Protein AF-A0A7S4T4A0-F1 (afdb_monomer_lite)

pLDDT: mean 82.5, std 14.99, range [37.06, 98.25]

Sequence (535 aa):
AISAQACRGPHRRPTHCGEGSRLRVGMNEPLLCWICVVAIAVWRVVMLNKRFRERVERLMHLGGDAFLLEWYFLAMTVLSLWLARAMYDVVLYDYIVDRAFFIEPAVLQEKVPRELVSGDLAFPVPLRRLAALAPLVGFASFLWNSYHIYTFVQRQKNAALDEVKCKREGDCPLELGCMVVDVSGRVGKVGTICDDPNDAFPVKVHYEDGGSDWVARDGLSMYVEESNPWHLDPSADMTLLVIMMPAVFVVMAMRSEIRVLQIFLGSSFKEGEIWGEYALWRKCTYTMDLECAAAFQYLTVVAFALLCAQFFGVEDLTESVERREKHLIIQSNKLRHRLHQEGEPVDSSLSKDLEAANAEHQFSLTWAGLQGLWSYVIVGVFRCMFSITMAGLVELHSDYQDLLVNLLDKYQPVFVFAAMLCIYNWTIIQRLQDIKRKEALGPNATLKFIAVRGLLLVGDGQKLALHGSLGKQWLHLSDPQADLVHSILLLFECLLVVAWNVQMWSGRVMGRKELRRGDRTGVLARSVGEPLLSA

Foldseek 3Di:
DDDDDDDPDDPDDPPPPDPPVVPPPPPVPLVVVVVLVVVLVVLVVQCVPPVSVVVVCVVVVDDLNSLCSHSVNSVLVVLVVLLVVLVVLLCCVCPPQPVPLVDDPVVLCVPDPVVCCPDQLPQDNVLSVLLNCLSVLLVVLLVLLVVLLVVLLVVQLVVLVVVVVCQQVVVDDQDQQFWKAFLVRFIFGFHDWDDPPVDLTFTWTQTPVRDIDGGRPVRIRGPPPPPSSSDGDLLSVLLSLLSCLLSLLSSLLSVLLSLLVCLSRVSVPDPPDDSVLSNVLSNLSSVLSLLSSLLSLLVNLVSVLVLLLVLVPDPVVVVVVVVVVVVVVVVVVVVCVVVVVVPDDDPPPPVVVSVVVSVVVSCCCSCVLQVLSVLLSVVSVVVSVLSVVVSVVCSVPVVCVVVSVVVCVVCVVVNVVSLVSNVVSVVVSCVDVSCCPLLRLHVCNVLLCVLSNVLSCLSSVQLCCCVDCNVCPPVVRRNSSSSNVSSSVSSVSSSVSSVSNCVSVVDDNDHNVVVVVVVVVVVVCVVPDDDPPDD

Secondary structure (DSSP, 8-state):
------------------------TTTHHHHHHHHHHHHHHHHHHHHTSHHHHHHHHHHH--SGGGGGGSHHHHHHHHHHHHHHHHHHHHHIIIIII--TTTS-HHHHHHHS-HHHHTTTT---HHHHHHHHHHHHHHHHHHHHHHHHHHHHHHHHHHHHHHHHHHHHTT-S---TT-EEEETTS-EEEEEEE---TTS--EEEEEETTS-EEEEEGGGEEE------TT---HHHHHHHHHHHHHHHHHHHHHHHHHHHHHHHH-TTPPTT--HHHHHHHHHHHHHHHHHHHHHHHHHHHHHHHHHHHHHSSSHHHHHHHHHHHHHHHHHHHHHHHHHHHHT---TTHHHHHHHHHHHHHHHIIIIITTHHHHHHHHHHHHHHHHHHHHHHHHHH-GGGHHHHHHHHHHHHHHHHHHHHHHHHHHHHHTTSHHHHSTTTT-TTHHHHHHHHHHHHHHHHHHHHHHHSHIIIIIS---HHHHHHHHHHHHHHHHHHHHHHHHHHTSS----HHHHHHHHHHHHHHHHHS------

Radius of gyration: 31.69 Å; chains: 1; bounding box: 89×62×125 Å

Structure (mmCIF, N/CA/C/O backbone):
data_AF-A0A7S4T4A0-F1
#
_entry.id   AF-A0A7S4T4A0-F1
#
loop_
_atom_site.group_PDB
_atom_site.id
_atom_site.type_symbol
_atom_site.label_atom_id
_atom_site.label_alt_id
_atom_site.label_comp_id
_atom_site.label_asym_id
_atom_site.label_entity_id
_atom_site.label_seq_id
_atom_site.pdbx_PDB_ins_code
_atom_site.Cartn_x
_atom_site.Cartn_y
_atom_site.Cartn_z
_atom_site.occupancy
_atom_site.B_iso_or_equiv
_atom_site.auth_seq_id
_atom_site.auth_comp_id
_atom_site.auth_asym_id
_atom_site.auth_atom_id
_atom_site.pdbx_PDB_model_num
ATOM 1 N N . ALA A 1 1 ? 30.099 -4.676 -71.208 1.00 49.00 1 ALA A N 1
ATOM 2 C CA . ALA A 1 1 ? 29.627 -6.071 -71.109 1.00 49.00 1 ALA A CA 1
ATOM 3 C C . ALA A 1 1 ? 30.817 -6.947 -70.739 1.00 49.00 1 ALA A C 1
ATOM 5 O O . ALA A 1 1 ? 31.868 -6.752 -71.329 1.00 49.00 1 ALA A O 1
ATOM 6 N N . ILE A 1 2 ? 30.625 -7.868 -69.786 1.00 39.94 2 ILE A N 1
ATOM 7 C CA . ILE A 1 2 ? 31.606 -8.814 -69.209 1.00 39.94 2 ILE A CA 1
ATOM 8 C C . ILE A 1 2 ? 32.529 -8.220 -68.124 1.00 39.94 2 ILE A C 1
ATOM 10 O O . ILE A 1 2 ? 33.616 -7.738 -68.407 1.00 39.94 2 ILE A O 1
ATOM 14 N N . SER A 1 3 ? 32.072 -8.295 -66.867 1.00 37.06 3 SER A N 1
ATOM 15 C CA . SER A 1 3 ? 32.877 -8.639 -65.675 1.00 37.06 3 SER A CA 1
ATOM 16 C C . SE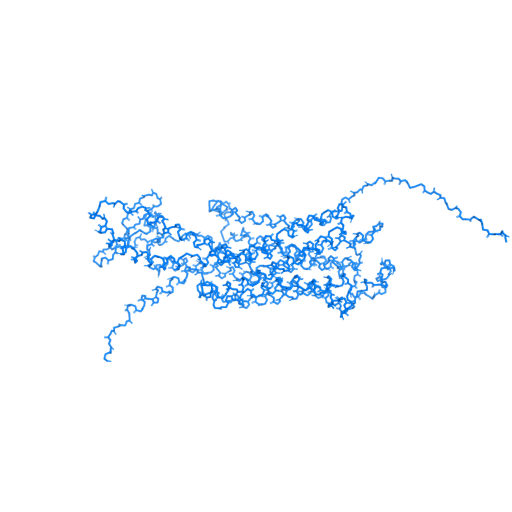R A 1 3 ? 31.976 -8.618 -64.431 1.00 37.06 3 SER A C 1
ATOM 18 O O . SER A 1 3 ? 31.979 -7.664 -63.656 1.00 37.06 3 SER A O 1
ATOM 20 N N . ALA A 1 4 ? 31.158 -9.656 -64.258 1.00 44.22 4 ALA A N 1
ATOM 21 C CA . ALA A 1 4 ? 30.432 -9.906 -63.013 1.00 44.22 4 ALA A CA 1
ATOM 22 C C . ALA A 1 4 ? 30.195 -11.413 -62.874 1.00 44.22 4 ALA A C 1
ATOM 24 O O . ALA A 1 4 ? 29.159 -11.938 -63.279 1.00 44.22 4 ALA A O 1
ATOM 25 N N . GLN A 1 5 ? 31.188 -12.130 -62.350 1.00 43.94 5 GLN A N 1
ATOM 26 C CA . GLN A 1 5 ? 31.025 -13.527 -61.967 1.00 43.94 5 GLN A CA 1
ATOM 27 C C . GLN A 1 5 ? 32.028 -13.889 -60.868 1.00 43.94 5 GLN A C 1
ATOM 29 O O . GLN A 1 5 ? 33.198 -13.542 -60.967 1.00 43.94 5 GLN A O 1
ATOM 34 N N . ALA A 1 6 ? 31.531 -14.634 -59.875 1.00 40.19 6 ALA A N 1
ATOM 35 C CA . ALA A 1 6 ? 32.256 -15.346 -58.816 1.00 40.19 6 ALA A CA 1
ATOM 36 C C . ALA A 1 6 ? 32.471 -14.630 -57.466 1.00 40.19 6 ALA A C 1
ATOM 38 O O . ALA A 1 6 ? 33.590 -14.358 -57.064 1.00 40.19 6 ALA A O 1
ATOM 39 N N . CYS A 1 7 ? 31.383 -14.514 -56.694 1.00 38.25 7 CYS A N 1
ATOM 40 C CA . CYS A 1 7 ? 31.399 -14.759 -55.243 1.00 38.25 7 CYS A CA 1
ATOM 41 C C . CYS A 1 7 ? 30.149 -15.577 -54.862 1.00 38.25 7 CYS A C 1
ATOM 43 O O . CYS A 1 7 ? 29.210 -15.075 -54.251 1.00 38.25 7 CYS A O 1
ATOM 45 N N . ARG A 1 8 ? 30.099 -16.852 -55.279 1.00 40.94 8 ARG A N 1
ATOM 46 C CA . ARG A 1 8 ? 29.165 -17.840 -54.712 1.00 40.94 8 ARG A CA 1
ATOM 47 C C . ARG A 1 8 ? 29.810 -18.413 -53.451 1.00 40.94 8 ARG A C 1
ATOM 49 O O . ARG A 1 8 ? 30.625 -19.326 -53.538 1.00 40.94 8 ARG A O 1
ATOM 56 N N . GLY A 1 9 ? 29.469 -17.843 -52.298 1.00 42.81 9 GLY A N 1
ATOM 57 C CA . GLY A 1 9 ? 29.745 -18.454 -50.999 1.00 42.81 9 GLY A CA 1
ATOM 58 C C . GLY A 1 9 ? 28.916 -19.735 -50.816 1.00 42.81 9 GLY A C 1
ATOM 59 O O . GLY A 1 9 ? 27.833 -19.851 -51.397 1.00 42.81 9 GLY A O 1
ATOM 60 N N . PRO A 1 10 ? 29.409 -20.724 -50.055 1.00 52.16 10 PRO A N 1
ATOM 61 C CA . PRO A 1 10 ? 28.755 -22.017 -49.927 1.00 52.16 10 PRO A CA 1
ATOM 62 C C . PRO A 1 10 ? 27.430 -21.876 -49.170 1.00 52.16 10 PRO A C 1
ATOM 64 O O . PRO A 1 10 ? 27.395 -21.374 -48.047 1.00 52.16 10 PRO A O 1
ATOM 67 N N . HIS A 1 11 ? 26.348 -22.372 -49.777 1.00 47.03 11 HIS A N 1
ATOM 68 C CA . HIS A 1 11 ? 25.069 -22.627 -49.116 1.00 47.03 11 HIS A CA 1
ATOM 69 C C . HIS A 1 11 ? 25.286 -23.571 -47.922 1.00 47.03 11 HIS A C 1
ATOM 71 O O . HIS A 1 11 ? 25.260 -24.796 -48.060 1.00 47.03 11 HIS A O 1
ATOM 77 N N . ARG A 1 12 ? 25.489 -23.004 -46.729 1.00 46.50 12 ARG A N 1
ATOM 78 C CA . ARG A 1 12 ? 25.287 -23.723 -45.472 1.00 46.50 12 ARG A CA 1
ATOM 79 C C . ARG A 1 12 ? 23.785 -23.921 -45.304 1.00 46.50 12 ARG A C 1
ATOM 81 O O . ARG A 1 12 ? 23.043 -22.962 -45.122 1.00 46.50 12 ARG A O 1
ATOM 88 N N . ARG A 1 13 ? 23.345 -25.176 -45.414 1.00 44.06 13 ARG A N 1
ATOM 89 C CA . ARG A 1 13 ? 22.006 -25.598 -44.994 1.00 44.06 13 ARG A CA 1
ATOM 90 C C . ARG A 1 13 ? 21.831 -25.211 -43.517 1.00 44.06 13 ARG A C 1
ATOM 92 O O . ARG A 1 13 ? 22.739 -25.524 -42.744 1.00 44.06 13 ARG A O 1
ATOM 99 N N . PRO A 1 14 ? 20.722 -24.569 -43.112 1.00 48.59 14 PRO A N 1
ATOM 100 C CA . PRO A 1 14 ? 20.415 -24.393 -41.703 1.00 48.59 14 PRO A CA 1
ATOM 101 C C . PRO A 1 14 ? 20.128 -25.781 -41.132 1.00 48.59 14 PRO A C 1
ATOM 103 O O . PRO A 1 14 ? 19.073 -26.371 -41.347 1.00 48.59 14 PRO A O 1
ATOM 106 N N . THR A 1 15 ? 21.122 -26.366 -40.475 1.00 46.47 15 THR A N 1
ATOM 107 C CA . THR A 1 15 ? 20.893 -27.505 -39.600 1.00 46.47 15 THR A CA 1
ATOM 108 C C . THR A 1 15 ? 19.992 -27.012 -38.477 1.00 46.47 15 THR A C 1
ATOM 110 O O . THR A 1 15 ? 20.420 -26.174 -37.685 1.00 46.47 15 THR A O 1
ATOM 113 N N . HIS A 1 16 ? 18.755 -27.516 -38.442 1.00 46.78 16 HIS A N 1
ATOM 114 C CA . HIS A 1 16 ? 17.873 -27.526 -37.276 1.00 46.78 16 HIS A CA 1
ATOM 115 C C . HIS A 1 16 ? 18.600 -28.235 -36.118 1.00 46.78 16 HIS A C 1
ATOM 117 O O . HIS A 1 16 ? 18.366 -29.405 -35.829 1.00 46.78 16 HIS A O 1
ATOM 123 N N . CYS A 1 17 ? 19.566 -27.557 -35.501 1.00 43.38 17 CYS A N 1
ATOM 124 C CA . CYS A 1 17 ? 20.091 -27.943 -34.205 1.00 43.38 17 CYS A CA 1
ATOM 125 C C . CYS A 1 17 ? 19.030 -27.545 -33.192 1.00 43.38 17 CYS A C 1
ATOM 127 O O . CYS A 1 17 ? 18.679 -26.372 -33.099 1.00 43.38 17 CYS A O 1
ATOM 129 N N . GLY A 1 18 ? 18.499 -28.565 -32.519 1.00 45.75 18 GLY A N 1
ATOM 130 C CA . GLY A 1 18 ? 17.320 -28.504 -31.677 1.00 45.75 18 GLY A CA 1
ATOM 131 C C . GLY A 1 18 ? 17.253 -27.252 -30.819 1.00 45.75 18 GLY A C 1
ATOM 132 O O . GLY A 1 18 ? 18.166 -26.953 -30.046 1.00 45.75 18 GLY A O 1
ATOM 133 N N . GLU A 1 19 ? 16.120 -26.576 -30.971 1.00 46.38 19 GLU A N 1
ATOM 134 C CA . GLU A 1 19 ? 15.532 -25.627 -30.043 1.00 46.38 19 GLU A CA 1
ATOM 135 C C . GLU A 1 19 ? 15.451 -26.265 -28.654 1.00 46.38 19 GLU A C 1
ATOM 137 O O . GLU A 1 19 ? 14.424 -26.764 -28.207 1.00 46.38 19 GLU A O 1
ATOM 142 N N . GLY A 1 20 ? 16.566 -26.250 -27.933 1.00 49.16 20 GLY A N 1
ATOM 143 C CA . GLY A 1 20 ? 16.520 -26.197 -26.490 1.00 49.16 20 GLY A CA 1
ATOM 144 C C . GLY A 1 20 ? 16.038 -24.803 -26.137 1.00 49.16 20 GLY A C 1
ATOM 145 O O . GLY A 1 20 ? 16.864 -23.942 -25.832 1.00 49.16 20 GLY A O 1
ATOM 146 N N . SER A 1 21 ? 14.726 -24.570 -26.213 1.00 52.25 21 SER A N 1
ATOM 147 C CA . SER A 1 21 ? 14.038 -23.440 -25.595 1.00 52.25 21 SER A CA 1
ATOM 148 C C . SER A 1 21 ? 14.280 -23.537 -24.091 1.00 52.25 21 SER A C 1
ATOM 150 O O . SER A 1 21 ? 13.467 -24.024 -23.310 1.00 52.25 21 SER A O 1
ATOM 152 N N . ARG A 1 22 ? 15.488 -23.136 -23.678 1.00 52.81 22 ARG A N 1
ATOM 153 C CA . ARG A 1 22 ? 15.840 -22.904 -22.286 1.00 52.81 22 ARG A CA 1
ATOM 154 C C . ARG A 1 22 ? 14.882 -21.823 -21.829 1.00 52.81 22 ARG A C 1
ATOM 156 O O . ARG A 1 22 ? 15.107 -20.654 -22.139 1.00 52.81 22 ARG A O 1
ATOM 163 N N . LEU A 1 23 ? 13.811 -22.245 -21.153 1.00 51.28 23 LEU A N 1
ATOM 164 C CA . LEU A 1 23 ? 12.880 -21.369 -20.458 1.00 51.28 23 LEU A CA 1
ATOM 165 C C . LEU A 1 23 ? 13.706 -20.277 -19.783 1.00 51.28 23 LEU A C 1
ATOM 167 O O . LEU A 1 23 ? 14.564 -20.563 -18.940 1.00 51.28 23 LEU A O 1
ATOM 171 N N . ARG A 1 24 ? 13.515 -19.033 -20.223 1.00 54.25 24 ARG A N 1
ATOM 172 C CA . ARG A 1 24 ? 14.165 -17.880 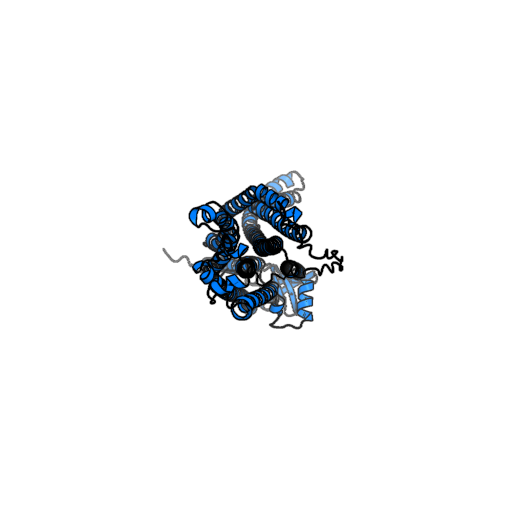-19.612 1.00 54.25 24 ARG A CA 1
ATOM 173 C C . ARG A 1 24 ? 13.598 -17.789 -18.196 1.00 54.25 24 ARG A C 1
ATOM 175 O O . ARG A 1 24 ? 12.472 -17.361 -18.004 1.00 54.25 24 ARG A O 1
ATOM 182 N N . VAL A 1 25 ? 14.372 -18.199 -17.191 1.00 54.06 25 VAL A N 1
ATOM 183 C CA . VAL A 1 25 ? 13.988 -18.209 -15.759 1.00 54.06 25 VAL A CA 1
ATOM 184 C C . VAL A 1 25 ? 13.896 -16.775 -15.176 1.00 54.06 25 VAL A C 1
ATOM 186 O O . VAL A 1 25 ? 14.177 -16.537 -14.007 1.00 54.06 25 VAL A O 1
ATOM 189 N N . GLY A 1 26 ? 13.554 -15.775 -15.994 1.00 55.62 26 GLY A N 1
ATOM 190 C CA . GLY A 1 26 ? 13.503 -14.364 -15.610 1.00 55.62 26 GLY A CA 1
ATOM 191 C C . GLY A 1 26 ? 12.190 -13.947 -14.940 1.00 55.62 26 GLY A C 1
ATOM 192 O O . GLY A 1 26 ? 12.208 -13.052 -14.098 1.00 55.62 26 GLY A O 1
ATOM 193 N N . MET A 1 27 ? 11.068 -14.607 -15.256 1.00 56.66 27 MET A N 1
ATOM 194 C CA . MET A 1 27 ? 9.729 -14.213 -14.781 1.00 56.66 27 MET A CA 1
ATOM 195 C C . MET A 1 27 ? 9.426 -14.627 -13.325 1.00 56.66 27 MET A C 1
ATOM 197 O O . MET A 1 27 ? 8.378 -14.288 -12.776 1.00 56.66 27 MET A O 1
ATOM 201 N N . ASN A 1 28 ? 10.348 -15.326 -12.656 1.00 74.44 28 ASN A N 1
ATOM 202 C CA . ASN A 1 28 ? 10.107 -15.851 -11.312 1.00 74.44 28 ASN A CA 1
ATOM 203 C C . ASN A 1 28 ? 9.997 -14.761 -10.240 1.00 74.44 28 ASN A C 1
ATOM 205 O O . ASN A 1 28 ? 9.356 -14.995 -9.224 1.00 74.44 28 ASN A O 1
ATOM 209 N N . GLU A 1 29 ? 10.605 -13.587 -10.422 1.00 83.25 29 GLU A N 1
ATOM 210 C CA . GLU A 1 29 ? 10.680 -12.606 -9.332 1.00 83.25 29 GLU A CA 1
ATOM 211 C C . GLU A 1 29 ? 9.346 -11.885 -9.052 1.00 83.25 29 GLU A C 1
ATOM 213 O O . GLU A 1 29 ? 8.929 -11.898 -7.892 1.00 83.25 29 GLU A O 1
ATOM 218 N N . PRO A 1 30 ? 8.624 -11.306 -10.039 1.00 81.00 30 PRO A N 1
ATOM 219 C CA . PRO A 1 30 ? 7.308 -10.719 -9.771 1.00 81.00 30 PRO A CA 1
ATOM 220 C C . PRO A 1 30 ? 6.296 -11.769 -9.300 1.00 81.00 30 PRO A C 1
ATOM 222 O O . PRO A 1 30 ? 5.501 -11.506 -8.401 1.00 81.00 30 PRO A O 1
ATOM 225 N N . LEU A 1 31 ? 6.351 -12.985 -9.856 1.00 83.69 31 LEU A N 1
ATOM 226 C CA . LEU A 1 31 ? 5.499 -14.091 -9.421 1.00 83.69 31 LEU A CA 1
ATOM 227 C C . LEU A 1 31 ? 5.789 -14.483 -7.966 1.00 83.69 31 LEU A C 1
ATOM 229 O O . LEU A 1 31 ? 4.860 -14.642 -7.178 1.00 83.69 31 LEU A O 1
ATOM 233 N N . LEU A 1 32 ? 7.067 -14.594 -7.590 1.00 87.81 32 LEU A N 1
ATOM 234 C CA . LEU A 1 32 ? 7.481 -14.844 -6.210 1.00 87.81 32 LEU A CA 1
ATOM 235 C C . LEU A 1 32 ? 6.990 -13.730 -5.285 1.00 87.81 32 LEU A C 1
ATOM 237 O O . LEU A 1 32 ? 6.532 -14.023 -4.184 1.00 87.81 32 LEU A O 1
ATOM 241 N N . CYS A 1 33 ? 7.021 -12.476 -5.746 1.00 86.44 33 CYS A N 1
ATOM 242 C CA . CYS A 1 33 ? 6.444 -11.365 -5.005 1.00 86.44 33 CYS A CA 1
ATOM 243 C C . CYS A 1 33 ? 4.964 -11.594 -4.704 1.00 86.44 33 CYS A C 1
ATOM 245 O O . CYS A 1 33 ? 4.574 -11.609 -3.538 1.00 86.44 33 CYS A O 1
ATOM 247 N N . TRP A 1 34 ? 4.160 -11.886 -5.722 1.00 85.00 34 TRP A N 1
ATOM 248 C CA . TRP A 1 34 ? 2.743 -12.197 -5.543 1.00 85.00 34 TRP A CA 1
ATOM 249 C C . TRP A 1 34 ? 2.496 -13.399 -4.632 1.00 85.00 34 TRP A C 1
ATOM 251 O O . TRP A 1 34 ? 1.628 -13.333 -3.762 1.00 85.00 34 TRP A O 1
ATOM 261 N N . ILE A 1 35 ? 3.281 -14.469 -4.770 1.00 90.25 35 ILE A N 1
ATOM 262 C CA . ILE A 1 35 ? 3.195 -15.641 -3.892 1.00 90.25 35 ILE A CA 1
ATOM 263 C C . ILE A 1 35 ? 3.465 -15.240 -2.438 1.00 90.25 35 ILE A C 1
ATOM 265 O O . ILE A 1 35 ? 2.705 -15.628 -1.555 1.00 90.25 35 ILE A O 1
ATOM 269 N N . CYS A 1 36 ? 4.495 -14.431 -2.176 1.00 90.75 36 CYS A N 1
ATOM 270 C CA . CYS A 1 36 ? 4.789 -13.933 -0.834 1.00 90.75 36 CYS A CA 1
ATOM 271 C C . CYS A 1 36 ? 3.655 -13.056 -0.286 1.00 90.75 36 CYS A C 1
ATOM 273 O O . CYS A 1 36 ? 3.277 -13.217 0.872 1.00 90.75 36 CYS A O 1
ATOM 275 N N . VAL A 1 37 ? 3.072 -12.174 -1.103 1.00 87.38 37 VAL A N 1
ATOM 276 C CA . VAL A 1 37 ? 1.930 -11.333 -0.704 1.00 87.38 37 VAL A CA 1
ATOM 277 C C . VAL A 1 37 ? 0.724 -12.188 -0.327 1.00 87.38 37 VAL A C 1
ATOM 279 O O . VAL A 1 37 ? 0.143 -11.996 0.740 1.00 87.38 37 VAL A O 1
ATOM 282 N N . VAL A 1 38 ? 0.373 -13.164 -1.168 1.00 90.19 38 VAL A N 1
ATOM 283 C CA . VAL A 1 38 ? -0.727 -14.100 -0.903 1.00 90.19 38 VAL A CA 1
ATOM 284 C C . VAL A 1 38 ? -0.434 -14.922 0.349 1.00 90.19 38 VAL A C 1
ATOM 286 O O . VAL A 1 38 ? -1.312 -15.064 1.194 1.00 90.19 38 VAL A O 1
ATOM 289 N N . ALA A 1 39 ? 0.797 -15.406 0.525 1.00 93.00 39 ALA A N 1
ATOM 290 C CA . ALA A 1 39 ? 1.195 -16.154 1.712 1.00 93.00 39 ALA A CA 1
ATOM 291 C C . ALA A 1 39 ? 1.073 -15.314 2.994 1.00 93.00 39 ALA A C 1
ATOM 293 O O . ALA A 1 39 ? 0.526 -15.800 3.980 1.00 93.00 39 ALA A O 1
ATOM 294 N N . ILE A 1 40 ? 1.503 -14.047 2.979 1.00 92.19 40 ILE A N 1
ATOM 295 C CA . ILE A 1 40 ? 1.360 -13.120 4.115 1.00 92.1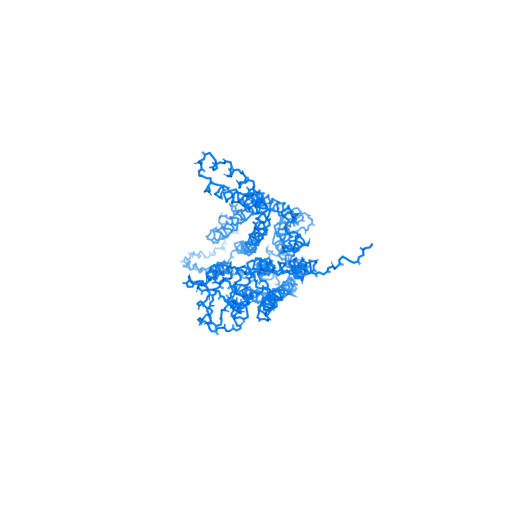9 40 ILE A CA 1
ATOM 296 C C . ILE A 1 40 ? -0.119 -12.822 4.394 1.00 92.19 40 ILE A C 1
ATOM 298 O O . ILE A 1 40 ? -0.536 -12.793 5.552 1.00 92.19 40 ILE A O 1
ATOM 302 N N . ALA A 1 41 ? -0.937 -12.637 3.355 1.00 89.50 41 ALA A N 1
ATOM 303 C CA . ALA A 1 41 ? -2.371 -12.409 3.507 1.00 89.50 41 ALA A CA 1
ATOM 304 C C . ALA A 1 41 ? -3.085 -13.634 4.103 1.00 89.50 41 ALA A C 1
ATOM 306 O O . ALA A 1 41 ? -3.862 -13.496 5.048 1.00 89.50 41 ALA A O 1
ATOM 307 N N . VAL A 1 42 ? -2.784 -14.836 3.602 1.00 93.00 42 VAL A N 1
ATOM 308 C CA . VAL A 1 42 ? -3.292 -16.102 4.150 1.00 93.00 42 VAL A CA 1
ATOM 309 C C . VAL A 1 42 ? -2.827 -16.277 5.592 1.00 93.00 42 VAL A C 1
ATOM 311 O O . VAL A 1 42 ? -3.642 -16.597 6.453 1.00 93.00 42 VAL A O 1
ATOM 314 N N . TRP A 1 43 ? -1.553 -16.002 5.880 1.00 94.56 43 TRP A N 1
ATOM 315 C CA . TRP A 1 43 ? -1.006 -16.048 7.234 1.00 94.56 43 TRP A CA 1
ATOM 316 C C . TRP A 1 43 ? -1.767 -15.121 8.182 1.00 94.56 43 TRP A C 1
ATOM 318 O O . TRP A 1 43 ? -2.187 -15.550 9.256 1.00 94.56 43 TRP A O 1
ATOM 328 N N . ARG A 1 44 ? -2.047 -13.883 7.758 1.00 91.44 44 ARG A N 1
ATOM 329 C CA . ARG A 1 44 ? -2.872 -12.943 8.525 1.00 91.44 44 ARG A CA 1
ATOM 330 C C . ARG A 1 44 ? -4.256 -13.521 8.810 1.00 91.44 44 ARG A C 1
ATOM 332 O O . ARG A 1 44 ? -4.671 -13.526 9.964 1.00 91.44 44 ARG A O 1
ATOM 339 N N . VAL A 1 45 ? -4.955 -14.035 7.794 1.00 90.88 45 VAL A N 1
ATOM 340 C CA . VAL A 1 45 ? -6.295 -14.635 7.955 1.00 90.88 45 VAL A CA 1
ATOM 341 C C . VAL A 1 45 ? -6.265 -15.813 8.929 1.00 90.88 45 VAL A C 1
ATOM 343 O O . VAL A 1 45 ? -7.136 -15.928 9.788 1.00 90.88 45 VAL A O 1
ATOM 346 N N . VAL A 1 46 ? -5.244 -16.663 8.844 1.00 93.50 46 VAL A N 1
ATOM 347 C CA . VAL A 1 46 ? -5.060 -17.792 9.760 1.00 93.50 46 VAL A CA 1
ATOM 348 C C . VAL A 1 46 ? -4.823 -17.303 11.197 1.00 93.50 46 VAL A C 1
ATOM 350 O O . VAL A 1 46 ? -5.436 -17.825 12.130 1.00 93.50 46 VAL A O 1
ATOM 353 N N . MET A 1 47 ? -4.019 -16.252 11.384 1.00 90.19 47 MET A N 1
ATOM 354 C CA . MET A 1 47 ? -3.746 -15.643 12.692 1.00 90.19 47 MET A CA 1
ATOM 355 C C . MET A 1 47 ? -4.945 -14.884 13.287 1.00 90.19 47 MET A C 1
ATOM 357 O O . MET A 1 47 ? -4.988 -14.666 14.502 1.00 90.19 47 MET A O 1
ATOM 361 N N . LEU A 1 48 ? -5.970 -14.539 12.494 1.00 87.44 48 LEU A N 1
ATOM 362 C CA . LEU A 1 48 ? -7.239 -14.014 13.025 1.00 87.44 48 LEU A CA 1
ATOM 363 C C . LEU A 1 48 ? -7.994 -15.056 13.868 1.00 87.44 48 LEU A C 1
ATOM 365 O O . LEU A 1 48 ? -8.776 -14.682 14.740 1.00 87.44 48 LEU A O 1
ATOM 369 N N . ASN A 1 49 ? -7.742 -16.355 13.674 1.00 92.31 49 ASN A N 1
ATOM 370 C CA . ASN A 1 49 ? -8.347 -17.396 14.497 1.00 92.31 49 ASN A CA 1
ATOM 371 C C . ASN A 1 49 ? -7.662 -17.476 15.873 1.00 92.31 49 ASN A C 1
ATOM 373 O O . ASN A 1 49 ? -6.556 -18.008 15.994 1.00 92.31 49 ASN A O 1
ATOM 377 N N . LYS A 1 50 ? -8.359 -17.009 16.920 1.00 88.00 50 LYS A N 1
ATOM 378 C CA . LYS A 1 50 ? -7.872 -16.984 18.313 1.00 88.00 50 LYS A CA 1
ATOM 379 C C . LYS A 1 50 ? -7.291 -18.331 18.768 1.00 88.00 50 LYS A C 1
ATOM 381 O O . LYS A 1 50 ? -6.181 -18.378 19.283 1.00 88.00 50 LYS A O 1
ATOM 386 N N . ARG A 1 51 ? -7.976 -19.446 18.479 1.00 92.06 51 ARG A N 1
ATOM 387 C CA . ARG A 1 51 ? -7.517 -20.793 18.876 1.00 92.06 51 ARG A CA 1
ATOM 388 C C . ARG A 1 51 ? -6.228 -21.207 18.174 1.00 92.06 51 ARG A C 1
ATOM 390 O O . ARG A 1 51 ? -5.413 -21.914 18.761 1.00 92.06 51 ARG A O 1
ATOM 397 N N . PHE A 1 52 ? -6.074 -20.843 16.900 1.00 92.69 52 PHE A N 1
ATOM 398 C CA . PHE A 1 52 ? -4.853 -21.144 16.156 1.00 92.69 52 PHE A CA 1
ATOM 399 C C . PHE A 1 52 ? -3.692 -20.314 16.696 1.00 92.69 52 PHE A C 1
ATOM 401 O O . PHE A 1 52 ? -2.641 -20.870 16.998 1.00 92.69 52 PHE A O 1
ATOM 408 N N . ARG A 1 53 ? -3.921 -19.019 16.915 1.00 88.50 53 ARG A N 1
ATOM 409 C CA . ARG A 1 53 ? -2.947 -18.099 17.504 1.00 88.50 53 ARG A CA 1
ATOM 410 C C . ARG A 1 53 ? -2.426 -18.589 18.855 1.00 88.50 53 ARG A C 1
ATOM 412 O O . ARG A 1 53 ? -1.228 -18.784 18.996 1.00 88.50 53 ARG A O 1
ATOM 419 N N . GLU A 1 54 ? -3.316 -18.923 19.788 1.00 86.12 54 GLU A N 1
ATOM 420 C CA . GLU A 1 54 ? -2.940 -19.464 21.105 1.00 86.12 54 GLU A CA 1
ATOM 421 C C . GLU A 1 54 ? -2.151 -20.781 21.011 1.00 86.12 54 GLU A C 1
ATOM 423 O O . GLU A 1 54 ? -1.375 -21.124 21.903 1.00 86.12 54 GLU A O 1
ATOM 428 N N . ARG A 1 55 ? -2.373 -21.588 19.964 1.00 90.88 55 ARG A N 1
ATOM 429 C CA . ARG A 1 55 ? -1.579 -22.804 19.725 1.00 90.88 55 ARG A CA 1
ATOM 430 C C . ARG A 1 55 ? -0.199 -22.465 19.190 1.00 90.88 55 ARG A C 1
ATOM 432 O O . ARG A 1 55 ? 0.758 -23.074 19.640 1.00 90.88 55 ARG A O 1
ATOM 439 N N . VAL A 1 56 ? -0.102 -21.528 18.252 1.00 89.19 56 VAL A N 1
ATOM 440 C CA . VAL A 1 56 ? 1.167 -21.051 17.688 1.00 89.19 56 VAL A CA 1
ATOM 441 C C . VAL A 1 56 ? 2.033 -20.426 18.783 1.00 89.19 56 VAL A C 1
ATOM 443 O O . VAL A 1 56 ? 3.194 -20.804 18.924 1.00 89.19 56 VAL A O 1
ATOM 446 N N . GLU A 1 57 ? 1.451 -19.559 19.612 1.00 85.00 57 GLU A N 1
ATOM 447 C CA . GLU A 1 57 ? 2.126 -18.927 20.751 1.00 85.00 57 GLU A CA 1
ATOM 448 C C . GLU A 1 57 ? 2.615 -19.970 21.767 1.00 85.00 57 GLU A C 1
ATOM 450 O O . GLU A 1 57 ? 3.771 -19.932 22.188 1.00 85.00 57 GLU A O 1
ATOM 455 N N . ARG A 1 58 ? 1.786 -20.975 22.090 1.00 86.25 58 ARG A N 1
ATOM 456 C CA . ARG A 1 58 ? 2.200 -22.088 22.962 1.00 86.25 58 ARG A CA 1
ATOM 457 C C . ARG A 1 58 ? 3.281 -22.971 22.343 1.00 86.25 58 ARG A C 1
ATOM 459 O O . ARG A 1 58 ? 4.198 -23.369 23.050 1.00 86.25 58 ARG A O 1
ATOM 466 N N . LEU A 1 59 ? 3.164 -23.299 21.055 1.00 85.50 59 LEU A N 1
ATOM 467 C CA . LEU A 1 59 ? 4.068 -24.222 20.363 1.00 85.50 59 LEU A CA 1
ATOM 468 C C . LEU A 1 59 ? 5.482 -23.674 20.262 1.00 85.50 59 LEU A C 1
ATOM 470 O O . LEU A 1 59 ? 6.436 -24.438 20.381 1.00 85.50 59 LEU A O 1
ATOM 474 N N . MET A 1 60 ? 5.626 -22.375 20.012 1.00 79.00 60 MET A N 1
ATOM 475 C CA . MET A 1 60 ? 6.958 -21.831 19.798 1.00 79.00 60 MET A CA 1
ATOM 476 C C . MET A 1 60 ? 7.694 -21.508 21.096 1.00 79.00 60 MET A C 1
ATOM 478 O O . MET A 1 60 ? 8.883 -21.210 21.029 1.00 79.00 60 MET A O 1
ATOM 482 N N . HIS A 1 61 ? 7.025 -21.550 22.261 1.00 74.50 61 HIS A N 1
ATOM 483 C CA . HIS A 1 61 ? 7.572 -21.072 23.542 1.00 74.50 61 HIS A CA 1
ATOM 484 C C . HIS A 1 61 ? 8.283 -19.708 23.415 1.00 74.50 61 HIS A C 1
ATOM 486 O O . HIS A 1 61 ? 9.157 -19.366 24.214 1.00 74.50 61 HIS A O 1
ATOM 492 N N . LEU A 1 62 ? 7.928 -18.934 22.385 1.00 66.31 62 LEU A N 1
ATOM 493 C CA . LEU A 1 62 ? 8.521 -17.647 22.081 1.00 66.31 62 LEU A CA 1
ATOM 494 C C . LEU A 1 62 ? 7.926 -16.701 23.106 1.00 66.31 62 LEU A C 1
ATOM 496 O O . LEU A 1 62 ? 6.774 -16.307 22.977 1.00 66.31 62 LEU A O 1
ATOM 500 N N . GLY A 1 63 ? 8.684 -16.404 24.158 1.00 72.44 63 GLY A N 1
ATOM 501 C CA . GLY A 1 63 ? 8.304 -15.402 25.147 1.00 72.44 63 GLY A CA 1
ATOM 502 C C . GLY A 1 63 ? 8.193 -14.019 24.497 1.00 72.44 63 GLY A C 1
ATOM 503 O O . GLY A 1 63 ? 7.224 -13.694 23.821 1.00 72.44 63 GLY A O 1
ATOM 504 N N . GLY A 1 64 ? 9.208 -13.174 24.678 1.00 75.38 64 GLY A N 1
ATOM 505 C CA . GLY A 1 64 ? 9.210 -11.813 24.122 1.00 75.38 64 GLY A CA 1
ATOM 506 C C . GLY A 1 64 ? 9.204 -11.726 22.586 1.00 75.38 64 GLY A C 1
ATOM 507 O O . GLY A 1 64 ? 8.886 -10.660 22.053 1.00 75.38 64 GLY A O 1
ATOM 508 N N . ASP A 1 65 ? 9.506 -12.829 21.894 1.00 85.94 65 ASP A N 1
ATOM 509 C CA . ASP A 1 65 ? 9.806 -12.886 20.455 1.00 85.94 65 ASP A CA 1
ATOM 510 C C . ASP A 1 65 ? 8.601 -13.217 19.559 1.00 85.94 65 ASP A C 1
ATOM 512 O O . ASP A 1 65 ? 8.749 -13.373 18.346 1.00 85.94 65 ASP A O 1
ATOM 516 N N . ALA A 1 66 ? 7.387 -13.286 20.118 1.00 86.00 66 ALA A N 1
ATOM 517 C CA . ALA A 1 66 ? 6.166 -13.549 19.350 1.00 86.00 66 ALA A CA 1
ATOM 518 C C . ALA A 1 66 ? 5.944 -12.553 18.187 1.00 86.00 66 ALA A C 1
ATOM 520 O O . ALA A 1 66 ? 5.304 -12.891 17.192 1.00 86.00 66 ALA A O 1
ATOM 521 N N . PHE A 1 67 ? 6.543 -11.358 18.259 1.00 89.06 67 PHE A N 1
ATOM 522 C CA . PHE A 1 67 ? 6.496 -10.348 17.196 1.00 89.06 67 PHE A CA 1
ATOM 523 C C . PHE A 1 67 ? 7.081 -10.813 15.857 1.00 89.06 67 PHE A C 1
ATOM 525 O O . PHE A 1 67 ? 6.692 -10.284 14.819 1.00 89.06 67 PHE A O 1
ATOM 532 N N . LEU A 1 68 ? 7.998 -11.791 15.859 1.00 91.44 68 LEU A N 1
ATOM 533 C CA . LEU A 1 68 ? 8.608 -12.322 14.633 1.00 91.44 68 LEU A CA 1
ATOM 534 C C . LEU A 1 68 ? 7.587 -13.032 13.732 1.00 91.44 68 LEU A C 1
ATOM 536 O O . LEU A 1 68 ? 7.803 -13.164 12.529 1.00 91.44 68 LEU A O 1
ATOM 540 N N . LEU A 1 69 ? 6.477 -13.488 14.315 1.00 91.56 69 LEU A N 1
ATOM 541 C CA . LEU A 1 69 ? 5.395 -14.173 13.614 1.00 91.56 69 LEU A CA 1
ATOM 542 C C . LEU A 1 69 ? 4.297 -13.231 13.147 1.00 91.56 69 LEU A C 1
ATOM 544 O O . LEU A 1 69 ? 3.393 -13.652 12.425 1.00 91.56 69 LEU A O 1
ATOM 548 N N . GLU A 1 70 ? 4.342 -11.970 13.557 1.00 93.50 70 GLU A N 1
ATOM 549 C CA . GLU A 1 70 ? 3.338 -11.013 13.139 1.00 93.50 70 GLU A CA 1
ATOM 550 C C . GLU A 1 70 ? 3.494 -10.706 11.647 1.00 93.50 70 GLU A C 1
ATOM 552 O O . GLU A 1 70 ? 4.600 -10.575 11.108 1.00 93.50 70 GLU A O 1
ATOM 557 N N . TRP A 1 71 ? 2.359 -10.594 10.953 1.00 94.88 71 TRP A N 1
ATOM 558 C CA . TRP A 1 71 ? 2.317 -10.479 9.492 1.00 94.88 71 TRP A CA 1
ATOM 559 C C . TRP A 1 71 ? 3.132 -9.284 8.976 1.00 94.88 71 TRP A C 1
ATOM 561 O O . TRP A 1 71 ? 3.756 -9.373 7.919 1.00 94.88 71 TRP A O 1
ATOM 571 N N . TYR A 1 72 ? 3.160 -8.182 9.731 1.00 94.75 72 TYR A N 1
ATOM 572 C CA . TYR A 1 72 ? 3.893 -6.975 9.368 1.00 94.75 72 TYR A CA 1
ATOM 573 C C . TYR A 1 72 ? 5.411 -7.165 9.475 1.00 94.75 72 TYR A C 1
ATOM 575 O O . TYR A 1 72 ? 6.153 -6.607 8.669 1.00 94.75 72 TYR A O 1
ATOM 583 N N . PHE A 1 73 ? 5.893 -7.976 10.423 1.00 95.69 73 PHE A N 1
ATOM 584 C CA . PHE A 1 73 ? 7.318 -8.277 10.554 1.00 95.69 73 PHE A CA 1
ATOM 585 C C . PHE A 1 73 ? 7.784 -9.170 9.400 1.00 95.69 73 PHE A C 1
ATOM 587 O O . PHE A 1 73 ? 8.801 -8.888 8.759 1.00 95.69 73 PHE A O 1
ATOM 594 N N . LEU A 1 74 ? 6.993 -10.202 9.084 1.00 95.62 74 LEU A N 1
ATOM 595 C CA . LEU A 1 74 ? 7.223 -11.067 7.926 1.00 95.62 74 LEU A CA 1
ATOM 596 C C . LEU A 1 74 ? 7.225 -10.259 6.622 1.00 95.62 74 LEU A C 1
ATOM 598 O O . LEU A 1 74 ? 8.145 -10.399 5.818 1.00 95.62 74 LEU A O 1
ATOM 602 N N . ALA A 1 75 ? 6.252 -9.359 6.443 1.00 95.31 75 ALA A N 1
ATOM 603 C CA . ALA A 1 75 ? 6.193 -8.466 5.289 1.00 95.31 75 ALA A CA 1
ATOM 604 C C . ALA A 1 75 ? 7.441 -7.582 5.179 1.00 95.31 75 ALA A C 1
ATOM 606 O O . ALA A 1 75 ? 8.063 -7.533 4.120 1.00 95.31 75 ALA A O 1
ATOM 607 N N . MET A 1 76 ? 7.863 -6.940 6.273 1.00 96.94 76 MET A N 1
ATOM 608 C CA . MET A 1 76 ? 9.064 -6.099 6.276 1.00 96.94 76 MET A CA 1
ATOM 609 C C . MET A 1 76 ? 10.349 -6.895 6.044 1.00 96.94 76 MET A C 1
ATOM 611 O O . MET A 1 76 ? 11.261 -6.387 5.394 1.00 96.94 76 MET A O 1
ATOM 615 N N . THR A 1 77 ? 10.423 -8.145 6.502 1.00 96.44 77 THR A N 1
ATOM 616 C CA . THR A 1 77 ? 11.564 -9.029 6.224 1.00 96.44 77 THR A CA 1
ATOM 617 C C . THR A 1 77 ? 11.628 -9.379 4.742 1.00 96.44 77 THR A C 1
ATOM 619 O O . THR A 1 77 ? 12.680 -9.226 4.125 1.00 96.44 77 THR A O 1
ATOM 622 N N . VAL A 1 78 ? 10.502 -9.767 4.140 1.00 95.94 78 VAL A N 1
ATOM 623 C CA . VAL A 1 78 ? 10.421 -10.049 2.699 1.00 95.94 78 VAL A CA 1
ATOM 624 C C . VAL A 1 78 ? 10.788 -8.809 1.876 1.00 95.94 78 VAL A C 1
ATOM 626 O O . VAL A 1 78 ? 11.630 -8.896 0.982 1.00 95.94 78 VAL A O 1
ATOM 629 N N . LEU A 1 79 ? 10.239 -7.640 2.219 1.00 96.25 79 LEU A N 1
ATOM 630 C CA . LEU A 1 79 ? 10.571 -6.379 1.552 1.00 96.25 79 LEU A CA 1
ATOM 631 C C . LEU A 1 79 ? 12.053 -6.011 1.709 1.00 96.25 79 LEU A C 1
ATOM 633 O O . LEU A 1 79 ? 12.671 -5.565 0.747 1.00 96.25 79 LEU A O 1
ATOM 637 N N . SER A 1 80 ? 12.645 -6.239 2.885 1.00 97.12 80 SER A N 1
ATOM 638 C CA . SER A 1 80 ? 14.071 -5.986 3.129 1.00 97.12 80 SER A CA 1
ATOM 639 C C . SER A 1 80 ? 14.963 -6.908 2.297 1.00 97.12 80 SER A C 1
ATOM 641 O O . SER A 1 80 ? 15.970 -6.458 1.754 1.00 97.12 80 SER A O 1
ATOM 643 N N . LEU A 1 81 ? 14.586 -8.182 2.142 1.00 96.00 81 LEU A N 1
ATOM 644 C CA . LEU A 1 81 ? 15.298 -9.127 1.278 1.00 96.00 81 LEU A CA 1
ATOM 645 C C . LEU A 1 81 ? 15.231 -8.703 -0.194 1.00 96.00 81 LEU A C 1
ATOM 647 O O . LEU A 1 81 ? 16.241 -8.759 -0.896 1.00 96.00 81 LEU A O 1
ATOM 651 N N . TRP A 1 82 ? 14.075 -8.232 -0.665 1.00 95.25 82 TRP A N 1
ATOM 652 C CA . TRP A 1 82 ? 13.946 -7.710 -2.027 1.00 95.25 82 TRP A CA 1
ATOM 653 C C . TRP A 1 82 ? 14.696 -6.402 -2.238 1.00 95.25 82 TRP A C 1
ATOM 655 O O . TRP A 1 82 ? 15.326 -6.239 -3.280 1.00 95.25 82 TRP A O 1
ATOM 665 N N . LEU A 1 83 ? 14.690 -5.503 -1.254 1.00 96.12 83 LEU A N 1
ATOM 666 C CA . LEU A 1 83 ? 15.502 -4.294 -1.296 1.00 96.12 83 LEU A CA 1
ATOM 667 C C . LEU A 1 83 ? 16.990 -4.636 -1.365 1.00 96.12 83 LEU A C 1
ATOM 669 O O . LEU A 1 83 ? 17.701 -4.085 -2.197 1.00 96.12 83 LEU A O 1
ATOM 673 N N . ALA A 1 84 ? 17.462 -5.565 -0.531 1.00 96.19 84 ALA A N 1
ATOM 674 C CA . ALA A 1 84 ? 18.851 -6.011 -0.543 1.00 96.19 84 ALA A CA 1
ATOM 675 C C . ALA A 1 84 ? 19.227 -6.637 -1.894 1.00 96.19 84 ALA A C 1
ATOM 677 O O . ALA A 1 84 ? 20.291 -6.344 -2.436 1.00 96.19 84 ALA A O 1
ATOM 678 N N . ARG A 1 85 ? 18.330 -7.442 -2.479 1.00 94.31 85 ARG A N 1
ATOM 679 C CA . ARG A 1 85 ? 18.493 -8.007 -3.824 1.00 94.31 85 ARG A CA 1
ATOM 680 C C . ARG A 1 85 ? 18.566 -6.919 -4.902 1.00 94.31 85 ARG A C 1
ATOM 682 O O . ARG A 1 85 ? 19.431 -7.024 -5.769 1.00 94.31 85 ARG A O 1
ATOM 689 N N . ALA A 1 86 ? 17.703 -5.903 -4.839 1.00 93.12 86 ALA A N 1
ATOM 690 C CA . ALA A 1 86 ? 17.691 -4.774 -5.770 1.00 93.12 86 ALA A CA 1
ATOM 691 C C . ALA A 1 86 ? 18.949 -3.904 -5.622 1.00 93.12 86 ALA A C 1
ATOM 693 O O . ALA A 1 86 ? 19.579 -3.563 -6.614 1.00 93.12 86 ALA A O 1
ATOM 694 N N . MET A 1 87 ? 19.380 -3.618 -4.391 1.00 94.19 87 MET A N 1
ATOM 695 C CA . MET A 1 87 ? 20.641 -2.924 -4.119 1.00 94.19 87 MET A CA 1
ATOM 696 C C . MET A 1 87 ? 21.846 -3.716 -4.624 1.00 94.19 87 MET A C 1
ATOM 698 O O . MET A 1 87 ? 22.767 -3.130 -5.181 1.00 94.19 87 MET A O 1
ATOM 702 N N . TYR A 1 88 ? 21.840 -5.043 -4.468 1.00 93.62 88 TYR A N 1
ATOM 703 C CA . TYR A 1 88 ? 22.877 -5.895 -5.042 1.00 93.62 88 TYR A CA 1
ATOM 704 C C . TYR A 1 88 ? 22.898 -5.800 -6.571 1.00 93.62 88 TYR A C 1
ATOM 706 O O . TYR A 1 88 ? 23.980 -5.689 -7.133 1.00 93.62 88 TYR A O 1
ATOM 714 N N . ASP A 1 89 ? 21.739 -5.790 -7.239 1.00 89.69 89 ASP A N 1
ATOM 715 C CA . ASP A 1 89 ? 21.672 -5.569 -8.689 1.00 89.69 89 ASP A CA 1
ATOM 716 C C . ASP A 1 89 ? 22.225 -4.193 -9.071 1.00 89.69 89 ASP A C 1
ATOM 718 O O . ASP A 1 89 ? 23.069 -4.119 -9.958 1.00 89.69 89 ASP A O 1
ATOM 722 N N . VAL A 1 90 ? 21.825 -3.122 -8.378 1.00 88.44 90 VAL A N 1
ATOM 723 C CA . VAL A 1 90 ? 22.357 -1.767 -8.612 1.00 88.44 90 VAL A CA 1
ATOM 724 C C . VAL A 1 90 ? 23.876 -1.760 -8.473 1.00 88.44 90 VAL A C 1
ATOM 726 O O . VAL A 1 90 ? 24.567 -1.319 -9.379 1.00 88.44 90 VAL A O 1
ATOM 729 N N . VAL A 1 91 ? 24.426 -2.317 -7.391 1.00 87.62 91 VAL A N 1
ATOM 730 C CA . VAL A 1 91 ? 25.882 -2.378 -7.180 1.00 87.62 91 VAL A CA 1
ATOM 731 C C . VAL A 1 91 ? 26.568 -3.244 -8.240 1.00 87.62 91 VAL A C 1
ATOM 733 O O . VAL A 1 91 ? 27.618 -2.866 -8.757 1.00 87.62 91 VAL A O 1
ATOM 736 N N . LEU A 1 92 ? 25.999 -4.398 -8.588 1.00 84.12 92 LEU A N 1
ATOM 737 C CA . LEU A 1 92 ? 26.559 -5.292 -9.598 1.00 84.12 92 LEU A CA 1
ATOM 738 C C . LEU A 1 92 ? 26.609 -4.604 -10.969 1.00 84.12 92 LEU A C 1
ATOM 740 O O . LEU A 1 92 ? 27.648 -4.648 -11.632 1.00 84.12 92 LEU A O 1
ATOM 744 N N . TYR A 1 93 ? 25.525 -3.940 -11.373 1.00 73.06 93 TYR A N 1
ATOM 745 C CA . TYR A 1 93 ? 25.434 -3.252 -12.658 1.00 73.06 93 TYR A CA 1
ATOM 746 C C . TYR A 1 93 ? 26.257 -1.957 -12.688 1.00 73.06 93 TYR A C 1
ATOM 748 O O . TYR A 1 93 ? 27.060 -1.772 -13.606 1.00 73.06 93 TYR A O 1
ATOM 756 N N . ASP A 1 94 ? 26.136 -1.104 -11.670 1.00 70.12 94 ASP A N 1
ATOM 757 C CA . ASP A 1 94 ? 26.784 0.210 -11.650 1.00 70.12 94 ASP A CA 1
ATOM 758 C C . ASP A 1 94 ? 28.280 0.121 -11.346 1.00 70.12 94 ASP A C 1
ATOM 760 O O . ASP A 1 94 ? 29.079 0.853 -11.939 1.00 70.12 94 ASP A O 1
ATOM 764 N N . TYR A 1 95 ? 28.677 -0.765 -10.427 1.00 66.62 95 TYR A N 1
ATOM 765 C CA . TYR A 1 95 ? 30.036 -0.786 -9.886 1.00 66.62 95 TYR A CA 1
ATOM 766 C C . TYR A 1 95 ? 30.937 -1.836 -10.542 1.00 66.62 95 TYR A C 1
ATOM 768 O O . TYR A 1 95 ? 32.117 -1.567 -10.778 1.00 66.62 95 TYR A O 1
ATOM 776 N N . ILE A 1 96 ? 30.407 -3.029 -10.833 1.00 65.00 96 ILE A N 1
ATOM 777 C CA . ILE A 1 96 ? 31.231 -4.188 -11.214 1.00 65.00 96 ILE A CA 1
ATOM 778 C C . ILE A 1 96 ? 31.220 -4.429 -12.722 1.00 65.00 96 ILE A C 1
ATOM 780 O O . ILE A 1 96 ? 32.288 -4.549 -13.320 1.00 65.00 96 ILE A O 1
ATOM 784 N N . VAL A 1 97 ? 30.037 -4.538 -13.331 1.00 62.53 97 VAL A N 1
ATOM 785 C CA . VAL A 1 97 ? 29.916 -5.088 -14.691 1.00 62.53 97 VAL A CA 1
ATOM 786 C C . VAL A 1 97 ? 30.273 -4.064 -15.759 1.00 62.53 97 VAL A C 1
ATOM 788 O O . VAL A 1 97 ? 31.032 -4.392 -16.670 1.00 62.53 97 VAL A O 1
ATOM 791 N N . ASP A 1 98 ? 29.782 -2.830 -15.647 1.00 57.44 98 ASP A N 1
ATOM 792 C CA . ASP A 1 98 ? 29.945 -1.887 -16.752 1.00 57.44 98 ASP A CA 1
ATOM 793 C C . ASP A 1 98 ? 30.723 -0.619 -16.412 1.00 57.44 98 ASP A C 1
ATOM 795 O O . ASP A 1 98 ? 31.125 0.077 -17.342 1.00 57.44 98 ASP A O 1
ATOM 799 N N . ARG A 1 99 ? 30.926 -0.265 -15.127 1.00 63.50 99 ARG A N 1
ATOM 800 C CA . ARG A 1 99 ? 31.354 1.095 -14.713 1.00 63.50 99 ARG A CA 1
ATOM 801 C C . ARG A 1 99 ? 30.612 2.198 -15.515 1.00 63.50 99 ARG A C 1
ATOM 803 O O . ARG A 1 99 ? 31.099 3.322 -15.631 1.00 63.50 99 ARG A O 1
ATOM 810 N N . ALA A 1 100 ? 29.444 1.893 -16.098 1.00 53.69 100 ALA A N 1
ATOM 811 C CA . ALA A 1 100 ? 28.853 2.632 -17.221 1.00 53.69 100 ALA A CA 1
ATOM 812 C C . ALA A 1 100 ? 28.404 4.035 -16.822 1.00 53.69 100 ALA A C 1
ATOM 814 O O . ALA A 1 100 ? 28.339 4.943 -17.652 1.00 53.69 100 ALA A O 1
ATOM 815 N N . PHE A 1 101 ? 28.124 4.226 -15.533 1.00 58.09 101 PHE A N 1
ATOM 816 C CA . PHE A 1 101 ? 27.756 5.525 -15.000 1.00 58.09 101 PHE A CA 1
ATOM 817 C C . PHE A 1 101 ? 28.926 6.518 -14.997 1.00 58.09 101 PHE A C 1
ATOM 819 O O . PHE A 1 101 ? 28.706 7.707 -15.237 1.00 58.09 101 PHE A O 1
ATOM 826 N N . PHE A 1 102 ? 30.156 6.029 -14.810 1.00 59.91 102 PHE A N 1
ATOM 827 C CA . PHE A 1 102 ? 31.380 6.838 -14.757 1.00 59.91 102 PHE A CA 1
ATOM 828 C C . PHE A 1 102 ? 32.255 6.723 -16.010 1.00 59.91 102 PHE A C 1
ATOM 830 O O . PHE A 1 102 ? 33.130 7.562 -16.212 1.00 59.91 102 PHE A O 1
ATOM 837 N N . ILE A 1 103 ? 32.039 5.708 -16.849 1.00 56.66 103 ILE A N 1
ATOM 838 C CA . ILE A 1 103 ? 32.770 5.530 -18.101 1.00 56.66 103 ILE A CA 1
ATOM 839 C C . ILE A 1 103 ? 32.259 6.499 -19.178 1.00 56.66 103 ILE A C 1
ATOM 841 O O . ILE A 1 103 ? 31.059 6.761 -19.315 1.00 56.66 103 ILE A O 1
ATOM 845 N N . GLU A 1 104 ? 33.204 7.032 -19.956 1.00 67.81 104 GLU A N 1
ATOM 846 C CA . GLU A 1 104 ? 32.938 7.901 -21.098 1.00 67.81 104 GLU A CA 1
ATOM 847 C C . GLU A 1 104 ? 31.968 7.246 -22.103 1.00 67.81 104 GLU A C 1
ATOM 849 O O . GLU A 1 104 ? 32.092 6.055 -22.399 1.00 67.81 104 GLU A O 1
ATOM 854 N N . PRO A 1 105 ? 31.035 8.017 -22.700 1.00 67.06 105 PRO A N 1
ATOM 855 C CA . PRO A 1 105 ? 30.069 7.525 -23.692 1.00 67.06 105 PRO A CA 1
ATOM 856 C C . PRO A 1 105 ? 30.676 6.709 -24.846 1.00 67.06 105 PRO A C 1
ATOM 858 O O . PRO A 1 105 ? 29.982 5.893 -25.448 1.00 67.06 105 PRO A O 1
ATOM 861 N N . ALA A 1 106 ? 31.963 6.914 -25.141 1.00 71.00 106 ALA A N 1
ATOM 862 C CA . ALA A 1 106 ? 32.694 6.233 -26.202 1.00 71.00 106 ALA A CA 1
ATOM 863 C C . ALA A 1 106 ? 32.789 4.706 -26.012 1.00 71.00 106 ALA A C 1
ATOM 865 O O . ALA A 1 106 ? 32.729 3.974 -26.992 1.00 71.00 106 ALA A O 1
ATOM 866 N N . VAL A 1 107 ? 32.883 4.204 -24.776 1.00 68.94 107 VAL A N 1
ATOM 867 C CA . VAL A 1 107 ? 33.025 2.753 -24.521 1.00 68.94 107 VAL A CA 1
ATOM 868 C C . VAL A 1 107 ? 31.686 2.019 -24.668 1.00 68.94 107 VAL A C 1
ATOM 870 O O . VAL A 1 107 ? 31.637 0.874 -25.112 1.00 68.94 107 VAL A O 1
ATOM 873 N N . LEU A 1 108 ? 30.572 2.690 -24.358 1.00 66.56 108 LEU A N 1
ATOM 874 C CA . LEU A 1 108 ? 29.220 2.150 -24.558 1.00 66.56 108 LEU A CA 1
ATOM 875 C C . LEU A 1 108 ? 28.904 1.925 -26.047 1.00 66.56 108 LEU A C 1
ATOM 877 O O . LEU A 1 108 ? 28.202 0.974 -26.384 1.00 66.56 108 LEU A O 1
ATOM 881 N N . GLN A 1 109 ? 29.470 2.751 -26.935 1.00 67.88 109 GLN A N 1
ATOM 882 C CA . GLN A 1 109 ? 29.314 2.619 -28.390 1.00 67.88 109 GLN A CA 1
ATOM 883 C C . GLN A 1 109 ? 29.967 1.364 -28.981 1.00 67.88 109 GLN A C 1
ATOM 885 O O . GLN A 1 109 ? 29.647 0.998 -30.111 1.00 67.88 109 GLN A O 1
ATOM 890 N N . GLU A 1 110 ? 30.889 0.723 -28.260 1.00 70.81 110 GLU A N 1
ATOM 891 C CA . GLU A 1 110 ? 31.566 -0.483 -28.740 1.00 70.81 110 GLU A CA 1
ATOM 892 C C . GLU A 1 110 ? 30.755 -1.755 -28.457 1.00 70.81 110 GLU A C 1
ATOM 894 O O . GLU A 1 110 ? 30.727 -2.661 -29.286 1.00 70.81 110 GLU A O 1
ATOM 899 N N . LYS A 1 111 ? 30.059 -1.813 -27.313 1.00 66.75 111 LYS A N 1
ATOM 900 C CA . LYS A 1 111 ? 29.277 -2.993 -26.901 1.00 66.75 111 LYS A CA 1
ATOM 901 C C . LYS A 1 111 ? 27.850 -3.007 -27.445 1.00 66.75 111 LYS A C 1
ATOM 903 O O . LYS A 1 111 ? 27.299 -4.079 -27.684 1.00 66.75 111 LYS A O 1
ATOM 908 N N . VAL A 1 112 ? 27.231 -1.839 -27.603 1.00 68.19 112 VAL A N 1
ATOM 909 C CA . VAL A 1 112 ? 25.849 -1.728 -28.082 1.00 68.19 112 VAL A CA 1
ATOM 910 C C . VAL A 1 112 ? 25.873 -1.560 -29.605 1.00 68.19 112 VAL A C 1
ATOM 912 O O . VAL A 1 112 ? 26.646 -0.733 -30.096 1.00 68.19 112 VAL A O 1
ATOM 915 N N . PRO A 1 113 ? 25.057 -2.305 -30.381 1.00 71.75 113 PRO A N 1
ATOM 916 C CA . PRO A 1 113 ? 25.025 -2.159 -31.834 1.00 71.75 113 PRO A CA 1
ATOM 917 C C . PRO A 1 113 ? 24.845 -0.688 -32.221 1.00 71.75 113 PRO A C 1
ATOM 919 O O . PRO A 1 113 ? 23.952 -0.017 -31.709 1.00 71.75 113 PRO A O 1
ATOM 922 N N . ARG A 1 114 ? 25.700 -0.166 -33.111 1.00 69.81 114 ARG A N 1
ATOM 923 C CA . ARG A 1 114 ? 25.754 1.276 -33.440 1.00 69.81 114 ARG A CA 1
ATOM 924 C C . ARG A 1 114 ? 24.409 1.863 -33.875 1.00 69.81 114 ARG A C 1
ATOM 926 O O . ARG A 1 114 ? 24.157 3.032 -33.611 1.00 69.81 114 ARG A O 1
ATOM 933 N N . GLU A 1 115 ? 23.551 1.044 -34.479 1.00 65.56 115 GLU A N 1
ATOM 934 C CA . GLU A 1 115 ? 22.187 1.405 -34.891 1.00 65.56 115 GLU A CA 1
ATOM 935 C C . GLU A 1 115 ? 21.282 1.793 -33.709 1.00 65.56 115 GLU A C 1
ATOM 937 O O . GLU A 1 115 ? 20.369 2.596 -33.869 1.00 65.56 115 GLU A O 1
ATOM 942 N N . LEU A 1 116 ? 21.561 1.277 -32.508 1.00 64.94 116 LEU A N 1
ATOM 943 C CA . LEU A 1 116 ? 20.823 1.578 -31.280 1.00 64.94 116 LEU A CA 1
ATOM 944 C C . LEU A 1 116 ? 21.354 2.824 -30.561 1.00 64.94 116 LEU A C 1
ATOM 946 O O . LEU A 1 116 ? 20.600 3.490 -29.858 1.00 64.94 116 LEU A O 1
ATOM 950 N N . VAL A 1 117 ? 22.631 3.175 -30.738 1.00 65.25 117 VAL A N 1
ATOM 951 C CA . VAL A 1 117 ? 23.267 4.277 -29.991 1.00 65.25 117 VAL A CA 1
ATOM 952 C C . VAL A 1 117 ? 22.978 5.657 -30.601 1.00 65.25 117 VAL A C 1
ATOM 954 O O . VAL A 1 117 ? 23.104 6.673 -29.920 1.00 65.25 117 VAL A O 1
ATOM 957 N N . SER A 1 118 ? 22.558 5.725 -31.866 1.00 60.66 118 SER A N 1
ATOM 958 C CA . SER A 1 118 ? 22.364 6.985 -32.599 1.00 60.66 118 SER A CA 1
ATOM 959 C C . SER A 1 118 ? 20.942 7.575 -32.547 1.00 60.66 118 SER A C 1
ATOM 961 O O . SER A 1 118 ? 20.610 8.392 -33.402 1.00 60.66 118 SER A O 1
ATOM 963 N N . GLY A 1 119 ? 20.098 7.198 -31.578 1.00 71.88 119 GLY A N 1
ATOM 964 C CA . GLY A 1 119 ? 18.689 7.629 -31.526 1.00 71.88 119 GLY A CA 1
ATOM 965 C C . GLY A 1 119 ? 18.083 7.697 -30.120 1.00 71.88 119 GLY A C 1
ATOM 966 O O . GLY A 1 119 ? 18.728 8.147 -29.174 1.00 71.88 119 GLY A O 1
ATOM 967 N N . ASP A 1 120 ? 16.841 7.222 -29.985 1.00 70.62 120 ASP A N 1
ATOM 968 C CA . ASP A 1 120 ? 15.987 7.293 -28.782 1.00 70.62 120 ASP A CA 1
ATOM 969 C C . ASP A 1 120 ? 16.591 6.685 -27.499 1.00 70.62 120 ASP A C 1
ATOM 971 O O . ASP A 1 120 ? 16.096 6.924 -26.396 1.00 70.62 120 ASP A O 1
ATOM 975 N N . LEU A 1 121 ? 17.672 5.911 -27.613 1.00 74.25 121 LEU A N 1
ATOM 976 C CA . LEU A 1 121 ? 18.387 5.296 -26.490 1.00 74.25 121 LEU A CA 1
ATOM 977 C C . LEU A 1 121 ? 19.590 6.116 -26.003 1.00 74.25 121 LEU A C 1
ATOM 979 O O . LEU A 1 121 ? 20.309 5.672 -25.106 1.00 74.25 121 LEU A O 1
ATOM 983 N N . ALA A 1 122 ? 19.823 7.316 -26.546 1.00 81.00 122 ALA A N 1
ATOM 984 C CA . ALA A 1 122 ? 20.838 8.218 -26.017 1.00 81.00 122 ALA A CA 1
ATOM 985 C C . ALA A 1 122 ? 20.541 8.502 -24.537 1.00 81.00 122 ALA A C 1
ATOM 987 O O . ALA A 1 122 ? 19.503 9.067 -24.213 1.00 81.00 122 ALA A O 1
ATOM 988 N N . PHE A 1 123 ? 21.429 8.093 -23.627 1.00 82.25 123 PHE A N 1
ATOM 989 C CA . PHE A 1 123 ? 21.208 8.227 -22.186 1.00 82.25 123 PHE A CA 1
ATOM 990 C C . PHE A 1 123 ? 21.818 9.541 -21.662 1.00 82.25 123 PHE A C 1
ATOM 992 O O . PHE A 1 123 ? 23.046 9.602 -21.488 1.00 82.25 123 PHE A O 1
ATOM 999 N N . PRO A 1 124 ? 21.017 10.604 -21.417 1.00 88.25 124 PRO A N 1
ATOM 1000 C CA . PRO A 1 124 ? 21.549 11.930 -21.119 1.00 88.25 124 PRO A CA 1
ATOM 1001 C C . PRO A 1 124 ? 22.320 11.941 -19.797 1.00 88.25 124 PRO A C 1
ATOM 1003 O O . PRO A 1 124 ? 21.883 11.363 -18.803 1.00 88.25 124 PRO A O 1
ATOM 1006 N N . VAL A 1 125 ? 23.441 12.667 -19.751 1.00 88.31 125 VAL A N 1
ATOM 1007 C CA . VAL A 1 125 ? 24.283 12.803 -18.546 1.00 88.31 125 VAL A CA 1
ATOM 1008 C C . VAL A 1 125 ? 23.508 13.231 -17.286 1.00 88.31 125 VAL A C 1
ATOM 1010 O O . VAL A 1 125 ? 23.743 12.625 -16.239 1.00 88.31 125 VAL A O 1
ATOM 1013 N N . PRO A 1 126 ? 22.594 14.228 -17.311 1.00 92.12 126 PRO A N 1
ATOM 1014 C CA . PRO A 1 126 ? 21.842 14.580 -16.106 1.00 92.12 126 PRO A CA 1
ATOM 1015 C C . PRO A 1 126 ? 20.924 13.444 -15.638 1.00 92.12 126 PRO A C 1
ATOM 1017 O O . PRO A 1 126 ? 20.886 13.159 -14.443 1.00 92.12 126 PRO A O 1
ATOM 1020 N N . LEU A 1 127 ? 20.252 12.748 -16.563 1.00 92.25 127 LEU A N 1
ATOM 1021 C CA . LEU A 1 127 ? 19.376 11.622 -16.231 1.00 92.25 127 LEU A CA 1
ATOM 1022 C C . LEU A 1 127 ? 20.169 10.446 -15.653 1.00 92.25 127 LEU A C 1
ATOM 1024 O O . LEU A 1 127 ? 19.743 9.829 -14.686 1.00 92.25 127 LEU A O 1
ATOM 1028 N N . ARG A 1 128 ? 21.372 10.205 -16.179 1.00 89.94 128 ARG A N 1
ATOM 1029 C CA . ARG A 1 128 ? 22.330 9.239 -15.638 1.00 89.94 128 ARG A CA 1
ATOM 1030 C C . ARG A 1 128 ? 22.726 9.571 -14.196 1.00 89.94 128 ARG A C 1
ATOM 1032 O O . ARG A 1 128 ? 22.712 8.707 -13.332 1.00 89.94 128 ARG A O 1
ATOM 1039 N N . ARG A 1 129 ? 23.044 10.828 -13.885 1.00 90.94 129 ARG A N 1
ATOM 1040 C CA . ARG A 1 129 ? 23.368 11.212 -12.496 1.00 90.94 129 ARG A CA 1
ATOM 1041 C C . ARG A 1 129 ? 22.181 11.024 -11.552 1.00 90.94 129 ARG A C 1
ATOM 1043 O O . ARG A 1 129 ? 22.382 10.607 -10.417 1.00 90.94 129 ARG A O 1
ATOM 1050 N N . LEU A 1 130 ? 20.970 11.320 -12.023 1.00 94.06 130 LEU A N 1
ATOM 1051 C CA . LEU A 1 130 ? 19.750 11.111 -11.247 1.00 94.06 130 LEU A CA 1
ATOM 1052 C C . LEU A 1 130 ? 19.469 9.624 -11.012 1.00 94.06 130 LEU A C 1
ATOM 1054 O O . LEU A 1 130 ? 19.204 9.258 -9.874 1.00 94.06 130 LEU A O 1
ATOM 1058 N N . ALA A 1 131 ? 19.605 8.780 -12.038 1.00 93.00 131 ALA A N 1
ATOM 1059 C CA . ALA A 1 131 ? 19.431 7.332 -11.919 1.00 93.00 131 ALA A CA 1
ATOM 1060 C C . ALA A 1 131 ? 20.457 6.698 -10.962 1.00 93.00 131 ALA A C 1
ATOM 1062 O O . ALA A 1 131 ? 20.119 5.840 -10.166 1.00 93.00 131 ALA A O 1
ATOM 1063 N N . ALA A 1 132 ? 21.707 7.174 -10.941 1.00 90.94 132 ALA A N 1
ATOM 1064 C CA . ALA A 1 132 ? 22.688 6.698 -9.956 1.00 90.94 132 ALA A CA 1
ATOM 1065 C C . ALA A 1 132 ? 22.341 7.107 -8.508 1.00 90.94 132 ALA A C 1
ATOM 1067 O O . ALA A 1 132 ? 22.708 6.427 -7.550 1.00 90.94 132 ALA A O 1
ATOM 1068 N N . LEU A 1 133 ? 21.667 8.248 -8.328 1.00 94.19 133 LEU A N 1
ATOM 1069 C CA . LEU A 1 133 ? 21.290 8.767 -7.012 1.00 94.19 133 LEU A CA 1
ATOM 1070 C C . LEU A 1 133 ? 19.990 8.140 -6.488 1.00 94.19 133 LEU A C 1
ATOM 1072 O O . LEU A 1 133 ? 19.830 7.991 -5.275 1.00 94.19 133 LEU A O 1
ATOM 1076 N N . ALA A 1 134 ? 19.059 7.787 -7.373 1.00 96.06 134 ALA A N 1
ATOM 1077 C CA . ALA A 1 134 ? 17.711 7.378 -6.997 1.00 96.06 134 ALA A CA 1
ATOM 1078 C C . ALA A 1 134 ? 17.667 6.111 -6.114 1.00 96.06 134 ALA A C 1
ATOM 1080 O O . ALA A 1 134 ? 16.977 6.157 -5.092 1.00 96.06 134 ALA A O 1
ATOM 1081 N N . PRO A 1 135 ? 18.462 5.047 -6.353 1.00 95.88 135 PRO A N 1
ATOM 1082 C CA . PRO A 1 135 ? 18.527 3.888 -5.461 1.00 95.88 135 PRO A CA 1
ATOM 1083 C C . PRO A 1 135 ? 18.975 4.231 -4.037 1.00 95.88 135 PRO A C 1
ATOM 1085 O O . PRO A 1 135 ? 18.469 3.654 -3.076 1.00 95.88 135 PRO A O 1
ATOM 1088 N N . LEU A 1 136 ? 19.885 5.202 -3.872 1.00 96.06 136 LEU A N 1
ATOM 1089 C CA . LEU A 1 136 ? 20.326 5.664 -2.549 1.00 96.06 136 LEU A CA 1
ATOM 1090 C C . LEU A 1 136 ? 19.197 6.394 -1.814 1.00 96.06 136 LEU A C 1
ATOM 1092 O O . LEU A 1 136 ? 19.002 6.190 -0.615 1.00 96.06 136 LEU A O 1
ATOM 1096 N N . VAL A 1 137 ? 18.435 7.215 -2.540 1.00 97.62 137 VAL A N 1
ATOM 1097 C CA . VAL A 1 137 ? 17.242 7.901 -2.021 1.00 97.62 137 VAL A CA 1
ATOM 1098 C C . VAL A 1 137 ? 16.164 6.887 -1.640 1.00 97.62 137 VAL A C 1
ATOM 1100 O O . VAL A 1 137 ? 15.602 6.981 -0.548 1.00 97.62 137 VAL A O 1
ATOM 1103 N N . GLY A 1 138 ? 15.929 5.882 -2.486 1.00 97.44 138 GLY A N 1
ATOM 1104 C CA . GLY A 1 138 ? 15.040 4.758 -2.206 1.00 97.44 138 GLY A CA 1
ATOM 1105 C C . GLY A 1 138 ? 15.451 4.009 -0.940 1.00 97.44 138 GLY A C 1
ATOM 1106 O O . GLY A 1 138 ? 14.658 3.881 -0.010 1.00 97.44 138 GLY A O 1
ATOM 1107 N N . PHE A 1 139 ? 16.713 3.596 -0.838 1.00 97.81 139 PHE A N 1
ATOM 1108 C CA . PHE A 1 139 ? 17.235 2.902 0.339 1.00 97.81 139 PHE A CA 1
ATOM 1109 C C . PHE A 1 139 ? 17.080 3.729 1.627 1.00 97.81 139 PHE A C 1
ATOM 1111 O O . PHE A 1 139 ? 16.581 3.221 2.634 1.00 97.81 139 PHE A O 1
ATOM 1118 N N . ALA A 1 140 ? 17.430 5.019 1.593 1.00 98.12 140 ALA A N 1
ATOM 1119 C CA . ALA A 1 140 ? 17.243 5.923 2.728 1.00 98.12 140 ALA A CA 1
ATOM 1120 C C . ALA A 1 140 ? 15.759 6.068 3.117 1.00 98.12 140 ALA A C 1
ATOM 1122 O O . ALA A 1 140 ? 15.420 6.000 4.300 1.00 98.12 140 ALA A O 1
ATOM 1123 N N . SER A 1 141 ? 14.872 6.206 2.126 1.00 97.88 141 SER A N 1
ATOM 1124 C CA . SER A 1 141 ? 13.418 6.243 2.316 1.00 97.88 141 SER A CA 1
ATOM 1125 C C . SER A 1 141 ? 12.901 4.965 2.987 1.00 97.88 141 SER A C 1
ATOM 1127 O O . SER A 1 141 ? 12.151 5.035 3.962 1.00 97.88 141 SER A O 1
ATOM 1129 N N . PHE A 1 142 ? 13.364 3.791 2.547 1.00 98.25 142 PHE A N 1
ATOM 1130 C CA . PHE A 1 142 ? 12.985 2.509 3.140 1.00 98.25 142 PHE A CA 1
ATOM 1131 C C . PHE A 1 142 ? 13.448 2.367 4.592 1.00 98.25 142 PHE A C 1
ATOM 1133 O O . PHE A 1 142 ? 12.668 1.927 5.440 1.00 98.25 142 PHE A O 1
ATOM 1140 N N . LEU A 1 143 ? 14.693 2.744 4.904 1.00 98.00 143 LEU A N 1
ATOM 1141 C CA . LEU A 1 143 ? 15.208 2.700 6.276 1.00 98.00 143 LEU A CA 1
ATOM 1142 C C . LEU A 1 143 ? 14.416 3.628 7.199 1.00 98.00 143 LEU A C 1
ATOM 1144 O O . LEU A 1 143 ? 14.040 3.227 8.303 1.00 98.00 143 LEU A O 1
ATOM 1148 N N . TRP A 1 144 ? 14.108 4.841 6.735 1.00 98.06 144 TRP A N 1
ATOM 1149 C CA . TRP A 1 144 ? 13.295 5.777 7.503 1.00 98.06 144 TRP A CA 1
ATOM 1150 C C . TRP A 1 144 ? 11.871 5.242 7.702 1.00 98.06 144 TRP A C 1
ATOM 1152 O O . TRP A 1 144 ? 11.363 5.259 8.825 1.00 98.06 144 TRP A O 1
ATOM 1162 N N . ASN A 1 145 ? 11.250 4.668 6.667 1.00 97.69 145 ASN A N 1
ATOM 1163 C CA . ASN A 1 145 ? 9.926 4.064 6.803 1.00 97.69 145 ASN A CA 1
ATOM 1164 C C . ASN A 1 145 ? 9.936 2.869 7.765 1.00 97.69 145 ASN A C 1
ATOM 1166 O O . ASN A 1 145 ? 9.050 2.740 8.602 1.00 97.69 145 ASN A O 1
ATOM 1170 N N . SER A 1 146 ? 10.966 2.025 7.700 1.00 97.38 146 SER A N 1
ATOM 1171 C CA . SER A 1 146 ? 11.140 0.878 8.599 1.00 97.38 146 SER A CA 1
ATOM 1172 C C . SER A 1 146 ? 11.282 1.322 10.053 1.00 97.38 146 SER A C 1
ATOM 1174 O O . SER A 1 146 ? 10.634 0.769 10.941 1.00 97.38 146 SER A O 1
ATOM 1176 N N . TYR A 1 147 ? 12.068 2.374 10.302 1.00 97.50 147 TYR A N 1
ATOM 1177 C CA . TYR A 1 147 ? 12.168 2.994 11.621 1.00 97.50 147 TYR A CA 1
ATOM 1178 C C . TYR A 1 147 ? 10.823 3.576 12.082 1.00 97.50 147 TYR A C 1
ATOM 1180 O O . TYR A 1 147 ? 10.438 3.431 13.245 1.00 97.50 147 TYR A O 1
ATOM 1188 N N . HIS A 1 148 ? 10.067 4.201 11.178 1.00 96.44 148 HIS A N 1
ATOM 1189 C CA . HIS A 1 148 ? 8.744 4.728 11.493 1.00 96.44 148 HIS A CA 1
ATOM 1190 C C . HIS A 1 148 ? 7.750 3.621 11.871 1.00 96.44 148 HIS A C 1
ATOM 1192 O O . HIS A 1 148 ? 7.078 3.734 12.893 1.00 96.44 148 HIS A O 1
ATOM 1198 N N . ILE A 1 149 ? 7.716 2.525 11.111 1.00 96.19 149 ILE A N 1
ATOM 1199 C CA . ILE A 1 149 ? 6.917 1.330 11.411 1.00 96.19 149 ILE A CA 1
ATOM 1200 C C . ILE A 1 149 ? 7.303 0.766 12.779 1.00 96.19 149 ILE A C 1
ATOM 1202 O O . ILE A 1 149 ? 6.437 0.560 13.626 1.00 96.19 149 ILE A O 1
ATOM 1206 N N . TYR A 1 150 ? 8.601 0.580 13.029 1.00 95.88 150 TYR A N 1
ATOM 1207 C CA . TYR A 1 150 ? 9.101 0.078 14.307 1.00 95.88 150 TYR A CA 1
ATOM 1208 C C . TYR A 1 150 ? 8.668 0.967 15.480 1.00 95.88 150 TYR A C 1
ATOM 1210 O O . TYR A 1 150 ? 8.110 0.480 16.462 1.00 95.88 150 TYR A O 1
ATOM 1218 N N . THR A 1 151 ? 8.866 2.285 15.372 1.00 95.19 151 THR A N 1
ATOM 1219 C CA . THR A 1 151 ? 8.465 3.229 16.428 1.00 95.19 151 THR A CA 1
ATOM 1220 C C . THR A 1 151 ? 6.952 3.287 16.619 1.00 95.19 151 THR A C 1
ATOM 1222 O O . THR A 1 151 ? 6.498 3.431 17.754 1.00 95.19 151 THR A O 1
ATOM 1225 N N . PHE A 1 152 ? 6.161 3.145 15.553 1.00 94.44 152 PHE A N 1
ATOM 1226 C CA . PHE A 1 152 ? 4.705 3.053 15.634 1.00 94.44 152 PHE A CA 1
ATOM 1227 C C . PHE A 1 152 ? 4.269 1.799 16.402 1.00 94.44 152 PHE A C 1
ATOM 1229 O O . PHE A 1 152 ? 3.551 1.918 17.395 1.00 94.44 152 PHE A O 1
ATOM 1236 N N . VAL A 1 153 ? 4.761 0.619 16.009 1.00 93.81 153 VAL A N 1
ATOM 1237 C CA . VAL A 1 153 ? 4.451 -0.660 16.672 1.00 93.81 153 VAL A CA 1
ATOM 1238 C C . VAL A 1 153 ? 4.893 -0.637 18.134 1.00 93.81 153 VAL A C 1
ATOM 1240 O O . VAL A 1 153 ? 4.125 -1.011 19.016 1.00 93.81 153 VAL A O 1
ATOM 1243 N N . GLN A 1 154 ? 6.089 -0.118 18.425 1.00 93.12 154 GLN A N 1
ATOM 1244 C CA . GLN A 1 154 ? 6.596 -0.033 19.793 1.00 93.12 154 GLN A CA 1
ATOM 1245 C C . GLN A 1 154 ? 5.736 0.877 20.683 1.00 93.12 154 GLN A C 1
ATOM 1247 O O . GLN A 1 154 ? 5.549 0.584 21.863 1.00 93.12 154 GLN A O 1
ATOM 1252 N N . ARG A 1 155 ? 5.187 1.972 20.142 1.00 92.31 155 ARG A N 1
ATOM 1253 C CA . ARG A 1 155 ? 4.257 2.839 20.886 1.00 92.31 155 ARG A CA 1
ATOM 1254 C C . ARG A 1 155 ? 2.942 2.132 21.185 1.00 92.31 155 ARG A C 1
ATOM 1256 O O . ARG A 1 155 ? 2.466 2.248 22.308 1.00 92.31 155 ARG A O 1
ATOM 1263 N N . GLN A 1 156 ? 2.388 1.400 20.217 1.00 90.12 156 GLN A N 1
ATOM 1264 C CA . GLN A 1 156 ? 1.163 0.617 20.416 1.00 90.12 156 GLN A CA 1
ATOM 1265 C C . GLN A 1 156 ? 1.371 -0.475 21.470 1.00 90.12 156 GLN A C 1
ATOM 1267 O O . GLN A 1 156 ? 0.575 -0.601 22.395 1.00 90.12 156 GLN A O 1
ATOM 1272 N N . LYS A 1 157 ? 2.507 -1.178 21.404 1.00 90.56 157 LYS A N 1
ATOM 1273 C CA . LYS A 1 157 ? 2.926 -2.139 22.427 1.00 90.56 157 LYS A CA 1
ATOM 1274 C C . LYS A 1 157 ? 3.002 -1.504 23.816 1.00 90.56 157 LYS A C 1
ATOM 1276 O O . LYS A 1 157 ? 2.462 -2.050 24.772 1.00 90.56 157 LYS A O 1
ATOM 1281 N N . ASN A 1 158 ? 3.700 -0.375 23.943 1.00 90.62 158 ASN A N 1
ATOM 1282 C CA . ASN A 1 158 ? 3.863 0.290 25.235 1.00 90.62 158 ASN A CA 1
ATOM 1283 C C . ASN A 1 158 ? 2.510 0.760 25.792 1.00 90.62 158 ASN A C 1
ATOM 1285 O O . ASN A 1 158 ? 2.256 0.556 26.971 1.00 90.62 158 ASN A O 1
ATOM 1289 N N . ALA A 1 159 ? 1.621 1.294 24.948 1.00 87.06 159 ALA A N 1
ATOM 1290 C CA . ALA A 1 159 ? 0.267 1.676 25.355 1.00 87.06 159 ALA A CA 1
ATOM 1291 C C . ALA A 1 159 ? -0.548 0.470 25.857 1.00 87.06 159 ALA A C 1
ATOM 1293 O O . ALA A 1 159 ? -1.185 0.545 26.905 1.00 87.06 159 ALA A O 1
ATOM 1294 N N . ALA A 1 160 ? -0.463 -0.675 25.169 1.00 85.31 160 ALA A N 1
ATOM 1295 C CA . ALA A 1 160 ? -1.107 -1.909 25.617 1.00 85.31 160 ALA A CA 1
ATOM 1296 C C . ALA A 1 160 ? -0.552 -2.396 26.971 1.00 85.31 160 ALA A C 1
ATOM 1298 O O . ALA A 1 160 ? -1.315 -2.809 27.843 1.00 85.31 160 ALA A O 1
ATOM 1299 N N . LEU A 1 161 ? 0.767 -2.312 27.182 1.00 87.81 161 LEU A N 1
ATOM 1300 C CA . LEU A 1 161 ? 1.402 -2.669 28.457 1.00 87.81 161 LEU A CA 1
ATOM 1301 C C . LEU A 1 161 ? 1.021 -1.713 29.594 1.00 87.81 161 LEU A C 1
ATOM 1303 O O . LEU A 1 161 ? 0.773 -2.169 30.710 1.00 87.81 161 LEU A O 1
ATOM 1307 N N . ASP A 1 162 ? 0.935 -0.413 29.320 1.00 87.31 162 ASP A N 1
ATOM 1308 C CA . ASP A 1 162 ? 0.484 0.584 30.292 1.00 87.31 162 ASP A CA 1
ATOM 1309 C C . ASP A 1 162 ? -0.988 0.343 30.675 1.00 87.31 162 ASP A C 1
ATOM 1311 O O . ASP A 1 162 ? -1.343 0.425 31.853 1.00 87.31 162 ASP A O 1
ATOM 1315 N N . GLU A 1 163 ? -1.840 -0.053 29.718 1.00 83.75 163 GLU A N 1
ATOM 1316 C CA . GLU A 1 163 ? -3.228 -0.451 29.990 1.00 83.75 163 GLU A CA 1
ATOM 1317 C C . GLU A 1 163 ? -3.287 -1.684 30.904 1.00 83.75 163 GLU A C 1
ATOM 1319 O O . GLU A 1 163 ? -4.050 -1.700 31.873 1.00 83.75 163 GLU A O 1
ATOM 1324 N N . VAL A 1 164 ? -2.469 -2.704 30.629 1.00 83.62 164 VAL A N 1
ATOM 1325 C CA . VAL A 1 164 ? -2.349 -3.919 31.453 1.00 83.62 164 VAL A CA 1
ATOM 1326 C C . VAL A 1 164 ? -1.891 -3.571 32.869 1.00 83.62 164 VAL A C 1
ATOM 1328 O O . VAL A 1 164 ? -2.472 -4.057 33.840 1.00 83.62 164 VAL A O 1
ATOM 1331 N N . LYS A 1 165 ? -0.877 -2.711 32.999 1.00 87.00 165 LYS A N 1
ATOM 1332 C CA . LYS A 1 165 ? -0.321 -2.292 34.287 1.00 87.00 165 LYS A CA 1
ATOM 1333 C C . LYS A 1 165 ? -1.346 -1.518 35.117 1.00 87.00 165 LYS A C 1
ATOM 1335 O O . LYS A 1 165 ? -1.605 -1.899 36.253 1.00 87.00 165 LYS A O 1
ATOM 1340 N N . CYS A 1 166 ? -2.007 -0.531 34.516 1.00 84.06 166 CYS A N 1
ATOM 1341 C CA . CYS A 1 166 ? -3.069 0.247 35.156 1.00 84.06 166 CYS A CA 1
ATOM 1342 C C . CYS A 1 166 ? -4.241 -0.644 35.611 1.00 84.06 166 CYS A C 1
ATOM 1344 O O . CYS A 1 166 ? -4.849 -0.405 36.653 1.00 84.06 166 CYS A O 1
ATOM 1346 N N . LYS A 1 167 ? -4.543 -1.719 34.866 1.00 81.06 167 LYS A N 1
ATOM 1347 C CA . LYS A 1 167 ? -5.546 -2.707 35.289 1.00 81.06 167 LYS A CA 1
ATOM 1348 C C . LYS A 1 167 ? -5.079 -3.587 36.450 1.00 81.06 167 LYS A C 1
ATOM 1350 O O . LYS A 1 167 ? -5.891 -3.909 37.311 1.00 81.06 167 LYS A O 1
ATOM 1355 N N . ARG A 1 168 ? -3.800 -3.974 36.486 1.00 80.75 168 ARG A N 1
ATOM 1356 C CA . ARG A 1 168 ? -3.220 -4.777 37.580 1.00 80.75 168 ARG A CA 1
ATOM 1357 C C . ARG A 1 168 ? -3.099 -3.998 38.886 1.00 80.75 168 ARG A C 1
ATOM 1359 O O . ARG A 1 168 ? -3.297 -4.582 39.941 1.00 80.75 168 ARG A O 1
ATOM 1366 N N . GLU A 1 169 ? -2.797 -2.706 38.813 1.00 85.19 169 GLU A N 1
ATOM 1367 C CA . GLU A 1 169 ? -2.636 -1.839 39.989 1.00 85.19 169 GLU A CA 1
ATOM 1368 C C . GLU A 1 169 ? -3.979 -1.455 40.643 1.00 85.19 169 GLU A C 1
ATOM 1370 O O . GLU A 1 169 ? -3.988 -0.828 41.694 1.00 85.19 169 GLU A O 1
ATOM 1375 N N . GLY A 1 170 ? -5.119 -1.876 40.077 1.00 75.25 170 GLY A N 1
ATOM 1376 C CA . GLY A 1 170 ? -6.448 -1.607 40.641 1.00 75.25 170 GLY A CA 1
ATOM 1377 C C . GLY A 1 170 ? -6.952 -0.180 40.404 1.00 75.25 170 GLY A C 1
ATOM 1378 O O . GLY A 1 170 ? -8.062 0.151 40.811 1.00 75.25 170 GLY A O 1
ATOM 1379 N N . ASP A 1 171 ? -6.190 0.640 39.678 1.00 76.62 171 ASP A N 1
ATOM 1380 C CA . ASP A 1 171 ? -6.515 2.043 39.392 1.00 76.62 171 ASP A CA 1
ATOM 1381 C C . ASP A 1 171 ? -7.697 2.217 38.427 1.00 76.62 171 ASP A C 1
ATOM 1383 O O . ASP A 1 171 ? -8.189 3.331 38.229 1.00 76.62 171 ASP A O 1
ATOM 1387 N N . CYS A 1 172 ? -8.180 1.137 37.803 1.00 74.56 172 CYS A N 1
ATOM 1388 C CA . CYS A 1 172 ? -9.360 1.221 36.948 1.00 74.56 172 CYS A CA 1
ATOM 1389 C C . CYS A 1 172 ? -10.612 0.797 37.720 1.00 74.56 172 CYS A C 1
ATOM 1391 O O . CYS A 1 172 ? -10.625 -0.288 38.307 1.00 74.56 172 CYS A O 1
ATOM 1393 N N . PRO A 1 173 ? -11.701 1.580 37.654 1.00 80.12 173 PRO A N 1
ATOM 1394 C CA . PRO A 1 173 ? -12.970 1.163 38.226 1.00 80.12 173 PRO A CA 1
ATOM 1395 C C . PRO A 1 173 ? -13.427 -0.155 37.584 1.00 80.12 173 PRO A C 1
ATOM 1397 O O . PRO A 1 173 ? -13.331 -0.335 36.369 1.00 80.12 173 PRO A O 1
ATOM 1400 N N . LEU A 1 174 ? -13.916 -1.080 38.413 1.00 80.94 174 LEU A N 1
ATOM 1401 C CA . LEU A 1 174 ? -14.619 -2.276 37.956 1.00 80.94 174 LEU A CA 1
ATOM 1402 C C . LEU A 1 174 ? -15.894 -1.828 37.240 1.00 80.94 174 LEU A C 1
ATOM 1404 O O . LEU A 1 174 ? -16.771 -1.235 37.863 1.00 80.94 174 LEU A O 1
ATOM 1408 N N . GLU A 1 175 ? -15.982 -2.090 35.939 1.00 82.25 175 GLU A N 1
ATOM 1409 C CA . GLU A 1 175 ? -17.169 -1.788 35.141 1.00 82.25 175 GLU A CA 1
ATOM 1410 C C . GLU A 1 175 ? -17.963 -3.064 34.836 1.00 82.25 175 GLU A C 1
ATOM 1412 O O . GLU A 1 175 ? -17.424 -4.175 34.768 1.00 82.25 175 GLU A O 1
ATOM 1417 N N . LEU A 1 176 ? -19.266 -2.893 34.605 1.00 80.25 176 LEU A N 1
ATOM 1418 C CA . LEU A 1 176 ? -20.118 -3.927 34.027 1.00 80.25 176 LEU A CA 1
ATOM 1419 C C . LEU A 1 176 ? -19.501 -4.454 32.728 1.00 80.25 176 LEU A C 1
ATOM 1421 O O . LEU A 1 176 ? -19.190 -3.705 31.805 1.00 80.25 176 LEU A O 1
ATOM 1425 N N . GLY A 1 177 ? -19.333 -5.768 32.660 1.00 78.19 177 GLY A N 1
ATOM 1426 C CA . GLY A 1 177 ? -18.745 -6.463 31.529 1.00 78.19 177 GLY A CA 1
ATOM 1427 C C . GLY A 1 177 ? -17.227 -6.634 31.579 1.00 78.19 177 GLY A C 1
ATOM 1428 O O . GLY A 1 177 ? -16.699 -7.301 30.687 1.00 78.19 177 GLY A O 1
ATOM 1429 N N . CYS A 1 178 ? -16.526 -6.093 32.583 1.00 81.50 178 CYS A N 1
ATOM 1430 C CA . CYS A 1 178 ? -15.104 -6.376 32.782 1.00 81.50 178 CYS A CA 1
ATOM 1431 C C . CYS A 1 178 ? -14.881 -7.865 33.057 1.00 81.50 178 CYS A C 1
ATOM 1433 O O . CYS A 1 178 ? -15.633 -8.480 33.810 1.00 81.50 178 CYS A O 1
ATOM 1435 N N . MET A 1 179 ? -13.828 -8.435 32.473 1.00 84.25 179 MET A N 1
ATOM 1436 C CA . MET A 1 179 ? -13.363 -9.765 32.856 1.00 84.25 179 MET A CA 1
ATOM 1437 C C . MET A 1 179 ? -12.546 -9.644 34.145 1.00 84.25 179 MET A C 1
ATOM 1439 O O . MET A 1 179 ? -11.682 -8.772 34.268 1.00 84.25 179 MET A O 1
ATOM 1443 N N . VAL A 1 180 ? -12.828 -10.503 35.112 1.00 88.00 180 VAL A N 1
ATOM 1444 C CA . VAL A 1 180 ? -12.216 -10.540 36.440 1.00 88.00 180 VAL A CA 1
ATOM 1445 C C . VAL A 1 180 ? -11.808 -11.967 36.778 1.00 88.00 180 VAL A C 1
ATOM 1447 O O . VAL A 1 180 ? -12.425 -12.920 36.304 1.00 88.00 180 VAL A O 1
ATOM 1450 N N . VAL A 1 181 ? -10.758 -12.106 37.579 1.00 89.06 181 VAL A N 1
ATOM 1451 C CA . VAL A 1 181 ? -10.372 -13.364 38.218 1.00 89.06 181 VAL A CA 1
ATOM 1452 C C . VAL A 1 181 ? -10.693 -13.249 39.693 1.00 89.06 181 VAL A C 1
ATOM 1454 O O . VAL A 1 181 ? -10.244 -12.305 40.352 1.00 89.06 181 VAL A O 1
ATOM 1457 N N . ASP A 1 182 ? -11.464 -14.202 40.201 1.00 90.38 182 ASP A N 1
ATOM 1458 C CA . ASP A 1 182 ? -11.704 -14.301 41.636 1.00 90.38 182 ASP A CA 1
ATOM 1459 C C . ASP A 1 182 ? -10.500 -14.907 42.379 1.00 90.38 182 ASP A C 1
ATOM 1461 O O . ASP A 1 182 ? -9.568 -15.452 41.783 1.00 90.38 182 ASP A O 1
ATOM 1465 N N . VAL A 1 183 ? -10.531 -14.852 43.711 1.00 90.19 183 VAL A N 1
ATOM 1466 C CA . VAL A 1 183 ? -9.515 -15.476 44.581 1.00 90.19 183 VAL A CA 1
ATOM 1467 C C . VAL A 1 183 ? -9.327 -16.984 44.361 1.00 90.19 183 VAL A C 1
ATOM 1469 O O . VAL A 1 183 ? -8.302 -17.529 44.762 1.00 90.19 183 VAL A O 1
ATOM 1472 N N . SER A 1 184 ? -10.292 -17.671 43.738 1.00 90.31 184 SER A N 1
ATOM 1473 C CA . SER A 1 184 ? -10.198 -19.097 43.404 1.00 90.31 184 SER A CA 1
ATOM 1474 C C . SER A 1 184 ? -9.529 -19.359 42.049 1.00 90.31 184 SER A C 1
ATOM 1476 O O . SER A 1 184 ? -9.315 -20.513 41.682 1.00 90.31 184 SER A O 1
ATOM 1478 N N . GLY A 1 185 ? -9.171 -18.304 41.310 1.00 89.25 185 GLY A N 1
ATOM 1479 C CA . GLY A 1 185 ? -8.582 -18.398 39.977 1.00 89.25 185 GLY A CA 1
ATOM 1480 C C . GLY A 1 185 ? -9.611 -18.566 38.857 1.00 89.25 185 GLY A C 1
ATOM 1481 O O . GLY A 1 185 ? -9.220 -18.801 37.713 1.00 89.25 185 GLY A O 1
ATOM 1482 N N . ARG A 1 186 ? -10.915 -18.458 39.146 1.00 90.88 186 ARG A N 1
ATOM 1483 C CA . ARG A 1 186 ? -11.959 -18.553 38.120 1.00 90.88 186 ARG A CA 1
ATOM 1484 C C . ARG A 1 186 ? -12.095 -17.227 37.390 1.00 90.88 186 ARG A C 1
ATOM 1486 O O . ARG A 1 186 ? -12.184 -16.169 38.011 1.00 90.88 186 ARG A O 1
ATOM 1493 N N . VAL A 1 187 ? -12.150 -17.304 36.065 1.00 90.44 187 VAL A N 1
ATOM 1494 C CA . VAL A 1 187 ? -12.333 -16.150 35.185 1.00 90.44 187 VAL A CA 1
ATOM 1495 C C . VAL A 1 187 ? -13.820 -15.965 34.902 1.00 90.44 187 VAL A C 1
ATOM 1497 O O . VAL A 1 187 ? -14.515 -16.906 34.512 1.00 90.44 187 VAL A O 1
ATOM 1500 N N . GLY A 1 188 ? -14.318 -14.747 35.090 1.00 89.50 188 GLY A N 1
ATOM 1501 C CA . GLY A 1 188 ? -15.705 -14.411 34.799 1.00 89.50 188 GLY A CA 1
ATOM 1502 C C . GLY A 1 188 ? -15.902 -12.954 34.415 1.00 89.50 188 GLY A C 1
ATOM 1503 O O . GLY A 1 188 ? -15.004 -12.128 34.525 1.00 89.50 188 GLY A O 1
ATOM 1504 N N . LYS A 1 189 ? -17.098 -12.637 33.931 1.00 90.50 189 LYS A N 1
ATOM 1505 C CA . LYS A 1 189 ? -17.515 -11.318 33.473 1.00 90.50 189 LYS A CA 1
ATOM 1506 C C . LYS A 1 189 ? -18.382 -10.641 34.530 1.00 90.50 189 LYS A C 1
ATOM 1508 O O . LYS A 1 189 ? -19.371 -11.216 34.979 1.00 90.50 189 LYS A O 1
ATOM 1513 N N . VAL A 1 190 ? -18.054 -9.410 34.908 1.00 87.56 190 VAL A N 1
ATOM 1514 C CA . VAL A 1 190 ? -18.850 -8.610 35.851 1.00 87.56 190 VAL A CA 1
ATOM 1515 C C . VAL A 1 190 ? -20.250 -8.381 35.276 1.00 87.56 190 VAL A C 1
ATOM 1517 O O . VAL A 1 190 ? -20.402 -7.774 34.219 1.00 87.56 190 VAL A O 1
ATOM 1520 N N . GLY A 1 191 ? -21.276 -8.889 35.952 1.00 87.31 191 GLY A N 1
ATOM 1521 C CA . GLY A 1 191 ? -22.669 -8.858 35.505 1.00 87.31 191 GLY A CA 1
ATOM 1522 C C . GLY A 1 191 ? -23.537 -7.825 36.198 1.00 87.31 191 GLY A C 1
ATOM 1523 O O . GLY A 1 191 ? -24.426 -7.254 35.577 1.00 87.31 191 GLY A O 1
ATOM 1524 N N . THR A 1 192 ? -23.324 -7.586 37.489 1.00 87.38 192 THR A N 1
ATOM 1525 C CA . THR A 1 192 ? -24.078 -6.579 38.246 1.00 87.38 192 THR A CA 1
ATOM 1526 C C . THR A 1 192 ? -23.203 -6.039 39.361 1.00 87.38 192 THR A C 1
ATOM 1528 O O . THR A 1 192 ? -22.563 -6.808 40.078 1.00 87.38 192 THR A O 1
ATOM 1531 N N . ILE A 1 193 ? -23.173 -4.718 39.491 1.00 84.69 193 ILE A N 1
ATOM 1532 C CA . ILE A 1 193 ? -22.502 -4.017 40.582 1.00 84.69 193 ILE A CA 1
ATOM 1533 C C . ILE A 1 193 ? -23.627 -3.498 41.476 1.00 84.69 193 ILE A C 1
ATOM 1535 O O . ILE A 1 193 ? -24.528 -2.820 40.986 1.00 84.69 193 ILE A O 1
ATOM 1539 N N . CYS A 1 194 ? -23.643 -3.909 42.742 1.00 81.12 194 CYS A N 1
ATOM 1540 C CA . CYS A 1 194 ? -24.566 -3.343 43.722 1.00 81.12 194 CYS A CA 1
ATOM 1541 C C . CYS A 1 194 ? -23.983 -2.001 44.197 1.00 81.12 194 CYS A C 1
ATOM 1543 O O . CYS A 1 194 ? -22.769 -1.934 44.371 1.00 81.12 194 CYS A O 1
ATOM 1545 N N . ASP A 1 195 ? -24.817 -0.975 44.416 1.00 72.94 195 ASP A N 1
ATOM 1546 C CA . ASP A 1 195 ? -24.394 0.385 44.829 1.00 72.94 195 ASP A CA 1
ATOM 1547 C C . ASP A 1 195 ? -24.841 0.787 46.267 1.00 72.94 195 ASP A C 1
ATOM 1549 O O . ASP A 1 195 ? -24.634 1.925 46.675 1.00 72.94 195 ASP A O 1
ATOM 1553 N N . ASP A 1 196 ? -25.420 -0.124 47.067 1.00 74.06 196 ASP A N 1
ATOM 1554 C CA . ASP A 1 196 ? -25.737 0.061 48.500 1.00 74.06 196 ASP A CA 1
ATOM 1555 C C . ASP A 1 196 ? -24.527 0.298 49.456 1.00 74.06 196 ASP A C 1
ATOM 1557 O O . ASP A 1 196 ? -23.854 -0.655 49.855 1.00 74.06 196 ASP A O 1
ATOM 1561 N N . PRO A 1 197 ? -24.270 1.544 49.906 1.00 61.09 197 PRO A N 1
ATOM 1562 C CA . PRO A 1 197 ? -23.058 1.954 50.629 1.00 61.09 197 PRO A CA 1
ATOM 1563 C C . PRO A 1 197 ? -22.815 1.272 51.987 1.00 61.09 197 PRO A C 1
ATOM 1565 O O . PRO A 1 197 ? -21.750 1.475 52.570 1.00 61.09 197 PRO A O 1
ATOM 1568 N N . ASN A 1 198 ? -23.776 0.505 52.507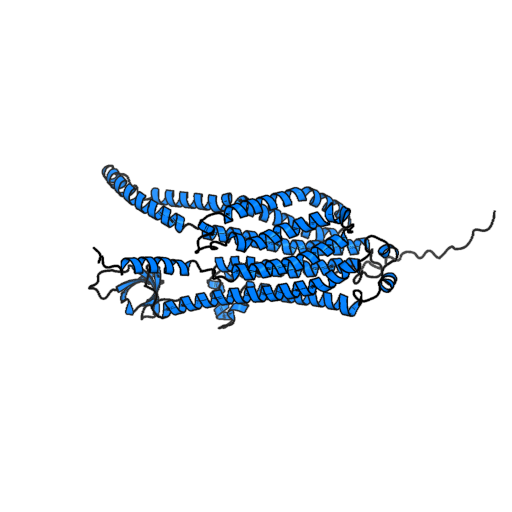 1.00 71.88 198 ASN A N 1
ATOM 1569 C CA . ASN A 1 198 ? -23.655 -0.197 53.786 1.00 71.88 198 ASN A CA 1
ATOM 1570 C C . ASN A 1 198 ? -23.288 -1.679 53.655 1.00 71.88 198 ASN A C 1
ATOM 1572 O O . ASN A 1 198 ? -22.984 -2.306 54.671 1.00 71.88 198 ASN A O 1
ATOM 1576 N N . ASP A 1 199 ? -23.319 -2.239 52.445 1.00 61.19 199 ASP A N 1
ATOM 1577 C CA . ASP A 1 199 ? -22.988 -3.641 52.223 1.00 61.19 199 ASP A CA 1
ATOM 1578 C C . ASP A 1 199 ? -21.513 -3.779 51.821 1.00 61.19 199 ASP A C 1
ATOM 1580 O O . ASP A 1 199 ? -20.970 -2.952 51.086 1.00 61.19 199 ASP A O 1
ATOM 1584 N N . ALA A 1 200 ? -20.831 -4.820 52.305 1.00 61.25 200 ALA A N 1
ATOM 1585 C CA . ALA A 1 200 ? -19.465 -5.156 51.893 1.00 61.25 200 ALA A CA 1
ATOM 1586 C C . ALA A 1 200 ? -19.500 -5.683 50.448 1.00 61.25 200 ALA A C 1
ATOM 1588 O O . ALA A 1 200 ? -19.468 -6.882 50.190 1.00 61.25 200 ALA A O 1
ATOM 1589 N N . PHE A 1 201 ? -19.674 -4.751 49.520 1.00 60.31 201 PHE A N 1
ATOM 1590 C CA . PHE A 1 201 ? -20.160 -4.928 48.163 1.00 60.31 201 PHE A CA 1
ATOM 1591 C C . PHE A 1 201 ? -19.675 -6.175 47.428 1.00 60.31 201 PHE A C 1
ATOM 1593 O O . PHE A 1 201 ? -18.537 -6.205 46.934 1.00 60.31 201 PHE A O 1
ATOM 1600 N N . PRO A 1 202 ? -20.555 -7.172 47.242 1.00 74.06 202 PRO A N 1
ATOM 1601 C CA . PRO A 1 202 ? -20.293 -8.210 46.285 1.00 74.06 202 PRO A CA 1
ATOM 1602 C C . PRO A 1 202 ? -20.625 -7.706 44.875 1.00 74.06 202 PRO A C 1
ATOM 1604 O O . PRO A 1 202 ? -21.682 -7.138 44.605 1.00 74.06 202 PRO A O 1
ATOM 1607 N N . VAL A 1 203 ? -19.714 -7.940 43.946 1.00 85.00 203 VAL A N 1
ATOM 1608 C CA . VAL A 1 203 ? -19.953 -7.824 42.512 1.00 85.00 203 VAL A CA 1
ATOM 1609 C C . VAL A 1 203 ? -20.457 -9.182 42.037 1.00 85.00 203 VAL A C 1
ATOM 1611 O O . VAL A 1 203 ? -19.846 -10.210 42.336 1.00 85.00 203 VAL A O 1
ATOM 1614 N N . LYS A 1 204 ? -21.572 -9.217 41.301 1.00 89.88 204 LYS A N 1
ATOM 1615 C CA . LYS A 1 204 ? -22.038 -10.462 40.687 1.00 89.88 204 LYS A CA 1
ATOM 1616 C C . LYS A 1 204 ? -21.202 -10.740 39.448 1.00 89.88 204 LYS A C 1
ATOM 1618 O O . LYS A 1 204 ? -21.225 -9.951 38.503 1.00 89.88 204 LYS A O 1
ATOM 1623 N N . VAL A 1 205 ? -20.484 -11.854 39.442 1.00 88.94 205 VAL A N 1
ATOM 1624 C CA . VAL A 1 205 ? -19.623 -12.285 38.337 1.00 88.94 205 VAL A CA 1
ATOM 1625 C C . VAL A 1 205 ? -20.257 -13.493 37.655 1.00 88.94 205 VAL A C 1
ATOM 1627 O O . VAL A 1 205 ? -20.666 -14.436 38.324 1.00 88.94 205 VAL A O 1
ATOM 1630 N N . HIS A 1 206 ? -20.355 -13.464 36.326 1.00 90.31 206 HIS A N 1
ATOM 1631 C CA . HIS A 1 206 ? -20.774 -14.592 35.491 1.00 90.31 206 HIS A CA 1
ATOM 1632 C C . HIS A 1 206 ? -19.542 -15.295 34.926 1.00 90.31 206 HIS A C 1
ATOM 1634 O O . HIS A 1 206 ? -18.841 -14.735 34.087 1.00 90.31 206 HIS A O 1
ATOM 1640 N N . TYR A 1 207 ? -19.265 -16.505 35.385 1.00 90.62 207 TYR A N 1
ATOM 1641 C CA . TYR A 1 207 ? -18.087 -17.272 34.999 1.00 90.62 207 TYR A CA 1
ATOM 1642 C C . TYR A 1 207 ? -18.272 -17.976 33.651 1.00 90.62 207 TYR A C 1
ATOM 1644 O O . TYR A 1 207 ? -19.392 -18.254 33.216 1.00 90.62 207 TYR A O 1
ATOM 1652 N N . GLU A 1 208 ? -17.159 -18.263 32.972 1.00 85.38 208 GLU A N 1
ATOM 1653 C CA . GLU A 1 208 ? -17.175 -18.930 31.659 1.00 85.38 208 GLU A CA 1
ATOM 1654 C C . GLU A 1 208 ? -17.685 -20.379 31.715 1.00 85.38 208 GLU A C 1
ATOM 1656 O O . GLU A 1 208 ? -18.167 -20.904 30.712 1.00 85.38 208 GLU A O 1
ATOM 1661 N N . ASP A 1 209 ? -17.627 -21.015 32.887 1.00 90.31 209 ASP A N 1
ATOM 1662 C CA . ASP A 1 209 ? -18.181 -22.348 33.150 1.00 90.31 209 ASP A CA 1
ATOM 1663 C C . ASP A 1 209 ? -19.719 -22.356 33.287 1.00 90.31 209 ASP A C 1
ATOM 1665 O O . ASP A 1 209 ? -20.322 -23.410 33.494 1.00 90.31 209 ASP A O 1
ATOM 1669 N N . GLY A 1 210 ? -20.362 -21.192 33.137 1.00 91.00 210 GLY A N 1
ATOM 1670 C CA . GLY A 1 210 ? -21.807 -21.010 33.245 1.00 91.00 210 GLY A CA 1
ATOM 1671 C C . GLY A 1 210 ? -22.299 -20.707 34.663 1.00 91.00 210 GLY A C 1
ATOM 1672 O O . GLY A 1 210 ? -23.501 -20.502 34.844 1.00 91.00 210 GLY A O 1
ATOM 1673 N N . GLY A 1 211 ? -21.410 -20.653 35.661 1.00 93.38 211 GLY A N 1
ATOM 1674 C CA . GLY A 1 211 ? -21.745 -20.260 37.030 1.00 93.38 211 GLY A CA 1
ATOM 1675 C C . GLY A 1 211 ? -21.940 -18.749 37.196 1.00 93.38 211 GLY A C 1
ATOM 1676 O O . GLY A 1 211 ? -21.477 -17.941 36.390 1.00 93.38 211 GLY A O 1
ATOM 1677 N N . SER A 1 212 ? -22.603 -18.331 38.277 1.00 93.00 212 SER A N 1
ATOM 1678 C CA . SER A 1 212 ? -22.566 -16.929 38.701 1.00 93.00 212 SER A CA 1
ATOM 1679 C C . SER A 1 212 ? -22.531 -16.812 40.214 1.00 93.00 212 SER A C 1
ATOM 1681 O O . SER A 1 212 ? -23.465 -17.292 40.855 1.00 93.00 212 SER A O 1
ATOM 1683 N N . ASP A 1 213 ? -21.534 -16.113 40.752 1.00 92.62 213 ASP A N 1
ATOM 1684 C CA . ASP A 1 213 ? -21.388 -15.901 42.194 1.00 92.62 213 ASP A CA 1
ATOM 1685 C C . ASP A 1 213 ? -21.263 -14.413 42.529 1.00 92.62 213 ASP A C 1
ATOM 1687 O O . ASP A 1 213 ? -20.889 -13.578 41.702 1.00 92.62 213 ASP A O 1
ATOM 1691 N N . TRP A 1 214 ? -21.607 -14.091 43.771 1.00 90.69 214 TRP A N 1
ATOM 1692 C CA . TRP A 1 214 ? -21.406 -12.785 44.384 1.00 90.69 214 TRP A CA 1
ATOM 1693 C C . TRP A 1 214 ? -20.032 -12.781 45.058 1.00 90.69 214 TRP A C 1
ATOM 1695 O O . TRP A 1 214 ? -19.810 -13.536 46.004 1.00 90.69 214 TRP A O 1
ATOM 1705 N N . VAL A 1 215 ? -19.103 -11.961 44.562 1.00 90.06 215 VAL A N 1
ATOM 1706 C CA . VAL A 1 215 ? -17.711 -11.927 45.036 1.00 90.06 215 VAL A CA 1
ATOM 1707 C C . VAL A 1 215 ? -17.391 -10.547 45.584 1.00 90.06 215 VAL A C 1
ATOM 1709 O O . VAL A 1 215 ? -17.656 -9.549 44.918 1.00 90.06 215 VAL A O 1
ATOM 1712 N N . ALA A 1 216 ? -16.808 -10.483 46.782 1.00 88.62 216 ALA A N 1
ATOM 1713 C CA . ALA A 1 216 ? -16.349 -9.224 47.360 1.00 88.62 216 ALA A CA 1
ATOM 1714 C C . ALA A 1 216 ? -15.393 -8.507 46.397 1.00 88.62 216 ALA A C 1
ATOM 1716 O O . ALA A 1 216 ? -14.513 -9.137 45.809 1.00 88.62 216 ALA A O 1
ATOM 1717 N N . ARG A 1 217 ? -15.551 -7.188 46.261 1.00 83.62 217 ARG A N 1
ATOM 1718 C CA . ARG A 1 217 ? -14.750 -6.364 45.344 1.00 83.62 217 ARG A CA 1
ATOM 1719 C C . ARG A 1 217 ? -13.240 -6.545 45.535 1.00 83.62 217 ARG A C 1
ATOM 1721 O O . ARG A 1 217 ? -12.523 -6.679 44.551 1.00 83.62 217 ARG A O 1
ATOM 1728 N N . ASP A 1 218 ? -12.789 -6.634 46.784 1.00 85.69 218 ASP A N 1
ATOM 1729 C CA . ASP A 1 218 ? -11.375 -6.820 47.144 1.00 85.69 218 ASP A CA 1
ATOM 1730 C C . ASP A 1 218 ? -10.848 -8.224 46.793 1.00 85.69 218 ASP A C 1
ATOM 1732 O O . ASP A 1 218 ? -9.644 -8.441 46.684 1.00 85.69 218 ASP A O 1
ATOM 1736 N N . GLY A 1 219 ? -11.755 -9.186 46.600 1.00 84.06 219 GLY A N 1
ATOM 1737 C CA . GLY A 1 219 ? -11.455 -10.540 46.140 1.00 84.06 219 GLY A CA 1
ATOM 1738 C C . GLY A 1 219 ? -11.452 -10.689 44.616 1.00 84.06 219 GLY A C 1
ATOM 1739 O O . GLY A 1 219 ? -11.306 -11.805 44.115 1.00 84.06 219 GLY A O 1
ATOM 1740 N N . LEU A 1 220 ? -11.640 -9.594 43.876 1.00 84.56 220 LEU A N 1
ATOM 1741 C CA . LEU A 1 220 ? -11.585 -9.578 42.422 1.00 84.56 220 LEU A CA 1
ATOM 1742 C C . LEU A 1 220 ? -10.318 -8.872 41.956 1.00 84.56 220 LEU A C 1
ATOM 1744 O O . LEU A 1 220 ? -10.074 -7.708 42.259 1.00 84.56 220 LEU A O 1
ATOM 1748 N N . SER A 1 221 ? -9.543 -9.571 41.138 1.00 84.62 221 SER A N 1
ATOM 1749 C CA . SER A 1 221 ? -8.497 -8.960 40.324 1.00 84.62 221 SER A CA 1
ATOM 1750 C C . SER A 1 221 ? -9.021 -8.805 38.901 1.00 84.62 221 SER A C 1
ATOM 1752 O O . SER A 1 221 ? -9.788 -9.641 38.423 1.00 84.62 221 SER A O 1
ATOM 1754 N N . MET A 1 222 ? -8.659 -7.734 38.193 1.00 79.88 222 MET A N 1
ATOM 1755 C CA . MET A 1 222 ? -9.012 -7.659 36.775 1.00 79.88 222 MET A CA 1
ATOM 1756 C C . MET A 1 222 ? -8.304 -8.786 36.032 1.00 79.88 222 MET A C 1
ATOM 1758 O O . MET A 1 222 ? -7.077 -8.893 36.082 1.00 79.88 222 MET A O 1
ATOM 1762 N N . TYR A 1 223 ? -9.078 -9.595 35.308 1.00 77.94 223 TYR A N 1
ATOM 1763 C CA . TYR A 1 223 ? -8.508 -10.524 34.354 1.00 77.94 223 TYR A CA 1
ATOM 1764 C C . TYR A 1 223 ? -7.983 -9.686 33.207 1.00 77.94 223 TYR A C 1
ATOM 1766 O O . TYR A 1 223 ? -8.715 -9.244 32.317 1.00 77.94 223 TYR A O 1
ATOM 1774 N N . VAL A 1 224 ? -6.690 -9.415 33.270 1.00 71.31 224 VAL A N 1
ATOM 1775 C CA . VAL A 1 224 ? -5.985 -8.924 32.112 1.00 71.31 224 VAL A CA 1
ATOM 1776 C C . VAL A 1 224 ? -5.611 -10.157 31.326 1.00 71.31 224 VAL A C 1
ATOM 1778 O O . VAL A 1 224 ? -4.658 -10.847 31.682 1.00 71.31 224 VAL A O 1
ATOM 1781 N N . GLU A 1 225 ? -6.404 -10.448 30.296 1.00 70.94 225 GLU A N 1
ATOM 1782 C CA . GLU A 1 225 ? -5.989 -11.383 29.262 1.00 70.94 225 GLU A CA 1
ATOM 1783 C C . GLU A 1 225 ? -4.577 -10.952 28.857 1.00 70.94 225 GLU A C 1
ATOM 1785 O O . GLU A 1 225 ? -4.384 -9.815 28.414 1.00 70.94 225 GLU A O 1
ATOM 1790 N N . GLU A 1 226 ? -3.577 -11.802 29.113 1.00 68.12 226 GLU A N 1
ATOM 1791 C CA . GLU A 1 226 ? -2.197 -11.586 28.674 1.00 68.12 226 GLU A CA 1
ATOM 1792 C C . GLU A 1 226 ? -2.163 -11.770 27.154 1.00 68.12 226 GLU A C 1
ATOM 1794 O O . GLU A 1 226 ? -1.529 -12.669 26.613 1.00 68.12 226 GLU A O 1
ATOM 1799 N N . SER A 1 227 ? -2.928 -10.942 26.443 1.00 69.06 227 SER A N 1
ATOM 1800 C CA . SER A 1 227 ? -2.872 -10.853 25.005 1.00 69.06 227 SER A CA 1
ATOM 1801 C C . SER A 1 227 ? -1.464 -10.412 24.661 1.00 69.06 227 SER A C 1
ATOM 1803 O O . SER A 1 227 ? -0.975 -9.416 25.206 1.00 69.06 227 SER A O 1
ATOM 1805 N N . ASN A 1 228 ? -0.831 -11.159 23.766 1.00 77.19 228 ASN A N 1
ATOM 1806 C CA . ASN A 1 228 ? 0.457 -10.825 23.196 1.00 77.19 228 ASN A CA 1
ATOM 1807 C C . ASN A 1 228 ? 0.519 -9.310 22.891 1.00 77.19 228 ASN A C 1
ATOM 1809 O O . ASN A 1 228 ? -0.269 -8.825 22.076 1.00 77.19 228 ASN A O 1
ATOM 1813 N N . PRO A 1 229 ? 1.421 -8.545 23.538 1.00 81.94 229 PRO A N 1
ATOM 1814 C CA . PRO A 1 229 ? 1.439 -7.084 23.444 1.00 81.94 229 PRO A CA 1
ATOM 1815 C C . PRO A 1 229 ? 1.901 -6.589 22.065 1.00 81.94 229 PRO A C 1
ATOM 1817 O O . PRO A 1 229 ? 1.906 -5.389 21.801 1.00 81.94 229 PRO A O 1
ATOM 1820 N N . TRP A 1 230 ? 2.319 -7.509 21.193 1.00 84.50 230 TRP A N 1
ATOM 1821 C CA . TRP A 1 230 ? 2.630 -7.256 19.792 1.00 84.50 230 TRP A CA 1
ATOM 1822 C C . TRP A 1 230 ? 1.410 -7.374 18.877 1.00 84.50 230 TRP A C 1
ATOM 1824 O O . TRP A 1 230 ? 1.463 -6.923 17.735 1.00 84.50 230 TRP A O 1
ATOM 1834 N N . HIS A 1 231 ? 0.301 -7.927 19.374 1.00 86.75 231 HIS A N 1
ATOM 1835 C CA . HIS A 1 231 ? -0.935 -7.968 18.619 1.00 86.75 231 HIS A CA 1
ATOM 1836 C C . HIS A 1 231 ? -1.550 -6.570 18.558 1.00 86.75 231 HIS A C 1
ATOM 1838 O O . HIS A 1 231 ? -1.964 -6.000 19.569 1.00 86.75 231 HIS A O 1
ATOM 1844 N N . LEU A 1 232 ? -1.605 -6.015 17.353 1.00 89.75 232 LEU A N 1
ATOM 1845 C CA . LEU A 1 232 ? -2.198 -4.709 17.123 1.00 89.75 232 LEU A CA 1
ATOM 1846 C C . LEU A 1 232 ? -3.723 -4.818 17.103 1.00 89.75 232 LEU A C 1
ATOM 1848 O O . LEU A 1 232 ? -4.295 -5.745 16.528 1.00 89.75 232 LEU A O 1
ATOM 1852 N N . ASP A 1 233 ? -4.386 -3.826 17.696 1.00 88.44 233 ASP A N 1
ATOM 1853 C CA . ASP A 1 233 ? -5.824 -3.638 17.513 1.00 88.44 233 ASP A CA 1
ATOM 1854 C C . ASP A 1 233 ? -6.137 -3.493 16.010 1.00 88.44 233 ASP A C 1
ATOM 1856 O O . ASP A 1 233 ? -5.354 -2.846 15.308 1.00 88.44 233 ASP A O 1
ATOM 1860 N N . PRO A 1 234 ? -7.262 -4.024 15.486 1.00 89.06 234 PRO A N 1
ATOM 1861 C CA . PRO A 1 234 ? -7.562 -3.979 14.055 1.00 89.06 234 PRO A CA 1
ATOM 1862 C C . PRO A 1 234 ? -7.442 -2.585 13.424 1.00 89.06 234 PRO A C 1
ATOM 1864 O O . PRO A 1 234 ? -7.041 -2.473 12.267 1.00 89.06 234 PRO A O 1
ATOM 1867 N N . SER A 1 235 ? -7.739 -1.519 14.174 1.00 89.44 235 SER A N 1
ATOM 1868 C CA . SER A 1 235 ? -7.589 -0.138 13.704 1.00 89.44 235 SER A CA 1
ATOM 1869 C C . SER A 1 235 ? -6.118 0.278 13.515 1.00 89.44 235 SER A C 1
ATOM 1871 O O . SER A 1 235 ? -5.753 0.872 12.491 1.00 89.44 235 SER A O 1
ATOM 1873 N N . ALA A 1 236 ? -5.250 -0.080 14.466 1.00 92.06 236 ALA A N 1
ATOM 1874 C CA . ALA A 1 236 ? -3.804 0.114 14.386 1.00 92.06 236 ALA A CA 1
ATOM 1875 C C . ALA A 1 236 ? -3.185 -0.761 13.287 1.00 92.06 236 ALA A C 1
ATOM 1877 O O . ALA A 1 236 ? -2.286 -0.318 12.579 1.00 92.06 236 ALA A O 1
ATOM 1878 N N . ASP A 1 237 ? -3.729 -1.959 13.093 1.00 92.88 237 ASP A N 1
ATOM 1879 C CA . ASP A 1 237 ? -3.344 -2.925 12.067 1.00 92.88 237 ASP A CA 1
ATOM 1880 C C . ASP A 1 237 ? -3.587 -2.371 10.645 1.00 92.88 237 ASP A C 1
ATOM 1882 O O . ASP A 1 237 ? -2.703 -2.389 9.786 1.00 92.88 237 ASP A O 1
ATOM 1886 N N . MET A 1 238 ? -4.769 -1.785 10.400 1.00 93.75 238 MET A N 1
ATOM 1887 C CA . MET A 1 238 ? -5.078 -1.103 9.132 1.00 93.75 238 MET A CA 1
ATOM 1888 C C . MET A 1 238 ? -4.253 0.174 8.948 1.00 93.75 238 MET A C 1
ATOM 1890 O O . MET A 1 238 ? -3.803 0.468 7.841 1.00 93.75 238 MET A O 1
ATOM 1894 N N . THR A 1 239 ? -4.016 0.919 10.030 1.00 93.81 239 THR A N 1
ATOM 1895 C CA . THR A 1 239 ? -3.144 2.102 10.019 1.00 93.81 239 THR A CA 1
ATOM 1896 C C . THR A 1 239 ? -1.710 1.732 9.641 1.00 93.81 239 THR A C 1
ATOM 1898 O O . THR A 1 239 ? -1.081 2.417 8.835 1.00 93.81 239 THR A O 1
ATOM 1901 N N . LEU A 1 240 ? -1.199 0.619 10.166 1.00 95.38 240 LEU A N 1
ATOM 1902 C CA . LEU A 1 240 ? 0.137 0.135 9.853 1.00 95.38 240 LEU A CA 1
ATOM 1903 C C . LEU A 1 240 ? 0.282 -0.203 8.369 1.00 95.38 240 LEU A C 1
ATOM 1905 O O . LEU A 1 240 ? 1.305 0.115 7.769 1.00 95.38 240 LEU A O 1
ATOM 1909 N N . LEU A 1 241 ? -0.757 -0.768 7.750 1.00 94.81 241 LEU A N 1
ATOM 1910 C CA . LEU A 1 241 ? -0.772 -1.044 6.313 1.00 94.81 241 LEU A CA 1
ATOM 1911 C C . LEU A 1 241 ? -0.621 0.241 5.480 1.00 94.81 241 LEU A C 1
ATOM 1913 O O . LEU A 1 241 ? 0.100 0.256 4.484 1.00 94.81 241 LEU A O 1
ATOM 1917 N N . VAL A 1 242 ? -1.242 1.338 5.924 1.00 94.69 242 VAL A N 1
ATOM 1918 C CA . VAL A 1 242 ? -1.123 2.668 5.303 1.00 94.69 242 VAL A CA 1
ATOM 1919 C C . VAL A 1 242 ? 0.298 3.222 5.445 1.00 94.69 242 VAL A C 1
ATOM 1921 O O . VAL A 1 242 ? 0.853 3.754 4.484 1.00 94.69 242 VAL A O 1
ATOM 1924 N N . ILE A 1 243 ? 0.907 3.063 6.623 1.00 95.62 243 ILE A N 1
ATOM 1925 C CA . ILE A 1 243 ? 2.289 3.487 6.896 1.00 95.62 243 ILE A CA 1
ATOM 1926 C C . ILE A 1 243 ? 3.300 2.632 6.110 1.00 95.62 243 ILE A C 1
ATOM 1928 O O . ILE A 1 243 ? 4.336 3.133 5.680 1.00 95.62 243 ILE A O 1
ATOM 1932 N N . MET A 1 244 ? 3.008 1.352 5.879 1.00 96.19 244 MET A N 1
ATOM 1933 C CA . MET A 1 244 ? 3.898 0.426 5.174 1.00 96.19 244 MET A CA 1
ATOM 1934 C C . MET A 1 244 ? 3.916 0.633 3.653 1.00 96.19 244 MET A C 1
ATOM 1936 O O . MET A 1 244 ? 4.915 0.315 3.011 1.00 96.19 244 MET A O 1
ATOM 1940 N N . MET A 1 245 ? 2.859 1.210 3.073 1.00 95.88 245 MET A N 1
ATOM 1941 C CA . MET A 1 245 ? 2.705 1.394 1.623 1.00 95.88 245 MET A CA 1
ATOM 1942 C C . MET A 1 245 ? 3.945 1.993 0.913 1.00 95.88 245 MET A C 1
ATOM 1944 O O . MET A 1 245 ? 4.363 1.418 -0.094 1.00 95.88 245 MET A O 1
ATOM 1948 N N . PRO A 1 246 ? 4.598 3.071 1.400 1.00 96.94 246 PRO A N 1
ATOM 1949 C CA . PRO A 1 246 ? 5.756 3.650 0.715 1.00 96.94 246 PRO A CA 1
ATOM 1950 C C . PRO A 1 246 ? 6.948 2.691 0.621 1.00 96.94 246 PRO A C 1
ATOM 1952 O O . PRO A 1 246 ? 7.676 2.735 -0.363 1.00 96.94 246 PRO A O 1
ATOM 1955 N N . ALA A 1 247 ? 7.137 1.787 1.591 1.00 97.38 247 ALA A N 1
ATOM 1956 C CA . ALA A 1 247 ? 8.211 0.793 1.525 1.00 97.38 247 ALA A CA 1
ATOM 1957 C C . ALA A 1 247 ? 8.025 -0.173 0.347 1.00 97.38 247 ALA A C 1
ATOM 1959 O O . ALA A 1 247 ? 8.999 -0.512 -0.321 1.00 97.38 247 ALA A O 1
ATOM 1960 N N . VAL A 1 248 ? 6.783 -0.575 0.054 1.00 96.19 248 VAL A N 1
ATOM 1961 C CA . VAL A 1 248 ? 6.478 -1.410 -1.117 1.00 96.19 248 VAL A CA 1
ATOM 1962 C C . VAL A 1 248 ? 6.795 -0.653 -2.404 1.00 96.19 248 VAL A C 1
ATOM 1964 O O . VAL A 1 248 ? 7.484 -1.185 -3.272 1.00 96.19 248 VAL A O 1
ATOM 1967 N N . PHE A 1 249 ? 6.336 0.598 -2.508 1.00 96.69 249 PHE A N 1
ATOM 1968 C CA . PHE A 1 249 ? 6.598 1.438 -3.676 1.00 96.69 249 PHE A CA 1
ATOM 1969 C C . PHE A 1 249 ? 8.090 1.659 -3.902 1.00 96.69 249 PHE A C 1
ATOM 1971 O O . PHE A 1 249 ? 8.533 1.550 -5.035 1.00 96.69 249 PHE A O 1
ATOM 1978 N N . VAL A 1 250 ? 8.876 1.893 -2.848 1.00 97.81 250 VAL A N 1
ATOM 1979 C CA . VAL A 1 250 ? 10.334 2.025 -2.961 1.00 97.81 250 VAL A CA 1
ATOM 1980 C C . VAL A 1 250 ? 10.960 0.773 -3.571 1.00 97.81 250 VAL A C 1
ATOM 1982 O O . VAL A 1 250 ? 11.712 0.878 -4.536 1.00 97.81 250 VAL A O 1
ATOM 1985 N N . VAL A 1 251 ? 10.641 -0.413 -3.043 1.00 97.19 251 VAL A N 1
ATOM 1986 C CA . VAL A 1 251 ? 11.222 -1.668 -3.545 1.00 97.19 251 VAL A CA 1
ATOM 1987 C C . VAL A 1 251 ? 10.835 -1.901 -5.003 1.00 97.19 251 VAL A C 1
ATOM 1989 O O . VAL A 1 251 ? 11.693 -2.228 -5.822 1.00 97.19 251 VAL A O 1
ATOM 1992 N N . MET A 1 252 ? 9.563 -1.702 -5.346 1.00 96.50 252 MET A N 1
ATOM 1993 C CA . MET A 1 252 ? 9.080 -1.912 -6.711 1.00 96.50 252 MET A CA 1
ATOM 1994 C C . MET A 1 252 ? 9.603 -0.861 -7.693 1.00 96.50 252 MET A C 1
ATOM 1996 O O . MET A 1 252 ? 9.982 -1.221 -8.802 1.00 96.50 252 MET A O 1
ATOM 2000 N N . ALA A 1 253 ? 9.703 0.405 -7.285 1.00 97.06 253 ALA A N 1
ATOM 2001 C CA . ALA A 1 253 ? 10.246 1.483 -8.107 1.00 97.06 253 ALA A CA 1
ATOM 2002 C C . ALA A 1 253 ? 11.753 1.314 -8.361 1.00 97.06 253 ALA A C 1
ATOM 2004 O O . ALA A 1 253 ? 12.217 1.538 -9.475 1.00 97.06 253 ALA A O 1
ATOM 2005 N N . MET A 1 254 ? 12.519 0.847 -7.367 1.00 96.75 254 MET A N 1
ATOM 2006 C CA . MET A 1 254 ? 13.931 0.495 -7.567 1.00 96.75 254 MET A CA 1
ATOM 2007 C C . MET A 1 254 ? 14.083 -0.666 -8.551 1.00 96.75 254 MET A C 1
ATOM 2009 O O . MET A 1 254 ? 14.947 -0.643 -9.424 1.00 96.75 254 MET A O 1
ATOM 2013 N N . ARG A 1 255 ? 13.234 -1.694 -8.443 1.00 95.25 255 ARG A N 1
ATOM 2014 C CA . ARG A 1 255 ? 13.241 -2.813 -9.395 1.00 95.25 255 ARG A CA 1
ATOM 2015 C C . ARG A 1 255 ? 12.889 -2.348 -10.802 1.00 95.25 255 ARG A C 1
ATOM 2017 O O . ARG A 1 255 ? 13.608 -2.686 -11.741 1.00 95.25 255 ARG A O 1
ATOM 2024 N N . SER A 1 256 ? 11.839 -1.544 -10.940 1.00 96.00 256 SER A N 1
ATOM 2025 C CA . SER A 1 256 ? 11.407 -1.011 -12.227 1.00 96.00 256 SER A CA 1
ATOM 2026 C C . SER A 1 256 ? 12.497 -0.129 -12.853 1.00 96.00 256 SER A C 1
ATOM 2028 O O . SER A 1 256 ? 12.790 -0.282 -14.037 1.00 96.00 256 SER A O 1
ATOM 2030 N N . GLU A 1 257 ? 13.181 0.702 -12.061 1.00 95.94 257 GLU A N 1
ATOM 2031 C CA . GLU A 1 257 ? 14.354 1.471 -12.496 1.00 95.94 257 GLU A CA 1
ATOM 2032 C C . GLU A 1 257 ? 15.455 0.561 -13.065 1.00 95.94 257 GLU A C 1
ATOM 2034 O O . GLU A 1 257 ? 15.902 0.772 -14.194 1.00 95.94 257 GLU A O 1
ATOM 2039 N N . ILE A 1 258 ? 15.836 -0.504 -12.347 1.00 93.75 258 ILE A N 1
ATOM 2040 C CA . ILE A 1 258 ? 16.843 -1.475 -12.812 1.00 93.75 258 ILE A CA 1
ATOM 2041 C C . ILE A 1 258 ? 16.427 -2.105 -14.151 1.00 93.75 258 ILE A C 1
ATOM 2043 O O . ILE A 1 258 ? 17.268 -2.271 -15.037 1.00 93.75 258 ILE A O 1
ATOM 2047 N N . ARG A 1 259 ? 15.140 -2.439 -14.344 1.00 94.19 259 ARG A N 1
ATOM 2048 C CA . ARG A 1 259 ? 14.646 -2.999 -15.619 1.00 94.19 259 ARG A CA 1
ATOM 2049 C C . ARG A 1 259 ? 14.814 -2.031 -16.779 1.00 94.19 259 ARG A C 1
ATOM 2051 O O . ARG A 1 259 ? 15.202 -2.457 -17.864 1.00 94.19 259 ARG A O 1
ATOM 2058 N N . VAL A 1 260 ? 14.552 -0.747 -16.559 1.00 94.50 260 VAL A N 1
ATOM 2059 C CA . VAL A 1 260 ? 14.715 0.274 -17.598 1.00 94.50 260 VAL A CA 1
ATOM 2060 C C . VAL A 1 260 ? 16.197 0.536 -17.871 1.00 94.50 260 VAL A C 1
ATOM 2062 O O . VAL A 1 260 ? 16.602 0.614 -19.029 1.00 94.50 260 VAL A O 1
ATOM 2065 N N . LEU A 1 261 ? 17.045 0.559 -16.840 1.00 91.75 261 LEU A N 1
ATOM 2066 C CA . LEU A 1 261 ? 18.499 0.646 -17.013 1.00 91.75 261 LEU A CA 1
ATOM 2067 C C . LEU A 1 261 ? 19.060 -0.545 -17.805 1.00 91.75 261 LEU A C 1
ATOM 2069 O O . LEU A 1 261 ? 19.922 -0.361 -18.660 1.00 91.75 261 LEU A O 1
ATOM 2073 N N . GLN A 1 262 ? 18.526 -1.752 -17.608 1.00 90.44 262 GLN A N 1
ATOM 2074 C CA . GLN A 1 262 ? 18.879 -2.934 -18.404 1.00 90.44 262 GLN A CA 1
ATOM 2075 C C . GLN A 1 262 ? 18.516 -2.799 -19.892 1.00 90.44 262 GLN A C 1
ATOM 2077 O O . GLN A 1 262 ? 19.151 -3.464 -20.716 1.00 90.44 262 GLN A O 1
ATOM 2082 N N . ILE A 1 263 ? 17.526 -1.968 -20.241 1.00 91.38 263 ILE A N 1
ATOM 2083 C CA . ILE A 1 263 ? 17.217 -1.610 -21.633 1.00 91.38 263 ILE A CA 1
ATOM 2084 C C . ILE A 1 263 ? 18.278 -0.643 -22.156 1.00 91.38 263 ILE A C 1
ATOM 2086 O O . ILE A 1 263 ? 18.816 -0.872 -23.227 1.00 91.38 263 ILE A O 1
ATOM 2090 N N . PHE A 1 264 ? 18.641 0.400 -21.408 1.00 88.38 264 PHE A N 1
ATOM 2091 C CA . PHE A 1 264 ? 19.660 1.357 -21.861 1.00 88.38 264 PHE A CA 1
ATOM 2092 C C . PHE A 1 264 ? 21.053 0.742 -22.013 1.00 88.38 264 PHE A C 1
ATOM 2094 O O . PHE A 1 264 ? 21.782 1.077 -22.943 1.00 88.38 264 PHE A O 1
ATOM 2101 N N . LEU A 1 265 ? 21.432 -0.139 -21.088 1.00 85.31 265 LEU A N 1
ATOM 2102 C CA . LEU A 1 265 ? 22.778 -0.705 -21.028 1.00 85.31 265 LEU A CA 1
ATOM 2103 C C . LEU A 1 265 ? 22.928 -1.973 -21.870 1.00 85.31 265 LEU A C 1
ATOM 2105 O O . LEU A 1 265 ? 24.047 -2.356 -22.196 1.00 85.31 265 LEU A O 1
ATOM 2109 N N . GLY A 1 266 ? 21.828 -2.669 -22.175 1.00 85.62 266 GLY A N 1
ATOM 2110 C CA . GLY A 1 266 ? 21.890 -3.982 -22.819 1.00 85.62 266 GLY A CA 1
ATOM 2111 C C . GLY A 1 266 ? 22.643 -5.032 -21.993 1.00 85.62 266 GLY A C 1
ATOM 2112 O O . GLY A 1 266 ? 23.045 -6.058 -22.524 1.00 85.62 266 GLY A O 1
ATOM 2113 N N . SER A 1 267 ? 22.834 -4.811 -20.690 1.00 81.81 267 SER A N 1
ATOM 2114 C CA . SER A 1 267 ? 23.743 -5.607 -19.846 1.00 81.81 267 SER A CA 1
ATOM 2115 C C . SER A 1 267 ? 23.339 -7.077 -19.687 1.00 81.81 267 SER A C 1
ATOM 2117 O O . SER A 1 267 ? 24.158 -7.913 -19.316 1.00 81.81 267 SER A O 1
ATOM 2119 N N . SER A 1 268 ? 22.071 -7.410 -19.946 1.00 84.75 268 SER A N 1
ATOM 2120 C CA . SER A 1 268 ? 21.569 -8.793 -19.934 1.00 84.75 268 SER A CA 1
ATOM 2121 C C . SER A 1 268 ? 21.242 -9.336 -21.326 1.00 84.75 268 SER A C 1
ATOM 2123 O O . SER A 1 268 ? 20.678 -10.426 -21.417 1.00 84.75 268 SER A O 1
ATOM 2125 N N . PHE A 1 269 ? 21.541 -8.576 -22.380 1.00 87.44 269 PHE A N 1
ATOM 2126 C CA . PHE A 1 269 ? 21.302 -8.971 -23.761 1.00 87.44 269 PHE A CA 1
ATOM 2127 C C . PHE A 1 269 ? 22.337 -10.017 -24.180 1.00 87.44 269 PHE A C 1
ATOM 2129 O O . PHE A 1 269 ? 23.541 -9.805 -24.025 1.00 87.44 269 PHE A O 1
ATOM 2136 N N . LYS A 1 270 ? 21.880 -11.171 -24.673 1.00 88.62 270 LYS A N 1
ATOM 2137 C CA . LYS A 1 270 ? 22.770 -12.264 -25.092 1.00 88.62 270 LYS A CA 1
ATOM 2138 C C . LYS A 1 270 ? 23.001 -12.239 -26.597 1.00 88.62 270 LYS A C 1
ATOM 2140 O O . LYS A 1 270 ? 22.118 -11.864 -27.365 1.00 88.62 270 LYS A O 1
ATOM 2145 N N . GLU A 1 271 ? 24.171 -12.712 -27.027 1.00 87.31 271 GLU A N 1
ATOM 2146 C CA . GLU A 1 271 ? 24.455 -12.912 -28.450 1.00 87.31 271 GLU A CA 1
ATOM 2147 C C . GLU A 1 271 ? 23.389 -13.816 -29.092 1.00 87.31 271 GLU A C 1
ATOM 2149 O O . GLU A 1 271 ? 23.117 -14.918 -28.613 1.00 87.31 271 GLU A O 1
ATOM 2154 N N . GLY A 1 272 ? 22.779 -13.329 -30.175 1.00 88.12 272 GLY A N 1
ATOM 2155 C CA . GLY A 1 272 ? 21.719 -14.025 -30.909 1.00 88.12 272 GLY A CA 1
ATOM 2156 C C . GLY A 1 272 ? 20.289 -13.686 -30.478 1.00 88.12 272 GLY A C 1
ATOM 2157 O O . GLY A 1 272 ? 19.357 -14.124 -31.147 1.00 88.12 272 GLY A O 1
ATOM 2158 N N . GLU A 1 273 ? 20.084 -12.904 -29.414 1.00 88.31 273 GLU A N 1
ATOM 2159 C CA . GLU A 1 273 ? 18.752 -12.385 -29.080 1.00 88.31 273 GLU A CA 1
ATOM 2160 C C . GLU A 1 273 ? 18.369 -11.209 -29.993 1.00 88.31 273 GLU A C 1
ATOM 2162 O O . GLU A 1 273 ? 19.219 -10.452 -30.459 1.00 88.31 273 GLU A O 1
ATOM 2167 N N . ILE A 1 274 ? 17.072 -11.037 -30.261 1.00 90.06 274 ILE A N 1
ATOM 2168 C CA . ILE A 1 274 ? 16.557 -9.872 -30.988 1.00 90.06 274 ILE A CA 1
ATOM 2169 C C . ILE A 1 274 ? 16.336 -8.749 -29.974 1.00 90.06 274 ILE A C 1
ATOM 2171 O O . ILE A 1 274 ? 15.594 -8.910 -29.004 1.00 90.06 274 ILE A O 1
ATOM 2175 N N . TRP A 1 275 ? 16.968 -7.593 -30.194 1.00 88.06 275 TRP A N 1
ATOM 2176 C CA . TRP A 1 275 ? 16.900 -6.471 -29.252 1.00 88.06 275 TRP A CA 1
ATOM 2177 C C . TRP A 1 275 ? 15.468 -6.005 -28.974 1.00 88.06 275 TRP A C 1
ATOM 2179 O O . TRP A 1 275 ? 15.122 -5.754 -27.824 1.00 88.06 275 TRP A O 1
ATOM 2189 N N . GLY A 1 276 ? 14.633 -5.915 -30.016 1.00 89.00 276 GLY A N 1
ATOM 2190 C CA . GLY A 1 276 ? 13.238 -5.488 -29.886 1.00 89.00 276 GLY A CA 1
ATOM 2191 C C . GLY A 1 276 ? 12.453 -6.352 -28.898 1.00 89.00 276 GLY A C 1
ATOM 2192 O O . GLY A 1 276 ? 11.799 -5.819 -28.007 1.00 89.00 276 GLY A O 1
ATOM 2193 N N . GLU A 1 277 ? 12.598 -7.676 -28.985 1.00 89.44 277 GLU A N 1
ATOM 2194 C CA . GLU A 1 277 ? 11.957 -8.622 -28.064 1.00 89.44 277 GLU A CA 1
ATOM 2195 C C . GLU A 1 277 ? 12.520 -8.514 -26.642 1.00 89.44 277 GLU A C 1
ATOM 2197 O O . GLU A 1 277 ? 11.770 -8.541 -25.667 1.00 89.44 277 GLU A O 1
ATOM 2202 N N . TYR A 1 278 ? 13.841 -8.355 -26.505 1.00 89.50 278 TYR A N 1
ATOM 2203 C CA . TYR A 1 278 ? 14.490 -8.167 -25.206 1.00 89.50 278 TYR A CA 1
ATOM 2204 C C . TYR A 1 278 ? 14.014 -6.883 -24.508 1.00 89.50 278 TYR A C 1
ATOM 2206 O O . TYR A 1 278 ? 13.601 -6.921 -23.346 1.00 89.50 278 TYR A O 1
ATOM 2214 N N . ALA A 1 279 ? 14.045 -5.751 -25.214 1.00 90.50 279 ALA A N 1
ATOM 2215 C CA . ALA A 1 279 ? 13.633 -4.454 -24.690 1.00 90.50 279 ALA A CA 1
ATOM 2216 C C . ALA A 1 279 ? 12.141 -4.445 -24.338 1.00 90.50 279 ALA A C 1
ATOM 2218 O O . ALA A 1 279 ? 11.762 -3.951 -23.273 1.00 90.50 279 ALA A O 1
ATOM 2219 N N . LEU A 1 280 ? 11.308 -5.050 -25.190 1.00 89.00 280 LEU A N 1
ATOM 2220 C CA . LEU A 1 280 ? 9.887 -5.242 -24.926 1.00 89.00 280 LEU A CA 1
ATOM 2221 C C . LEU A 1 280 ? 9.661 -6.032 -23.640 1.00 89.00 280 LEU A C 1
ATOM 2223 O O . LEU A 1 280 ? 8.939 -5.576 -22.755 1.00 89.00 280 LEU A O 1
ATOM 2227 N N . TRP A 1 281 ? 10.303 -7.191 -23.509 1.00 88.62 281 TRP A N 1
ATOM 2228 C CA . TRP A 1 281 ? 10.151 -8.036 -22.330 1.00 88.62 281 TRP A CA 1
ATOM 2229 C C . TRP A 1 281 ? 10.573 -7.300 -21.051 1.00 88.62 281 TRP A C 1
ATOM 2231 O O . TRP A 1 281 ? 9.861 -7.323 -20.044 1.00 88.62 281 TRP A O 1
ATOM 2241 N N . ARG A 1 282 ? 11.679 -6.544 -21.095 1.00 91.31 282 ARG A N 1
ATOM 2242 C CA . ARG A 1 282 ? 12.097 -5.689 -19.974 1.00 91.31 282 ARG A CA 1
ATOM 2243 C C . ARG A 1 282 ? 11.060 -4.615 -19.647 1.00 91.31 282 ARG A C 1
ATOM 2245 O O . ARG A 1 282 ? 10.747 -4.434 -18.469 1.00 91.31 282 ARG A O 1
ATOM 2252 N N . LYS A 1 283 ? 10.464 -3.973 -20.653 1.00 91.94 283 LYS A N 1
ATOM 2253 C CA . LYS A 1 283 ? 9.381 -2.992 -20.474 1.00 91.94 283 LYS A CA 1
ATOM 2254 C C . LYS A 1 283 ? 8.118 -3.617 -19.860 1.00 91.94 283 LYS A C 1
ATOM 2256 O O . LYS A 1 283 ? 7.468 -2.999 -19.012 1.00 91.94 283 LYS A O 1
ATOM 2261 N N . CYS A 1 284 ? 7.794 -4.860 -20.216 1.00 90.12 284 CYS A N 1
ATOM 2262 C CA . CYS A 1 284 ? 6.718 -5.616 -19.574 1.00 90.12 284 CYS A CA 1
ATOM 2263 C C . CYS A 1 284 ? 7.026 -5.864 -18.091 1.00 90.12 284 CYS A C 1
ATOM 2265 O O . CYS A 1 284 ? 6.190 -5.554 -17.246 1.00 90.12 284 CYS A O 1
ATOM 2267 N N . THR A 1 285 ? 8.237 -6.323 -17.748 1.00 91.06 285 THR A N 1
ATOM 2268 C CA . THR A 1 285 ? 8.619 -6.548 -16.337 1.00 91.06 285 THR A CA 1
ATOM 2269 C C . THR A 1 285 ? 8.643 -5.263 -15.506 1.00 91.06 285 THR A C 1
ATOM 2271 O O . THR A 1 285 ? 8.163 -5.268 -14.378 1.00 91.06 285 THR A O 1
ATOM 2274 N N . TYR A 1 286 ? 9.100 -4.147 -16.086 1.00 93.88 286 TYR A N 1
ATOM 2275 C CA . TYR A 1 286 ? 8.983 -2.808 -15.500 1.00 93.88 286 TYR A CA 1
ATOM 2276 C C . TYR A 1 286 ? 7.532 -2.479 -15.129 1.00 93.88 286 TYR A C 1
ATOM 2278 O O . TYR A 1 286 ? 7.242 -2.054 -14.012 1.00 93.88 286 TYR A O 1
ATOM 2286 N N . THR A 1 287 ? 6.609 -2.722 -16.063 1.00 91.81 287 THR A N 1
ATOM 2287 C CA . THR A 1 287 ? 5.183 -2.462 -15.845 1.00 91.81 287 THR A CA 1
ATOM 2288 C C . THR A 1 287 ? 4.622 -3.381 -14.761 1.00 91.81 287 THR A C 1
ATOM 2290 O O . THR A 1 287 ? 3.867 -2.919 -13.915 1.00 91.81 287 THR A O 1
ATOM 2293 N N . MET A 1 288 ? 5.027 -4.654 -14.727 1.00 91.25 288 MET A N 1
ATOM 2294 C CA . MET A 1 288 ? 4.606 -5.596 -13.684 1.00 91.25 288 MET A CA 1
ATOM 2295 C C . MET A 1 288 ? 5.060 -5.180 -12.281 1.00 91.25 288 MET A C 1
ATOM 2297 O O . MET A 1 288 ? 4.267 -5.291 -11.347 1.00 91.25 288 MET A O 1
ATOM 2301 N N . ASP A 1 289 ? 6.304 -4.711 -12.118 1.00 93.75 289 ASP A N 1
ATOM 2302 C CA . ASP A 1 289 ? 6.807 -4.242 -10.820 1.00 93.75 289 ASP A CA 1
ATOM 2303 C C . ASP A 1 289 ? 5.951 -3.048 -10.321 1.00 93.75 289 ASP A C 1
ATOM 2305 O O . ASP A 1 289 ? 5.489 -3.046 -9.177 1.00 93.75 289 ASP A O 1
ATOM 2309 N N . LEU A 1 290 ? 5.627 -2.082 -11.194 1.00 94.25 290 LEU A N 1
ATOM 2310 C CA . LEU A 1 290 ? 4.763 -0.941 -10.846 1.00 94.25 290 LEU A CA 1
ATOM 2311 C C . LEU A 1 290 ? 3.302 -1.336 -10.575 1.00 94.25 290 LEU A C 1
ATOM 2313 O O . LEU A 1 290 ? 2.689 -0.824 -9.640 1.00 94.25 290 LEU A O 1
ATOM 2317 N N . GLU A 1 291 ? 2.741 -2.275 -11.338 1.00 92.44 291 GLU A N 1
ATOM 2318 C CA . GLU A 1 291 ? 1.394 -2.806 -11.087 1.00 92.44 291 GLU A CA 1
ATOM 2319 C C . GLU A 1 291 ? 1.335 -3.584 -9.760 1.00 92.44 291 GLU A C 1
ATOM 2321 O O . GLU A 1 291 ? 0.330 -3.537 -9.054 1.00 92.44 291 GLU A O 1
ATOM 2326 N N . CYS A 1 292 ? 2.428 -4.236 -9.348 1.00 92.44 292 CYS A N 1
ATOM 2327 C CA . CYS A 1 292 ? 2.517 -4.843 -8.022 1.00 92.44 292 CYS A CA 1
ATOM 2328 C C . CYS A 1 292 ? 2.475 -3.787 -6.902 1.00 92.44 292 CYS A C 1
ATOM 2330 O O . CYS A 1 292 ? 1.828 -4.005 -5.875 1.00 92.44 292 CYS A O 1
ATOM 2332 N N . ALA A 1 293 ? 3.124 -2.633 -7.088 1.00 94.62 293 ALA A N 1
ATOM 2333 C CA . ALA A 1 293 ? 3.018 -1.515 -6.149 1.00 94.62 293 ALA A CA 1
ATOM 2334 C C . ALA A 1 293 ? 1.586 -0.952 -6.097 1.00 94.62 293 ALA A C 1
ATOM 2336 O O . ALA A 1 293 ? 1.038 -0.746 -5.010 1.00 94.62 293 ALA A O 1
ATOM 2337 N N . ALA A 1 294 ? 0.946 -0.785 -7.259 1.00 93.56 294 ALA A N 1
ATOM 2338 C CA . ALA A 1 294 ? -0.445 -0.343 -7.364 1.00 93.56 294 ALA A CA 1
ATOM 2339 C C . ALA A 1 294 ? -1.421 -1.316 -6.677 1.00 93.56 294 ALA A C 1
ATOM 2341 O O . ALA A 1 294 ? -2.341 -0.890 -5.979 1.00 93.56 294 ALA A O 1
ATOM 2342 N N . ALA A 1 295 ? -1.188 -2.627 -6.764 1.00 92.75 295 ALA A N 1
ATOM 2343 C CA . ALA A 1 295 ? -2.001 -3.614 -6.059 1.00 92.75 295 ALA A CA 1
ATOM 2344 C C . ALA A 1 295 ? -1.998 -3.419 -4.534 1.00 92.75 295 ALA A C 1
ATOM 2346 O O . ALA A 1 295 ? -3.048 -3.468 -3.884 1.00 92.75 295 ALA A O 1
ATOM 2347 N N . PHE A 1 296 ? -0.828 -3.138 -3.955 1.00 92.81 296 PHE A N 1
ATOM 2348 C CA . PHE A 1 296 ? -0.720 -2.790 -2.537 1.00 92.81 296 PHE A CA 1
ATOM 2349 C C . PHE A 1 296 ? -1.433 -1.486 -2.198 1.00 92.81 296 PHE A C 1
ATOM 2351 O O . PHE A 1 296 ? -1.994 -1.349 -1.112 1.00 92.81 296 PHE A O 1
ATOM 2358 N N . GLN A 1 297 ? -1.463 -0.546 -3.133 1.00 93.56 297 GLN A N 1
ATOM 2359 C CA . GLN A 1 297 ? -2.216 0.683 -2.978 1.00 93.56 297 GLN A CA 1
ATOM 2360 C C . GLN A 1 297 ? -3.723 0.427 -2.881 1.00 93.56 297 GLN A C 1
ATOM 2362 O O . GLN A 1 297 ? -4.383 1.000 -2.014 1.00 93.56 297 GLN A O 1
ATOM 2367 N N . TYR A 1 298 ? -4.272 -0.485 -3.691 1.00 94.62 298 TYR A N 1
ATOM 2368 C CA . TYR A 1 298 ? -5.671 -0.907 -3.556 1.00 94.62 298 TYR A CA 1
ATOM 2369 C C . TYR A 1 298 ? -5.931 -1.552 -2.194 1.00 94.62 298 TYR A C 1
ATOM 2371 O O . TYR A 1 298 ? -6.950 -1.267 -1.566 1.00 94.62 298 TYR A O 1
ATOM 2379 N N . LEU A 1 299 ? -4.986 -2.347 -1.684 1.00 92.94 299 LEU A N 1
ATOM 2380 C CA . LEU A 1 299 ? -5.069 -2.900 -0.332 1.00 92.94 299 LEU A CA 1
ATOM 2381 C C . LEU A 1 299 ? -5.080 -1.794 0.739 1.00 92.94 299 LEU A C 1
ATOM 2383 O O . LEU A 1 299 ? -5.840 -1.885 1.702 1.00 92.94 299 LEU A O 1
ATOM 2387 N N . THR A 1 300 ? -4.310 -0.717 0.556 1.00 93.88 300 THR A N 1
ATOM 2388 C CA . THR A 1 300 ? -4.358 0.472 1.423 1.00 93.88 300 THR A CA 1
ATOM 2389 C C . THR A 1 300 ? -5.709 1.185 1.358 1.00 93.88 300 THR A C 1
ATOM 2391 O O . THR A 1 300 ? -6.223 1.607 2.395 1.00 93.88 300 THR A O 1
ATOM 2394 N N . VAL A 1 301 ? -6.324 1.285 0.176 1.00 95.00 301 VAL A N 1
ATOM 2395 C CA . VAL A 1 301 ? -7.675 1.851 0.023 1.00 95.00 301 VAL A CA 1
ATOM 2396 C C . VAL A 1 301 ? -8.712 0.993 0.752 1.00 95.00 301 VAL A C 1
ATOM 2398 O O . VAL A 1 301 ? -9.558 1.542 1.455 1.00 95.00 301 VAL A O 1
ATOM 2401 N N . VAL A 1 302 ? -8.619 -0.338 0.659 1.00 94.44 302 VAL A N 1
ATOM 2402 C CA . VAL A 1 302 ? -9.477 -1.259 1.427 1.00 94.44 302 VAL A CA 1
ATOM 2403 C C . VAL A 1 302 ? -9.259 -1.084 2.927 1.00 94.44 302 VAL A C 1
ATOM 2405 O O . VAL A 1 302 ? -10.228 -0.960 3.671 1.00 94.44 302 VAL A O 1
ATOM 2408 N N . ALA A 1 303 ? -8.006 -1.022 3.385 1.00 93.44 303 ALA A N 1
ATOM 2409 C CA . ALA A 1 303 ? -7.689 -0.805 4.794 1.00 93.44 303 ALA A CA 1
ATOM 2410 C C . ALA A 1 303 ? -8.287 0.513 5.310 1.00 93.44 303 ALA A C 1
ATOM 2412 O O . ALA A 1 303 ? -8.879 0.536 6.385 1.00 93.44 303 ALA A O 1
ATOM 2413 N N . PHE A 1 304 ? -8.212 1.589 4.521 1.00 93.69 304 PHE A N 1
ATOM 2414 C CA . PHE A 1 304 ? -8.855 2.861 4.845 1.00 93.69 304 PHE A CA 1
ATOM 2415 C C . PHE A 1 304 ? -10.386 2.763 4.868 1.00 93.69 304 PHE A C 1
ATOM 2417 O O . PHE A 1 304 ? -11.006 3.275 5.798 1.00 93.69 304 PHE A O 1
ATOM 2424 N N . ALA A 1 305 ? -11.002 2.098 3.888 1.00 93.56 305 ALA A N 1
ATOM 2425 C CA . ALA A 1 305 ? -12.449 1.894 3.839 1.00 93.56 305 ALA A CA 1
ATOM 2426 C C . ALA A 1 305 ? -12.948 1.130 5.077 1.00 93.56 305 ALA A C 1
ATOM 2428 O O . ALA A 1 305 ? -13.905 1.555 5.722 1.00 93.56 305 ALA A O 1
ATOM 2429 N N . LEU A 1 306 ? -12.253 0.053 5.455 1.00 91.31 306 LEU A N 1
ATOM 2430 C CA . LEU A 1 306 ? -12.554 -0.735 6.651 1.00 91.31 306 LEU A CA 1
ATOM 2431 C C . LEU A 1 306 ? -12.321 0.059 7.938 1.00 91.31 306 LEU A C 1
ATOM 2433 O O . LEU A 1 306 ? -13.134 -0.016 8.854 1.00 91.31 306 LEU A O 1
ATOM 2437 N N . LEU A 1 307 ? -11.249 0.849 8.001 1.00 90.69 307 LEU A N 1
ATOM 2438 C CA . LEU A 1 307 ? -10.968 1.729 9.132 1.00 90.69 307 LEU A CA 1
ATOM 2439 C C . LEU A 1 307 ? -12.077 2.779 9.302 1.00 90.69 307 LEU A C 1
ATOM 2441 O O . LEU A 1 307 ? -12.563 2.999 10.406 1.00 90.69 307 LEU A O 1
ATOM 2445 N N . CYS A 1 308 ? -12.540 3.377 8.202 1.00 90.50 308 CYS A N 1
ATOM 2446 C CA . CYS A 1 308 ? -13.674 4.299 8.219 1.00 90.50 308 CYS A CA 1
ATOM 2447 C C . CYS A 1 308 ? -14.961 3.591 8.650 1.00 90.50 308 CYS A C 1
ATOM 2449 O O . CYS A 1 308 ? -15.672 4.116 9.498 1.00 90.50 308 CYS A O 1
ATOM 2451 N N . ALA A 1 309 ? -15.228 2.383 8.145 1.00 88.81 309 ALA A N 1
ATOM 2452 C CA . ALA A 1 309 ? -16.386 1.583 8.543 1.00 88.81 309 ALA A CA 1
ATOM 2453 C C . ALA A 1 309 ? -16.375 1.228 10.041 1.00 88.81 309 ALA A C 1
ATOM 2455 O O . ALA A 1 309 ? -17.427 1.222 10.673 1.00 88.81 309 ALA A O 1
ATOM 2456 N N . GLN A 1 310 ? -15.198 0.989 10.631 1.00 86.38 310 GLN A N 1
ATOM 2457 C CA . GLN A 1 310 ? -15.058 0.776 12.075 1.00 86.38 310 GLN A CA 1
ATOM 2458 C C . GLN A 1 310 ? -15.414 2.029 12.884 1.00 86.38 310 GLN A C 1
ATOM 2460 O O . GLN A 1 310 ? -16.048 1.911 13.930 1.00 86.38 310 GLN A O 1
ATOM 2465 N N . PHE A 1 311 ? -15.058 3.221 12.393 1.00 83.88 311 PHE A N 1
ATOM 2466 C CA . PHE A 1 311 ? -15.403 4.491 13.043 1.00 83.88 311 PHE A CA 1
ATOM 2467 C C . PHE A 1 311 ? -16.844 4.938 12.788 1.00 83.88 311 PHE A C 1
ATOM 2469 O O . PHE A 1 311 ? -17.449 5.548 13.660 1.00 83.88 311 PHE A O 1
ATOM 2476 N N . PHE A 1 312 ? -17.428 4.575 11.644 1.00 81.31 312 PHE A N 1
ATOM 2477 C CA . PHE A 1 312 ? -18.877 4.648 11.425 1.00 81.31 312 PHE A CA 1
ATOM 2478 C C . PHE A 1 312 ? -19.639 3.617 12.254 1.00 81.31 312 PHE A C 1
ATOM 2480 O O . PHE A 1 312 ? -20.867 3.647 12.300 1.00 81.31 312 PHE A O 1
ATOM 2487 N N . GLY A 1 313 ? -18.906 2.689 12.873 1.00 63.34 313 GLY A N 1
ATOM 2488 C CA . GLY A 1 313 ? -19.412 1.587 13.654 1.00 63.34 313 GLY A CA 1
ATOM 2489 C C . GLY A 1 313 ? -20.204 2.072 14.849 1.00 63.34 313 GLY A C 1
ATOM 2490 O O . GLY A 1 313 ? -19.642 2.232 15.930 1.00 63.34 313 GLY A O 1
ATOM 2491 N N . VAL A 1 314 ? -21.506 2.189 14.599 1.00 51.72 314 VAL A N 1
ATOM 2492 C CA . VAL A 1 314 ? -22.639 1.794 15.427 1.00 51.72 314 VAL A CA 1
ATOM 2493 C C . VAL A 1 314 ? -22.593 2.446 16.797 1.00 51.72 314 VAL A C 1
ATOM 2495 O O . VAL A 1 314 ? -23.359 3.350 16.940 1.00 51.72 314 VAL A O 1
ATOM 2498 N N . GLU A 1 315 ? -21.675 2.213 17.728 1.00 53.03 315 GLU A N 1
ATOM 2499 C CA . GLU A 1 315 ? -21.743 2.667 19.134 1.00 53.03 315 GLU A CA 1
ATOM 2500 C C . GLU A 1 315 ? -22.103 4.134 19.416 1.00 53.03 315 GLU A C 1
ATOM 2502 O O . GLU A 1 315 ? -22.831 4.357 20.364 1.00 53.03 315 GLU A O 1
ATOM 2507 N N . ASP A 1 316 ? -21.672 5.128 18.636 1.00 54.56 316 ASP A N 1
ATOM 2508 C CA . ASP A 1 316 ? -22.164 6.513 18.792 1.00 54.56 316 ASP A CA 1
ATOM 2509 C C . ASP A 1 316 ? -23.596 6.659 18.279 1.00 54.56 316 ASP A C 1
ATOM 2511 O O . ASP A 1 316 ? -24.452 7.318 18.873 1.00 54.56 316 ASP A O 1
ATOM 2515 N N . LEU A 1 317 ? -23.861 6.009 17.149 1.00 53.94 317 LEU A N 1
ATOM 2516 C CA . LEU A 1 317 ? -25.190 5.882 16.607 1.00 53.94 317 LEU A CA 1
ATOM 2517 C C . LEU A 1 317 ? -26.055 4.983 17.484 1.00 53.94 317 LEU A C 1
ATOM 2519 O O . LEU A 1 317 ? -27.211 5.314 17.597 1.00 53.94 317 LEU A O 1
ATOM 2523 N N . THR A 1 318 ? -25.528 3.949 18.141 1.00 55.59 318 THR A N 1
ATOM 2524 C CA . THR A 1 318 ? -26.137 3.046 19.108 1.00 55.59 318 THR A CA 1
ATOM 2525 C C . THR A 1 318 ? -26.305 3.778 20.386 1.00 55.59 318 THR A C 1
ATOM 2527 O O . THR A 1 318 ? -27.298 3.554 20.997 1.00 55.59 318 THR A O 1
ATOM 2530 N N . GLU A 1 319 ? -25.434 4.677 20.810 1.00 60.72 319 GLU A N 1
ATOM 2531 C CA . GLU A 1 319 ? -25.694 5.471 21.997 1.00 60.72 319 GLU A CA 1
ATOM 2532 C C . GLU A 1 319 ? -26.773 6.502 21.665 1.00 60.72 319 GLU A C 1
ATOM 2534 O O . GLU A 1 319 ? -27.670 6.742 22.463 1.00 60.72 319 GLU A O 1
ATOM 2539 N N . SER A 1 320 ? -26.779 7.061 20.450 1.00 60.66 320 SER A N 1
ATOM 2540 C CA . SER A 1 320 ? -27.875 7.911 19.975 1.00 60.66 320 SER A CA 1
ATOM 2541 C C . SER A 1 320 ? -29.175 7.125 19.773 1.00 60.66 320 SER A C 1
ATOM 2543 O O . SER A 1 320 ? -30.248 7.632 20.089 1.00 60.66 320 SER A O 1
ATOM 2545 N N . VAL A 1 321 ? -29.084 5.890 19.280 1.00 59.78 321 VAL A N 1
ATOM 2546 C CA . VAL A 1 321 ? -30.179 4.970 18.976 1.00 59.78 321 VAL A CA 1
ATOM 2547 C C . VAL A 1 321 ? -30.640 4.332 20.257 1.00 59.78 321 VAL A C 1
ATOM 2549 O O . VAL A 1 321 ? -31.825 4.193 20.360 1.00 59.78 321 VAL A O 1
ATOM 2552 N N . GLU A 1 322 ? -29.789 4.082 21.244 1.00 62.19 322 GLU A N 1
ATOM 2553 C CA . GLU A 1 322 ? -30.045 3.557 22.591 1.00 62.19 322 GLU A CA 1
ATOM 2554 C C . GLU A 1 322 ? -30.590 4.684 23.460 1.00 62.19 322 GLU A C 1
ATOM 2556 O O . GLU A 1 322 ? -31.451 4.456 24.289 1.00 62.19 322 GLU A O 1
ATOM 2561 N N . ARG A 1 323 ? -30.176 5.943 23.267 1.00 69.00 323 ARG A N 1
ATOM 2562 C CA . ARG A 1 323 ? -30.876 7.104 23.841 1.00 69.00 323 ARG A CA 1
ATOM 2563 C C . ARG A 1 323 ? -32.249 7.264 23.200 1.00 69.00 323 ARG A C 1
ATOM 2565 O O . ARG A 1 323 ? -33.224 7.467 23.920 1.00 69.00 323 ARG A O 1
ATOM 2572 N N . ARG A 1 324 ? -32.353 7.152 21.870 1.00 68.62 324 ARG A N 1
ATOM 2573 C CA . ARG A 1 324 ? -33.642 7.140 21.158 1.00 68.62 324 ARG A CA 1
ATOM 2574 C C . ARG A 1 324 ? -34.461 5.911 21.513 1.00 68.62 324 ARG A C 1
ATOM 2576 O O . ARG A 1 324 ? -35.665 6.040 21.585 1.00 68.62 324 ARG A O 1
ATOM 2583 N N . GLU A 1 325 ? -33.844 4.777 21.795 1.00 62.84 325 GLU A N 1
ATOM 2584 C CA . GLU A 1 325 ? -34.450 3.495 22.128 1.00 62.84 325 GLU A CA 1
ATOM 2585 C C . GLU A 1 325 ? -34.893 3.561 23.567 1.00 62.84 325 GLU A C 1
ATOM 2587 O O . GLU A 1 325 ? -36.035 3.278 23.812 1.00 62.84 325 GLU A O 1
ATOM 2592 N N . LYS A 1 326 ? -34.101 4.070 24.512 1.00 70.50 326 LYS A N 1
ATOM 2593 C CA . LYS A 1 326 ? -34.552 4.411 25.869 1.00 70.50 326 LYS A CA 1
ATOM 2594 C C . LYS A 1 326 ? -35.731 5.369 25.807 1.00 70.50 326 LYS A C 1
ATOM 2596 O O . LYS A 1 326 ? -36.720 5.159 26.498 1.00 70.50 326 LYS A O 1
ATOM 2601 N N . HIS A 1 327 ? -35.687 6.379 24.941 1.00 72.19 327 HIS A N 1
ATOM 2602 C CA . HIS A 1 327 ? -36.811 7.291 24.750 1.00 72.19 327 HIS A CA 1
ATOM 2603 C C . HIS A 1 327 ? -38.028 6.600 24.101 1.00 72.19 327 HIS A C 1
ATOM 2605 O O . HIS A 1 327 ? -39.167 6.854 24.500 1.00 72.19 327 HIS A O 1
ATOM 2611 N N . LEU A 1 328 ? -37.811 5.707 23.136 1.00 67.88 328 LEU A N 1
ATOM 2612 C CA . LEU A 1 328 ? -38.829 4.908 22.457 1.00 67.88 328 LEU A CA 1
ATOM 2613 C C . LEU A 1 328 ? -39.325 3.760 23.326 1.00 67.88 328 LEU A C 1
ATOM 2615 O O . LEU A 1 328 ? -40.452 3.365 23.140 1.00 67.88 328 LEU A O 1
ATOM 2619 N N . ILE A 1 329 ? -38.559 3.270 24.295 1.00 68.06 329 ILE A N 1
ATOM 2620 C CA . ILE A 1 329 ? -38.902 2.296 25.330 1.00 68.06 329 ILE A CA 1
ATOM 2621 C C . ILE A 1 329 ? -39.710 3.025 26.384 1.00 68.06 329 ILE A C 1
ATOM 2623 O O . ILE A 1 329 ? -40.701 2.494 26.844 1.00 68.06 329 ILE A O 1
ATOM 2627 N N . ILE A 1 330 ? -39.381 4.266 26.740 1.00 77.12 330 ILE A N 1
ATOM 2628 C CA . ILE A 1 330 ? -40.248 5.087 27.594 1.00 77.12 330 ILE A CA 1
ATOM 2629 C C . ILE A 1 330 ? -41.581 5.356 26.877 1.00 77.12 330 ILE A C 1
ATOM 2631 O O . ILE A 1 330 ? -42.644 5.247 27.489 1.00 77.12 330 ILE A O 1
ATOM 2635 N N . GLN A 1 331 ? -41.559 5.674 25.578 1.00 71.19 331 GLN A N 1
ATOM 2636 C CA . GLN A 1 331 ? -42.780 5.847 24.782 1.00 71.19 331 GLN A CA 1
ATOM 2637 C C . GLN A 1 331 ? -43.515 4.527 24.524 1.00 71.19 331 GLN A C 1
ATOM 2639 O O . GLN A 1 331 ? -44.739 4.501 24.586 1.00 71.19 331 GLN A O 1
ATOM 2644 N N . SER A 1 332 ? -42.789 3.440 24.294 1.00 63.88 332 SER A N 1
ATOM 2645 C CA . SER A 1 332 ? -43.307 2.098 24.047 1.00 63.88 332 SER A CA 1
ATOM 2646 C C . SER A 1 332 ? -43.862 1.537 25.333 1.00 63.88 332 SER A C 1
ATOM 2648 O O . SER A 1 332 ? -44.982 1.098 25.313 1.00 63.88 332 SER A O 1
ATOM 2650 N N . ASN A 1 333 ? -43.224 1.683 26.490 1.00 72.00 333 ASN A N 1
ATOM 2651 C CA . ASN A 1 333 ? -43.801 1.333 27.788 1.00 72.00 333 ASN A CA 1
ATOM 2652 C C . ASN A 1 333 ? -45.083 2.128 28.060 1.00 72.00 333 ASN A C 1
ATOM 2654 O O . ASN A 1 333 ? -46.047 1.562 28.567 1.00 72.00 333 ASN A O 1
ATOM 2658 N N . LYS A 1 334 ? -45.154 3.404 27.650 1.00 78.94 334 LYS A N 1
ATOM 2659 C CA . LYS A 1 334 ? -46.410 4.178 27.672 1.00 78.94 334 LYS A CA 1
ATOM 2660 C C . LYS A 1 334 ? -47.459 3.654 26.685 1.00 78.94 334 LYS A C 1
ATOM 2662 O O . LYS A 1 334 ? -48.646 3.759 26.977 1.00 78.94 334 LYS A O 1
ATOM 2667 N N . LEU A 1 335 ? -47.059 3.152 25.518 1.00 68.38 335 LEU A N 1
ATOM 2668 C CA . LEU A 1 335 ? -47.956 2.600 24.495 1.00 68.38 335 LEU A CA 1
ATOM 2669 C C . LEU A 1 335 ? -48.415 1.182 24.852 1.00 68.38 335 LEU A C 1
ATOM 2671 O O . LEU A 1 335 ? -49.579 0.851 24.732 1.00 68.38 335 LEU A O 1
ATOM 2675 N N . ARG A 1 336 ? -47.508 0.383 25.387 1.00 66.44 336 ARG A N 1
ATOM 2676 C CA . ARG A 1 336 ? -47.647 -0.954 25.933 1.00 66.44 336 ARG A CA 1
ATOM 2677 C C . ARG A 1 336 ? -48.557 -0.941 27.138 1.00 66.44 336 ARG A C 1
ATOM 2679 O O . ARG A 1 336 ? -49.420 -1.791 27.215 1.00 66.44 336 ARG A O 1
ATOM 2686 N N . HIS A 1 337 ? -48.479 0.066 28.008 1.00 76.06 337 HIS A N 1
ATOM 2687 C CA . HIS A 1 337 ? -49.491 0.250 29.048 1.00 76.06 337 HIS A CA 1
ATOM 2688 C C . HIS A 1 337 ? -50.908 0.433 28.482 1.00 76.06 337 HIS A C 1
ATOM 2690 O O . HIS A 1 337 ? -51.858 0.032 29.145 1.00 76.06 337 HIS A O 1
ATOM 2696 N N . ARG A 1 338 ? -51.055 1.008 27.276 1.00 75.94 338 ARG A N 1
ATOM 2697 C CA . ARG A 1 338 ? -52.349 1.118 26.577 1.00 75.94 338 ARG A CA 1
ATOM 2698 C C . ARG A 1 338 ? -52.718 -0.188 25.872 1.00 75.94 338 ARG A C 1
ATOM 2700 O O . ARG A 1 338 ? -53.801 -0.700 26.087 1.00 75.94 338 ARG A O 1
ATOM 2707 N N . LEU A 1 339 ? -51.798 -0.787 25.121 1.00 68.06 339 LEU A N 1
ATOM 2708 C CA . LEU A 1 339 ? -52.025 -2.036 24.383 1.00 68.06 339 LEU A CA 1
ATOM 2709 C C . LEU A 1 339 ? -52.241 -3.246 25.302 1.00 68.06 339 LEU A C 1
ATOM 2711 O O . LEU A 1 339 ? -52.984 -4.156 24.962 1.00 68.06 339 LEU A O 1
ATOM 2715 N N . HIS A 1 340 ? -51.663 -3.253 26.504 1.00 68.56 340 HIS A N 1
ATOM 2716 C CA . HIS A 1 340 ? -51.909 -4.294 27.503 1.00 68.56 340 HIS A CA 1
ATOM 2717 C C . HIS A 1 340 ? -53.315 -4.187 28.116 1.00 68.56 340 HIS A C 1
ATOM 2719 O O . HIS A 1 340 ? -53.833 -5.192 28.598 1.00 68.56 340 HIS A O 1
ATOM 2725 N N . GLN A 1 341 ? -53.946 -3.003 28.060 1.00 76.75 341 GLN A N 1
ATOM 2726 C CA . GLN A 1 341 ? -55.384 -2.857 28.317 1.00 76.75 341 GLN A CA 1
ATOM 2727 C C . GLN A 1 341 ? -56.229 -3.407 27.155 1.00 76.75 341 GLN A C 1
ATOM 2729 O O . GLN A 1 341 ? -57.384 -3.760 27.370 1.00 76.75 341 GLN A O 1
ATOM 2734 N N . GLU A 1 342 ? -55.653 -3.524 25.955 1.00 77.06 342 GLU A N 1
ATOM 2735 C CA . GLU A 1 342 ? -56.310 -4.023 24.736 1.00 77.06 342 GLU A CA 1
ATOM 2736 C C . GLU A 1 342 ? -55.987 -5.502 24.420 1.00 77.06 342 GLU A C 1
ATOM 2738 O O . GLU A 1 342 ? -56.636 -6.101 23.569 1.00 77.06 342 GLU A O 1
ATOM 2743 N N . GLY A 1 343 ? -55.058 -6.131 25.151 1.00 77.31 343 GLY A N 1
ATOM 2744 C CA . GLY A 1 343 ? -54.810 -7.579 25.119 1.00 77.31 343 GLY A CA 1
ATOM 2745 C C . GLY A 1 343 ? -53.819 -8.087 24.063 1.00 77.31 343 GLY A C 1
ATOM 2746 O O . GLY A 1 343 ? -53.741 -9.299 23.867 1.00 77.31 343 GLY A O 1
ATOM 2747 N N . GLU A 1 344 ? -53.041 -7.220 23.407 1.00 63.09 344 GLU A N 1
ATOM 2748 C CA . GLU A 1 344 ? -52.093 -7.646 22.363 1.00 63.09 344 GLU A CA 1
ATOM 2749 C C . GLU A 1 344 ? -50.643 -7.876 22.858 1.00 63.09 344 GLU A C 1
ATOM 2751 O O . GLU A 1 344 ? -50.126 -7.113 23.683 1.00 63.09 344 GLU A O 1
ATOM 2756 N N . PRO A 1 345 ? -49.935 -8.900 22.335 1.00 62.88 345 PRO A N 1
ATOM 2757 C CA . PRO A 1 345 ? -48.531 -9.173 22.646 1.00 62.88 345 PRO A CA 1
ATOM 2758 C C . PRO A 1 345 ? -47.567 -8.335 21.777 1.00 62.88 345 PRO A C 1
ATOM 2760 O O . PRO A 1 345 ? -47.397 -8.586 20.588 1.00 62.88 345 PRO A O 1
ATOM 2763 N N . VAL A 1 346 ? -46.878 -7.364 22.390 1.00 64.88 346 VAL A N 1
ATOM 2764 C CA . VAL A 1 346 ? -46.107 -6.302 21.691 1.00 64.88 346 VAL A CA 1
ATOM 2765 C C . VAL A 1 346 ? -44.585 -6.559 21.614 1.00 64.88 346 VAL A C 1
ATOM 2767 O O . VAL A 1 346 ? -43.851 -5.838 20.947 1.00 64.88 346 VAL A O 1
ATOM 2770 N N . ASP A 1 347 ? -44.063 -7.588 22.281 1.00 67.06 347 ASP A N 1
ATOM 2771 C CA . ASP A 1 347 ? -42.659 -7.553 22.731 1.00 67.06 347 ASP A CA 1
ATOM 2772 C C . ASP A 1 347 ? -41.582 -7.972 21.719 1.00 67.06 347 ASP A C 1
ATOM 2774 O O . ASP A 1 347 ? -40.415 -7.632 21.888 1.00 67.06 347 ASP A O 1
ATOM 2778 N N . SER A 1 348 ? -41.938 -8.714 20.668 1.00 66.31 348 SER A N 1
ATOM 2779 C CA . SER A 1 348 ? -40.935 -9.338 19.784 1.00 66.31 348 SER A CA 1
ATOM 2780 C C . SER A 1 348 ? -40.752 -8.663 18.422 1.00 66.31 348 SER A C 1
ATOM 2782 O O . SER A 1 348 ? -39.785 -8.975 17.728 1.00 66.31 348 SER A O 1
ATOM 2784 N N . SER A 1 349 ? -41.645 -7.752 18.026 1.00 67.81 349 SER A N 1
ATOM 2785 C CA . SER A 1 349 ? -41.571 -7.066 16.728 1.00 67.81 349 SER A CA 1
ATOM 2786 C C . SER A 1 349 ? -40.653 -5.844 16.770 1.00 67.81 349 SER A C 1
ATOM 2788 O O . SER A 1 349 ? -39.780 -5.713 15.922 1.00 67.81 349 SER A O 1
ATOM 2790 N N . LEU A 1 350 ? -40.762 -5.000 17.802 1.00 70.19 350 LEU A N 1
ATOM 2791 C CA . LEU A 1 350 ? -40.044 -3.720 17.856 1.00 70.19 350 LEU A CA 1
ATOM 2792 C C . LEU A 1 350 ? -38.516 -3.873 17.932 1.00 70.19 350 LEU A C 1
ATOM 2794 O O . LEU A 1 350 ? -37.790 -3.136 17.269 1.00 70.19 350 LEU A O 1
ATOM 2798 N N . SER A 1 351 ? -38.026 -4.833 18.723 1.00 68.69 351 SER A N 1
ATOM 2799 C CA . SER A 1 351 ? -36.587 -5.122 18.813 1.00 68.69 351 SER A CA 1
ATOM 2800 C C . SER A 1 351 ? -36.036 -5.608 17.469 1.00 68.69 351 SER A C 1
ATOM 2802 O O . SER A 1 351 ? -34.979 -5.145 17.044 1.00 68.69 351 SER A O 1
ATOM 2804 N N . LYS A 1 352 ? -36.789 -6.449 16.747 1.00 72.19 352 LYS A N 1
ATOM 2805 C CA . LYS A 1 352 ? -36.407 -6.910 15.406 1.00 72.19 352 LYS A CA 1
ATOM 2806 C C . LYS A 1 352 ? -36.396 -5.775 14.384 1.00 72.19 352 LYS A C 1
ATOM 2808 O O . LYS A 1 352 ? -35.473 -5.707 13.578 1.00 72.19 352 LYS A O 1
ATOM 2813 N N . ASP A 1 353 ? -37.376 -4.876 14.433 1.00 72.88 353 ASP A N 1
ATOM 2814 C CA . ASP A 1 353 ? -37.451 -3.732 13.517 1.00 72.88 353 ASP A CA 1
ATOM 2815 C C . ASP A 1 353 ? -36.293 -2.747 13.745 1.00 72.88 353 ASP A C 1
ATOM 2817 O O . ASP A 1 353 ? -35.732 -2.208 12.790 1.00 72.88 353 ASP A O 1
ATOM 2821 N N . LEU A 1 354 ? -35.883 -2.545 15.002 1.00 72.31 354 LEU A N 1
ATOM 2822 C CA . LEU A 1 354 ? -34.748 -1.686 15.343 1.00 72.31 354 LEU A CA 1
ATOM 2823 C C . LEU A 1 354 ? -33.412 -2.298 14.901 1.00 72.31 354 LEU A C 1
ATOM 2825 O O . LEU A 1 354 ? -32.574 -1.598 14.329 1.00 72.31 354 LEU A O 1
ATOM 2829 N N . GLU A 1 355 ? -33.223 -3.602 15.124 1.00 73.50 355 GLU A N 1
ATOM 2830 C CA . GLU A 1 355 ? -32.052 -4.337 14.635 1.00 73.50 355 GLU A CA 1
ATOM 2831 C C . GLU A 1 355 ? -31.967 -4.292 13.104 1.00 73.50 355 GLU A C 1
ATOM 2833 O O . GLU A 1 355 ? -30.893 -4.030 12.555 1.00 73.50 355 GLU A O 1
ATOM 2838 N N . ALA A 1 356 ? -33.098 -4.465 12.413 1.00 74.94 356 ALA A N 1
ATOM 2839 C CA . ALA A 1 356 ? -33.174 -4.376 10.959 1.00 74.94 356 ALA A CA 1
ATOM 2840 C C . ALA A 1 356 ? -32.834 -2.967 10.445 1.00 74.94 356 ALA A C 1
ATOM 2842 O O . ALA A 1 356 ? -32.012 -2.833 9.537 1.00 74.94 356 ALA A O 1
ATOM 2843 N N . ALA A 1 357 ? -33.387 -1.914 11.056 1.00 73.69 357 ALA A N 1
ATOM 2844 C CA . ALA A 1 357 ? -33.102 -0.531 10.675 1.00 73.69 357 ALA A CA 1
ATOM 2845 C C . ALA A 1 357 ? -31.632 -0.146 10.919 1.00 73.69 357 ALA A C 1
ATOM 2847 O O . ALA A 1 357 ? -31.021 0.556 10.109 1.00 73.69 357 ALA A O 1
ATOM 2848 N N . ASN A 1 358 ? -31.037 -0.626 12.015 1.00 74.06 358 ASN A N 1
ATOM 2849 C CA . ASN A 1 358 ? -29.621 -0.407 12.303 1.00 74.06 358 ASN A CA 1
ATOM 2850 C C . ASN A 1 358 ? -28.725 -1.126 11.280 1.00 74.06 358 ASN A C 1
ATOM 2852 O O . ASN A 1 358 ? -27.783 -0.531 10.752 1.00 74.06 358 ASN A O 1
ATOM 2856 N N . ALA A 1 359 ? -29.054 -2.377 10.943 1.00 75.12 359 ALA A N 1
ATOM 2857 C CA . ALA A 1 359 ? -28.347 -3.135 9.916 1.00 75.12 359 ALA A CA 1
ATOM 2858 C C . ALA A 1 359 ? -28.449 -2.465 8.534 1.00 75.12 359 ALA A C 1
ATOM 2860 O O . ALA A 1 359 ? -27.443 -2.354 7.829 1.00 75.12 359 ALA A O 1
ATOM 2861 N N . GLU A 1 360 ? -29.628 -1.958 8.161 1.00 78.06 360 GLU A N 1
ATOM 2862 C CA . GLU A 1 360 ? -29.843 -1.238 6.902 1.00 78.06 360 GLU A CA 1
ATOM 2863 C C . GLU A 1 360 ? -29.038 0.066 6.852 1.00 78.06 360 GLU A C 1
ATOM 2865 O O . GLU A 1 360 ? -28.373 0.361 5.854 1.00 78.06 360 GLU A O 1
ATOM 2870 N N . HIS A 1 361 ? -29.017 0.830 7.945 1.00 77.94 361 HIS A N 1
ATOM 2871 C CA . HIS A 1 361 ? -28.253 2.068 7.991 1.00 77.94 361 HIS A CA 1
ATOM 2872 C C . HIS A 1 361 ? -26.739 1.820 7.941 1.00 77.94 361 HIS A C 1
ATOM 2874 O O . HIS A 1 361 ? -26.028 2.517 7.207 1.00 77.94 361 HIS A O 1
ATOM 2880 N N . GLN A 1 362 ? -26.248 0.800 8.652 1.00 71.88 362 GLN A N 1
ATOM 2881 C CA . GLN A 1 362 ? -24.847 0.381 8.602 1.00 71.88 362 GLN A CA 1
ATOM 2882 C C . GLN A 1 362 ? -24.457 -0.055 7.189 1.00 71.88 362 GLN A C 1
ATOM 2884 O O . GLN A 1 362 ? -23.402 0.342 6.677 1.00 71.88 362 GLN A O 1
ATOM 2889 N N . PHE A 1 363 ? -25.320 -0.841 6.544 1.00 81.81 363 PHE A N 1
ATOM 2890 C CA . PHE A 1 363 ? -25.138 -1.251 5.163 1.00 81.81 363 PHE A CA 1
ATOM 2891 C C . PHE A 1 363 ? -25.077 -0.030 4.238 1.00 81.81 363 PHE A C 1
ATOM 2893 O O . PHE A 1 363 ? -24.128 0.097 3.466 1.00 81.81 363 PHE A O 1
ATOM 2900 N N . SER A 1 364 ? -26.005 0.921 4.372 1.00 83.88 364 SER A N 1
ATOM 2901 C CA . SER A 1 364 ? -26.031 2.140 3.560 1.00 83.88 364 SER A CA 1
ATOM 2902 C C . SER A 1 364 ? -24.778 3.003 3.754 1.00 83.88 364 SER A C 1
ATOM 2904 O O . SER A 1 364 ? -24.210 3.482 2.774 1.00 83.88 364 SER A O 1
ATOM 2906 N N . LEU A 1 365 ? -24.306 3.206 4.986 1.00 81.62 365 LEU A N 1
ATOM 2907 C CA . LEU A 1 365 ? -23.103 4.008 5.241 1.00 81.62 365 LEU A CA 1
ATOM 2908 C C . LEU A 1 365 ? -21.836 3.324 4.718 1.00 81.62 365 LEU A C 1
ATOM 2910 O O . LEU A 1 365 ? -20.976 3.981 4.133 1.00 81.62 365 LEU A O 1
ATOM 2914 N N . THR A 1 366 ? -21.736 2.006 4.886 1.00 80.50 366 THR A N 1
ATOM 2915 C CA . THR A 1 366 ? -20.532 1.250 4.518 1.00 80.50 366 THR A CA 1
ATOM 2916 C C . THR A 1 366 ? -20.458 0.975 3.020 1.00 80.50 366 THR A C 1
ATOM 2918 O O . THR A 1 366 ? -19.386 1.070 2.431 1.00 80.50 366 THR A O 1
ATOM 2921 N N . TRP A 1 367 ? -21.574 0.640 2.378 1.00 84.31 367 TRP A N 1
ATOM 2922 C CA . TRP A 1 367 ? -21.584 0.275 0.962 1.00 84.31 367 TRP A CA 1
ATOM 2923 C C . TRP A 1 367 ? -21.888 1.462 0.058 1.00 84.31 367 TRP A C 1
ATOM 2925 O O . TRP A 1 367 ? -21.111 1.730 -0.857 1.00 84.31 367 TRP A O 1
ATOM 2935 N N . ALA A 1 368 ? -22.958 2.216 0.328 1.00 87.69 368 ALA A N 1
ATOM 2936 C CA . ALA A 1 368 ? -23.298 3.375 -0.499 1.00 87.69 368 ALA A CA 1
ATOM 2937 C C . ALA A 1 368 ? -22.345 4.551 -0.225 1.00 87.69 368 ALA A C 1
ATOM 2939 O O . ALA A 1 368 ? -21.867 5.196 -1.157 1.00 87.69 368 ALA A O 1
ATOM 2940 N N . GLY A 1 369 ? -21.989 4.784 1.044 1.00 88.31 369 GLY A N 1
ATOM 2941 C CA . GLY A 1 369 ? -21.059 5.850 1.430 1.00 88.31 369 GLY A CA 1
ATOM 2942 C C . GLY A 1 369 ? -19.621 5.653 0.930 1.00 88.31 369 GLY A C 1
ATOM 2943 O O . GLY A 1 369 ? -18.927 6.645 0.704 1.00 88.31 369 GLY A O 1
ATOM 2944 N N . LEU A 1 370 ? -19.187 4.403 0.708 1.00 93.00 370 LEU A N 1
ATOM 2945 C CA . LEU A 1 370 ? -17.832 4.048 0.250 1.00 93.00 370 LEU A CA 1
ATOM 2946 C C . LEU A 1 370 ? -17.792 3.539 -1.205 1.00 93.00 370 LEU A C 1
ATOM 2948 O O . LEU A 1 370 ? -16.791 2.958 -1.629 1.00 93.00 370 LEU A O 1
ATOM 2952 N N . GLN A 1 371 ? -18.861 3.726 -1.988 1.00 94.50 371 GLN A N 1
ATOM 2953 C CA . GLN A 1 371 ? -18.974 3.160 -3.339 1.00 94.50 371 GLN A CA 1
ATOM 2954 C C . GLN A 1 371 ? -17.821 3.582 -4.265 1.00 94.50 371 GLN A C 1
ATOM 2956 O O . GLN A 1 371 ? -17.338 2.771 -5.057 1.00 94.50 371 GLN A O 1
ATOM 2961 N N . GLY A 1 372 ? -17.344 4.828 -4.156 1.00 95.00 372 GLY A N 1
ATOM 2962 C CA . GLY A 1 372 ? -16.224 5.322 -4.964 1.00 95.00 372 GLY A CA 1
ATOM 2963 C C . GLY A 1 372 ? -14.916 4.586 -4.666 1.00 95.00 372 GLY A C 1
ATOM 2964 O O . GLY A 1 372 ? -14.163 4.270 -5.587 1.00 95.00 372 GLY A O 1
ATOM 2965 N N . LEU A 1 373 ? -14.671 4.256 -3.395 1.00 95.38 373 LEU A N 1
ATOM 2966 C CA . LEU A 1 373 ? -13.503 3.480 -2.976 1.00 95.38 373 LEU A CA 1
ATOM 2967 C C . LEU A 1 373 ? -13.600 2.033 -3.467 1.00 95.38 373 LEU A C 1
ATOM 2969 O O . LEU A 1 373 ? -12.652 1.530 -4.067 1.00 95.38 373 LEU A O 1
ATOM 2973 N N . TRP A 1 374 ? -14.750 1.379 -3.268 1.00 95.75 374 TRP A N 1
ATOM 2974 C CA . TRP A 1 374 ? -14.961 -0.001 -3.717 1.00 95.75 374 TRP A CA 1
ATOM 2975 C C . TRP A 1 374 ? -14.864 -0.137 -5.236 1.00 95.75 374 TRP A C 1
ATOM 2977 O O . TRP A 1 374 ? -14.208 -1.054 -5.727 1.00 95.75 374 TRP A O 1
ATOM 2987 N N . SER A 1 375 ? -15.446 0.806 -5.985 1.00 96.12 375 SER A N 1
ATOM 2988 C CA . SER A 1 375 ? -15.337 0.839 -7.445 1.00 96.12 375 SER A CA 1
ATOM 2989 C C . SER A 1 375 ? -13.881 0.920 -7.895 1.00 96.12 375 SER A C 1
ATOM 2991 O O . SER A 1 375 ? -13.497 0.211 -8.821 1.00 96.12 375 SER A O 1
ATOM 2993 N N . TYR A 1 376 ? -13.066 1.756 -7.249 1.00 95.88 376 TYR A N 1
ATOM 2994 C CA . TYR A 1 376 ? -11.649 1.885 -7.582 1.00 95.88 376 TYR A CA 1
ATOM 2995 C C . TYR A 1 376 ? -10.853 0.622 -7.271 1.00 95.88 376 TYR A C 1
ATOM 2997 O O . TYR A 1 376 ? -10.069 0.186 -8.107 1.00 95.88 376 TYR A O 1
ATOM 3005 N N . VAL A 1 377 ? -11.098 -0.008 -6.120 1.00 95.94 377 VAL A N 1
ATOM 3006 C CA . VAL A 1 377 ? -10.446 -1.272 -5.754 1.00 95.94 377 VAL A CA 1
ATOM 3007 C C . VAL A 1 377 ? -10.797 -2.378 -6.749 1.00 95.94 377 VAL A C 1
ATOM 3009 O O . VAL A 1 377 ? -9.899 -3.056 -7.233 1.00 95.94 377 VAL A O 1
ATOM 3012 N N . ILE A 1 378 ? -12.076 -2.556 -7.095 1.00 95.88 378 ILE A N 1
ATOM 3013 C CA . ILE A 1 378 ? -12.513 -3.617 -8.020 1.00 95.88 378 ILE A CA 1
ATOM 3014 C C . ILE A 1 378 ? -11.899 -3.414 -9.409 1.00 95.88 378 ILE A C 1
ATOM 3016 O O . ILE A 1 378 ? -11.307 -4.335 -9.973 1.00 95.88 378 ILE A O 1
ATOM 3020 N N . VAL A 1 379 ? -12.013 -2.197 -9.945 1.00 95.69 379 VAL A N 1
ATOM 3021 C CA . VAL A 1 379 ? -11.461 -1.836 -11.256 1.00 95.69 379 VAL A CA 1
ATOM 3022 C C . VAL A 1 379 ? -9.933 -1.970 -11.262 1.00 95.69 379 VAL A C 1
ATOM 3024 O O . VAL A 1 379 ? -9.364 -2.474 -12.228 1.00 95.69 379 VAL A O 1
ATOM 3027 N N . GLY A 1 380 ? -9.273 -1.574 -10.174 1.00 93.94 380 GLY A N 1
ATOM 3028 C CA . GLY A 1 380 ? -7.831 -1.684 -9.993 1.00 93.94 380 GLY A CA 1
ATOM 3029 C C . GLY A 1 380 ? -7.333 -3.127 -9.915 1.00 93.94 380 GLY A C 1
ATOM 3030 O O . GLY A 1 380 ? -6.393 -3.497 -10.612 1.00 93.94 380 GLY A O 1
ATOM 3031 N N . VAL A 1 381 ? -8.001 -3.983 -9.138 1.00 93.06 381 VAL A N 1
ATOM 3032 C CA . VAL A 1 381 ? -7.681 -5.419 -9.076 1.00 93.06 381 VAL A CA 1
ATOM 3033 C C . VAL A 1 381 ? -7.834 -6.059 -10.453 1.00 93.06 381 VAL A C 1
ATOM 3035 O O . VAL A 1 381 ? -6.954 -6.808 -10.878 1.00 93.06 381 VAL A O 1
ATOM 3038 N N . PHE A 1 382 ? -8.906 -5.731 -11.181 1.00 93.88 382 PHE A N 1
ATOM 3039 C CA . PHE A 1 382 ? -9.089 -6.209 -12.550 1.00 93.88 382 PHE A CA 1
ATOM 3040 C C . PHE A 1 382 ? -7.959 -5.733 -13.473 1.00 93.88 382 PHE A C 1
ATOM 3042 O O . PHE A 1 382 ? -7.409 -6.543 -14.218 1.00 93.88 382 PHE A O 1
ATOM 3049 N N . ARG A 1 383 ? -7.560 -4.456 -13.381 1.00 92.31 383 ARG A N 1
ATOM 3050 C CA . ARG A 1 383 ? -6.417 -3.905 -14.122 1.00 92.31 383 ARG A CA 1
ATOM 3051 C C . ARG A 1 383 ? -5.128 -4.668 -13.826 1.00 92.31 383 ARG A C 1
ATOM 3053 O O . ARG A 1 383 ? -4.484 -5.109 -14.770 1.00 92.31 383 ARG A O 1
ATOM 3060 N N . CYS A 1 384 ? -4.764 -4.865 -12.559 1.00 92.06 384 CYS A N 1
ATOM 3061 C CA . CYS A 1 384 ? -3.528 -5.570 -12.211 1.00 92.06 384 CYS A CA 1
ATOM 3062 C C . CYS A 1 384 ? -3.543 -7.019 -12.704 1.00 92.06 384 CYS A C 1
ATOM 3064 O O . CYS A 1 384 ? -2.571 -7.472 -13.307 1.00 92.06 384 CYS A O 1
ATOM 3066 N N . MET A 1 385 ? -4.654 -7.737 -12.502 1.00 89.88 385 MET A N 1
ATOM 3067 C CA . MET A 1 385 ? -4.811 -9.110 -12.992 1.00 89.88 385 MET A CA 1
ATOM 3068 C C . MET A 1 385 ? -4.683 -9.181 -14.515 1.00 89.88 385 MET A C 1
ATOM 3070 O O . MET A 1 385 ? -3.996 -10.063 -15.033 1.00 89.88 385 MET A O 1
ATOM 3074 N N . PHE A 1 386 ? -5.302 -8.239 -15.230 1.00 89.94 386 PHE A N 1
ATOM 3075 C CA . PHE A 1 386 ? -5.191 -8.128 -16.680 1.00 89.94 386 PHE A CA 1
ATOM 3076 C C . PHE A 1 386 ? -3.744 -7.847 -17.106 1.00 89.94 386 PHE A C 1
ATOM 3078 O O . PHE A 1 386 ? -3.192 -8.615 -17.887 1.00 89.94 386 PHE A O 1
ATOM 3085 N N . SER A 1 387 ? -3.088 -6.831 -16.540 1.00 88.44 387 SER A N 1
ATOM 3086 C CA . SER A 1 387 ? -1.696 -6.472 -16.851 1.00 88.44 387 SER A CA 1
ATOM 3087 C C . SER A 1 387 ? -0.716 -7.627 -16.616 1.00 88.44 387 SER A C 1
ATOM 3089 O O . SER A 1 387 ? 0.147 -7.878 -17.454 1.00 88.44 387 SER A O 1
ATOM 3091 N N . ILE A 1 388 ? -0.866 -8.372 -15.516 1.00 86.12 388 ILE A N 1
ATOM 3092 C CA . ILE A 1 388 ? -0.014 -9.528 -15.193 1.00 86.12 388 ILE A CA 1
ATOM 3093 C C . ILE A 1 388 ? -0.259 -10.682 -16.164 1.00 86.12 388 ILE A C 1
ATOM 3095 O O . ILE A 1 388 ? 0.693 -11.244 -16.705 1.00 86.12 388 ILE A O 1
ATOM 3099 N N . THR A 1 389 ? -1.528 -11.025 -16.406 1.00 88.06 389 THR A N 1
ATOM 3100 C CA . THR A 1 389 ? -1.898 -12.100 -17.340 1.00 88.06 389 THR A CA 1
ATOM 3101 C C . THR A 1 389 ? -1.360 -11.795 -18.732 1.00 88.06 389 THR A C 1
ATOM 3103 O O . THR A 1 389 ? -0.779 -12.656 -19.387 1.00 88.06 389 THR A O 1
ATOM 3106 N N . MET A 1 390 ? -1.495 -10.543 -19.162 1.00 85.38 390 MET A N 1
ATOM 3107 C CA . MET A 1 390 ? -1.036 -10.099 -20.466 1.00 85.38 390 MET A CA 1
ATOM 3108 C C . MET A 1 390 ? 0.487 -10.066 -20.574 1.00 85.38 390 MET A C 1
ATOM 3110 O O . MET A 1 390 ? 1.011 -10.457 -21.610 1.00 85.38 390 MET A O 1
ATOM 3114 N N . ALA A 1 391 ? 1.212 -9.682 -19.520 1.00 86.25 391 ALA A N 1
ATOM 3115 C CA . ALA A 1 391 ? 2.670 -9.775 -19.513 1.00 86.25 391 ALA A CA 1
ATOM 3116 C C . ALA A 1 391 ? 3.151 -11.230 -19.677 1.00 86.25 391 ALA A C 1
ATOM 3118 O O . ALA A 1 391 ? 4.058 -11.486 -20.466 1.00 86.25 391 ALA A O 1
ATOM 3119 N N . GLY A 1 392 ? 2.490 -12.186 -19.013 1.00 86.81 392 GLY A N 1
ATOM 3120 C CA . GLY A 1 392 ? 2.768 -13.613 -19.197 1.00 86.81 392 GLY A CA 1
ATOM 3121 C C . GLY A 1 392 ? 2.434 -14.121 -20.606 1.00 86.81 392 GLY A C 1
ATOM 3122 O O . GLY A 1 392 ? 3.177 -14.924 -21.164 1.00 86.81 392 GLY A O 1
ATOM 3123 N N . LEU A 1 393 ? 1.349 -13.627 -21.215 1.00 88.44 393 LEU A N 1
ATOM 3124 C CA . LEU A 1 393 ? 0.992 -13.966 -22.597 1.00 88.44 393 LEU A CA 1
ATOM 3125 C C . LEU A 1 393 ? 1.978 -13.389 -23.618 1.00 88.44 393 LEU A C 1
ATOM 3127 O O . LEU A 1 393 ? 2.322 -14.094 -24.559 1.00 88.44 393 LEU A O 1
ATOM 3131 N N . VAL A 1 394 ? 2.457 -12.155 -23.424 1.00 86.69 394 VAL A N 1
ATOM 3132 C CA . VAL A 1 394 ? 3.477 -11.532 -24.289 1.00 86.69 394 VAL A CA 1
ATOM 3133 C C . VAL A 1 394 ? 4.802 -12.290 -24.214 1.00 86.69 394 VAL A C 1
ATOM 3135 O O . VAL A 1 394 ? 5.484 -12.422 -25.226 1.00 86.69 394 VAL A O 1
ATOM 3138 N N . GLU A 1 395 ? 5.156 -12.833 -23.045 1.00 85.00 395 GLU A N 1
ATOM 3139 C CA . GLU A 1 395 ? 6.334 -13.698 -22.910 1.00 85.00 395 GLU A CA 1
ATOM 3140 C C . GLU A 1 395 ? 6.191 -15.004 -23.704 1.00 85.00 395 GLU A C 1
ATOM 3142 O O . GLU A 1 395 ? 7.165 -15.478 -24.287 1.00 85.00 395 GLU A O 1
ATOM 3147 N N . LEU A 1 396 ? 4.983 -15.573 -23.758 1.00 88.62 396 LEU A N 1
ATOM 3148 C CA . LEU A 1 396 ? 4.718 -16.781 -24.538 1.00 88.62 396 LEU A CA 1
ATOM 3149 C C . LEU A 1 396 ? 4.605 -16.489 -26.045 1.00 88.62 396 LEU A C 1
ATOM 3151 O O . LEU A 1 396 ? 5.012 -17.311 -26.866 1.00 88.62 396 LEU A O 1
ATOM 3155 N N . HIS A 1 397 ? 4.046 -15.331 -26.401 1.00 90.12 397 HIS A N 1
ATOM 3156 C CA . HIS A 1 397 ? 3.684 -14.944 -27.760 1.00 90.12 397 HIS A CA 1
ATOM 3157 C C . HIS A 1 397 ? 3.779 -13.416 -27.945 1.00 90.12 397 HIS A C 1
ATOM 3159 O O . HIS A 1 397 ? 2.889 -12.666 -27.534 1.00 90.12 397 HIS A O 1
ATOM 3165 N N . SER A 1 398 ? 4.828 -12.950 -28.628 1.00 86.50 398 SER A N 1
ATOM 3166 C CA . SER A 1 398 ? 5.078 -11.522 -28.888 1.00 86.50 398 SER A CA 1
ATOM 3167 C C . SER A 1 398 ? 3.986 -10.842 -29.728 1.00 86.50 398 SER A C 1
ATOM 3169 O O . SER A 1 398 ? 3.731 -9.652 -29.542 1.00 86.50 398 SER A O 1
ATOM 3171 N N . ASP A 1 399 ? 3.274 -11.594 -30.573 1.00 90.44 399 ASP A N 1
ATOM 3172 C CA . ASP A 1 399 ? 2.215 -11.087 -31.464 1.00 90.44 399 ASP A CA 1
ATOM 3173 C C . ASP A 1 399 ? 1.039 -10.408 -30.727 1.00 90.44 399 ASP A C 1
ATOM 3175 O O . ASP A 1 399 ? 0.309 -9.608 -31.312 1.00 90.44 399 ASP A O 1
ATOM 3179 N N . TYR A 1 400 ? 0.838 -10.684 -29.431 1.00 88.88 400 TYR A N 1
ATOM 3180 C CA . TYR A 1 400 ? -0.251 -10.079 -28.648 1.00 88.88 400 TYR A CA 1
ATOM 3181 C C . TYR A 1 400 ? 0.060 -8.671 -28.123 1.00 88.88 400 TYR A C 1
ATOM 3183 O O . TYR A 1 400 ? -0.813 -8.049 -27.510 1.00 88.88 400 TYR A O 1
ATOM 3191 N N . GLN A 1 401 ? 1.267 -8.146 -28.348 1.00 85.88 401 GLN A N 1
ATOM 3192 C CA . GLN A 1 401 ? 1.671 -6.837 -27.834 1.00 85.88 401 GLN A CA 1
ATOM 3193 C C . GLN A 1 401 ? 0.765 -5.703 -28.336 1.00 85.88 401 GLN A C 1
ATOM 3195 O O . GLN A 1 401 ? 0.288 -4.895 -27.537 1.00 85.88 401 GLN A O 1
ATOM 3200 N N . ASP A 1 402 ? 0.505 -5.632 -29.640 1.00 88.06 402 ASP A N 1
ATOM 3201 C CA . ASP A 1 402 ? -0.289 -4.535 -30.203 1.00 88.06 402 ASP A CA 1
ATOM 3202 C C . ASP A 1 402 ? -1.737 -4.602 -29.724 1.00 88.06 402 ASP A C 1
ATOM 3204 O O . ASP A 1 402 ? -2.354 -3.580 -29.416 1.00 88.06 402 ASP A O 1
ATOM 3208 N N . LEU A 1 403 ? -2.286 -5.813 -29.597 1.00 88.44 403 LEU A N 1
ATOM 3209 C CA . LEU A 1 403 ? -3.608 -6.015 -29.016 1.00 88.44 403 LEU A CA 1
ATOM 3210 C C . LEU A 1 403 ? -3.648 -5.516 -27.565 1.00 88.44 403 LEU A C 1
ATOM 3212 O O . LEU A 1 403 ? -4.617 -4.865 -27.174 1.00 88.44 403 LEU A O 1
ATOM 3216 N N . LEU A 1 404 ? -2.596 -5.783 -26.786 1.00 82.88 404 LEU A N 1
ATOM 3217 C CA . LEU A 1 404 ? -2.482 -5.361 -25.393 1.00 82.88 404 LEU A CA 1
ATOM 3218 C C . LEU A 1 404 ? -2.489 -3.840 -25.251 1.00 82.88 404 LEU A C 1
ATOM 3220 O O . LEU A 1 404 ? -3.310 -3.310 -24.503 1.00 82.88 404 LEU A O 1
ATOM 3224 N N . VAL A 1 405 ? -1.598 -3.149 -25.965 1.00 84.06 405 VAL A N 1
ATOM 3225 C CA . VAL A 1 405 ? -1.495 -1.683 -25.899 1.00 84.06 405 VAL A CA 1
ATOM 3226 C C . VAL A 1 405 ? -2.829 -1.055 -26.304 1.00 84.06 405 VAL A C 1
ATOM 3228 O O . VAL A 1 405 ? -3.383 -0.244 -25.566 1.00 84.06 405 VAL A O 1
ATOM 3231 N N . ASN A 1 406 ? -3.427 -1.541 -27.396 1.00 89.88 406 ASN A N 1
ATOM 3232 C CA . ASN A 1 406 ? -4.720 -1.056 -27.871 1.00 89.88 406 ASN A CA 1
ATOM 3233 C C . ASN A 1 406 ? -5.872 -1.301 -26.884 1.00 89.88 406 ASN A C 1
ATOM 3235 O O . ASN A 1 406 ? -6.804 -0.497 -26.818 1.00 89.88 406 ASN A O 1
ATOM 3239 N N . LEU A 1 407 ? -5.868 -2.417 -26.150 1.00 90.06 407 LEU A N 1
ATOM 3240 C CA . LEU A 1 407 ? -6.885 -2.688 -25.133 1.00 90.06 407 LEU A CA 1
ATOM 3241 C C . LEU A 1 407 ? -6.681 -1.805 -23.903 1.00 90.06 407 LEU A C 1
ATOM 3243 O O . LEU A 1 407 ? -7.644 -1.200 -23.434 1.00 90.06 407 LEU A O 1
ATOM 3247 N N . LEU A 1 408 ? -5.451 -1.699 -23.399 1.00 86.69 408 LEU A N 1
ATOM 3248 C CA . LEU A 1 408 ? -5.158 -0.912 -22.204 1.00 86.69 408 LEU A CA 1
ATOM 3249 C C . LEU A 1 408 ? -5.463 0.575 -22.428 1.00 86.69 408 LEU A C 1
ATOM 3251 O O . LEU A 1 408 ? -6.135 1.186 -21.597 1.00 86.69 408 LEU A O 1
ATOM 3255 N N . ASP A 1 409 ? -5.087 1.120 -23.587 1.00 86.50 409 ASP A N 1
ATOM 3256 C CA . ASP A 1 409 ? -5.364 2.512 -23.954 1.00 86.50 409 ASP A CA 1
ATOM 3257 C C . ASP A 1 409 ? -6.868 2.808 -24.022 1.00 86.50 409 ASP A C 1
ATOM 3259 O O . ASP A 1 409 ? -7.319 3.879 -23.609 1.00 86.50 409 ASP A O 1
ATOM 3263 N N . LYS A 1 410 ? -7.682 1.840 -24.469 1.00 92.31 410 LYS A N 1
ATOM 3264 C CA . LYS A 1 410 ? -9.148 1.974 -24.487 1.00 92.31 410 LYS A CA 1
ATOM 3265 C C . LYS A 1 410 ? -9.761 2.004 -23.088 1.00 92.31 410 LYS A C 1
ATOM 3267 O O . LYS A 1 410 ? -10.760 2.694 -22.890 1.00 92.31 410 LYS A O 1
ATOM 3272 N N . TYR A 1 411 ? -9.194 1.273 -22.128 1.00 91.62 411 TYR A N 1
ATOM 3273 C CA . TYR A 1 411 ? -9.693 1.233 -20.747 1.00 91.62 411 TYR A CA 1
ATOM 3274 C C . TYR A 1 411 ? -9.075 2.303 -19.840 1.00 91.62 411 TYR A C 1
ATOM 3276 O O . TYR A 1 411 ? -9.625 2.580 -18.772 1.00 91.62 411 TYR A O 1
ATOM 3284 N N . GLN A 1 412 ? -8.001 2.968 -20.271 1.00 89.25 412 GLN A N 1
ATOM 3285 C CA . GLN A 1 412 ? -7.334 4.021 -19.505 1.00 89.25 412 GLN A CA 1
ATOM 3286 C C . GLN A 1 412 ? -8.291 5.114 -18.982 1.00 89.25 412 GLN A C 1
ATOM 3288 O O . GLN A 1 412 ? -8.193 5.456 -17.799 1.00 89.25 412 GLN A O 1
ATOM 3293 N N . PRO A 1 413 ? -9.273 5.625 -19.759 1.00 91.69 413 PRO A N 1
ATOM 3294 C CA . PRO A 1 413 ? -10.237 6.600 -19.245 1.00 91.69 413 PRO A CA 1
ATOM 3295 C C . PRO A 1 413 ? -11.095 6.066 -18.090 1.00 91.69 413 PRO A C 1
ATOM 3297 O O . PRO A 1 413 ? -11.419 6.820 -17.173 1.00 91.69 413 PRO A O 1
ATOM 3300 N N . VAL A 1 414 ? -11.436 4.771 -18.098 1.00 94.00 414 VAL A N 1
ATOM 3301 C CA . VAL A 1 414 ? -12.214 4.124 -17.026 1.00 94.00 414 VAL A CA 1
ATOM 3302 C C . VAL A 1 414 ? -11.399 4.080 -15.736 1.00 94.00 414 VAL A C 1
ATOM 3304 O O . VAL A 1 414 ? -11.925 4.391 -14.668 1.00 94.00 414 VAL A O 1
ATOM 3307 N N . PHE A 1 415 ? -10.103 3.764 -15.831 1.00 91.06 415 PHE A N 1
ATOM 3308 C CA . PHE A 1 415 ? -9.195 3.760 -14.681 1.00 91.06 415 PHE A CA 1
ATOM 3309 C C . PHE A 1 415 ? -9.036 5.155 -14.074 1.00 91.06 415 PHE A C 1
ATOM 3311 O O . PHE A 1 415 ? -9.188 5.320 -12.863 1.00 91.06 415 PHE A O 1
ATOM 3318 N N . VAL A 1 416 ? -8.818 6.172 -14.913 1.00 90.19 416 VAL A N 1
ATOM 3319 C CA . VAL A 1 416 ? -8.718 7.569 -14.466 1.00 90.19 416 VAL A CA 1
ATOM 3320 C C . VAL A 1 416 ? -10.027 8.033 -13.824 1.00 90.19 416 VAL A C 1
ATOM 3322 O O . VAL A 1 416 ? -10.008 8.653 -12.760 1.00 90.19 416 VAL A O 1
ATOM 3325 N N . PHE A 1 417 ? -11.175 7.698 -14.417 1.00 93.25 417 PHE A N 1
ATOM 3326 C CA . PHE A 1 417 ? -12.481 8.041 -13.859 1.00 93.25 417 PHE A CA 1
ATOM 3327 C C . PHE A 1 417 ? -12.716 7.386 -12.490 1.00 93.25 417 PHE A C 1
ATOM 3329 O O . PHE A 1 417 ? -13.108 8.070 -11.543 1.00 93.25 417 PHE A O 1
ATOM 3336 N N . ALA A 1 418 ? -12.412 6.092 -12.349 1.00 94.81 418 ALA A N 1
ATOM 3337 C CA . ALA A 1 418 ? -12.517 5.383 -11.075 1.00 94.81 418 ALA A CA 1
ATOM 3338 C C . ALA A 1 418 ? -11.585 5.982 -10.005 1.00 94.81 418 ALA A C 1
ATOM 3340 O O . ALA A 1 418 ? -12.000 6.160 -8.859 1.00 94.81 418 ALA A O 1
ATOM 3341 N N . ALA A 1 419 ? -10.355 6.358 -10.375 1.00 92.12 419 ALA A N 1
ATOM 3342 C CA . ALA A 1 419 ? -9.416 7.031 -9.477 1.00 92.12 419 ALA A CA 1
ATOM 3343 C C . ALA A 1 419 ? -9.957 8.390 -9.000 1.00 92.12 419 ALA A C 1
ATOM 3345 O O . ALA A 1 419 ? -9.934 8.688 -7.804 1.00 92.12 419 ALA A O 1
ATOM 3346 N N . MET A 1 420 ? -10.513 9.194 -9.910 1.00 91.94 420 MET A N 1
ATOM 3347 C CA . MET A 1 420 ? -11.109 10.492 -9.578 1.00 91.94 420 MET A CA 1
ATOM 3348 C C . MET A 1 420 ? -12.331 10.346 -8.662 1.00 91.94 420 MET A C 1
ATOM 3350 O O . MET A 1 420 ? -12.451 11.092 -7.687 1.00 91.94 420 MET A O 1
ATOM 3354 N N . LEU A 1 421 ? -13.200 9.360 -8.916 1.00 94.31 421 LEU A N 1
ATOM 3355 C CA . LEU A 1 421 ? -14.330 9.040 -8.038 1.00 94.31 421 LEU A CA 1
ATOM 3356 C C . LEU A 1 421 ? -13.872 8.609 -6.641 1.00 94.31 421 LEU A C 1
ATOM 3358 O O . LEU A 1 421 ? -14.425 9.086 -5.649 1.00 94.31 421 LEU A O 1
ATOM 3362 N N . CYS A 1 422 ? -12.849 7.756 -6.550 1.00 95.12 422 CYS A N 1
ATOM 3363 C CA . CYS A 1 422 ? -12.256 7.352 -5.277 1.00 95.12 422 CYS A CA 1
ATOM 3364 C C . CYS A 1 422 ? -11.734 8.560 -4.505 1.00 95.12 422 CYS A C 1
ATOM 3366 O O . CYS A 1 422 ? -12.101 8.755 -3.351 1.00 95.12 422 CYS A O 1
ATOM 3368 N N . ILE A 1 423 ? -10.963 9.435 -5.152 1.00 92.62 423 ILE A N 1
ATOM 3369 C CA . ILE A 1 423 ? -10.408 10.638 -4.526 1.00 92.62 423 ILE A CA 1
ATOM 3370 C C . ILE A 1 423 ? -11.507 11.592 -4.052 1.00 92.62 423 ILE A C 1
ATOM 3372 O O . ILE A 1 423 ? -11.412 12.162 -2.958 1.00 92.62 423 ILE A O 1
ATOM 3376 N N . TYR A 1 424 ? -12.549 11.779 -4.860 1.00 94.56 424 TYR A N 1
ATOM 3377 C CA . TYR A 1 424 ? -13.691 12.610 -4.503 1.00 94.56 424 TYR A CA 1
ATOM 3378 C C . TYR A 1 424 ? -14.430 12.045 -3.284 1.00 94.56 424 TYR A C 1
ATOM 3380 O O . TYR A 1 424 ? -14.598 12.747 -2.284 1.00 94.56 424 TYR A O 1
ATOM 3388 N N . ASN A 1 425 ? -14.792 10.760 -3.325 1.00 94.50 425 ASN A N 1
ATOM 3389 C CA . ASN A 1 425 ? -15.493 10.080 -2.238 1.00 94.50 425 ASN A CA 1
ATOM 3390 C C . ASN A 1 425 ? -14.648 10.053 -0.953 1.00 94.50 425 ASN A C 1
ATOM 3392 O O . ASN A 1 425 ? -15.137 10.429 0.109 1.00 94.50 425 ASN A O 1
ATOM 3396 N N . TRP A 1 426 ? -13.353 9.758 -1.064 1.00 93.75 426 TRP A N 1
ATOM 3397 C CA . TRP A 1 426 ? -12.385 9.837 0.031 1.00 93.75 426 TRP A CA 1
ATOM 3398 C C . TRP A 1 426 ? -12.352 11.232 0.667 1.00 93.75 426 TRP A C 1
ATOM 3400 O O . TRP A 1 426 ? -12.375 11.366 1.891 1.00 93.75 426 TRP A O 1
ATOM 3410 N N . THR A 1 427 ? -12.339 12.292 -0.148 1.00 92.62 427 THR A N 1
ATOM 3411 C CA . THR A 1 427 ? -12.346 13.680 0.344 1.00 92.62 427 THR A CA 1
ATOM 3412 C C . THR A 1 427 ? -13.611 13.989 1.145 1.00 92.62 427 THR A C 1
ATOM 3414 O O . THR A 1 427 ? -13.530 14.677 2.163 1.00 92.62 427 THR A O 1
ATOM 3417 N N . ILE A 1 428 ? -14.771 13.488 0.709 1.00 93.62 428 ILE A N 1
ATOM 3418 C CA . ILE A 1 428 ? -16.040 13.641 1.435 1.00 93.62 428 ILE A CA 1
ATOM 3419 C C . ILE A 1 428 ? -15.980 12.902 2.771 1.00 93.62 428 ILE A C 1
ATOM 3421 O O . ILE A 1 428 ? -16.251 13.505 3.807 1.00 93.62 428 ILE A O 1
ATOM 3425 N N . ILE A 1 429 ? -15.565 11.634 2.754 1.00 92.62 429 ILE A N 1
ATOM 3426 C CA . ILE A 1 429 ? -15.469 10.775 3.940 1.00 92.62 429 ILE A CA 1
ATOM 3427 C C . ILE A 1 429 ? -14.605 11.437 5.016 1.00 92.62 429 ILE A C 1
ATOM 3429 O O . ILE A 1 429 ? -15.023 11.591 6.157 1.00 92.62 429 ILE A O 1
ATOM 3433 N N . GLN A 1 430 ? -13.435 11.955 4.651 1.00 92.44 430 GLN A N 1
ATOM 3434 C CA . GLN A 1 430 ? -12.544 12.619 5.605 1.00 92.44 430 GLN A CA 1
ATOM 3435 C C . GLN A 1 430 ? -13.072 13.940 6.171 1.00 92.44 430 GLN A C 1
ATOM 3437 O O . GLN A 1 430 ? -12.514 14.464 7.140 1.00 92.44 430 GLN A O 1
ATOM 3442 N N . ARG A 1 431 ? -14.102 14.529 5.558 1.00 92.44 431 ARG A N 1
ATOM 3443 C CA . ARG A 1 431 ? -14.762 15.728 6.082 1.00 92.44 431 ARG A CA 1
ATOM 3444 C C . ARG A 1 431 ? -15.832 15.401 7.119 1.00 92.44 431 ARG A C 1
ATOM 3446 O O . ARG A 1 431 ? -16.238 16.331 7.816 1.00 92.44 431 ARG A O 1
ATOM 3453 N N . LEU A 1 432 ? -16.236 14.137 7.254 1.00 90.94 432 LEU A N 1
ATOM 3454 C CA . LEU A 1 432 ? -17.197 13.706 8.266 1.00 90.94 432 LEU A CA 1
ATOM 3455 C C . LEU A 1 432 ? -16.650 13.974 9.671 1.00 90.94 432 LEU A C 1
ATOM 3457 O O . LEU A 1 432 ? -15.472 13.743 9.960 1.00 90.94 432 LEU A O 1
ATOM 3461 N N . GLN A 1 433 ? -17.514 14.499 10.541 1.00 89.75 433 GLN A N 1
ATOM 3462 C CA . GLN A 1 433 ? -17.133 14.882 11.901 1.00 89.75 433 GLN A CA 1
ATOM 3463 C C . GLN A 1 433 ? -16.695 13.670 12.723 1.00 89.75 433 GLN A C 1
ATOM 3465 O O . GLN A 1 433 ? -15.726 13.782 13.467 1.00 89.75 433 GLN A O 1
ATOM 3470 N N . ASP A 1 434 ? -17.321 12.513 12.507 1.00 86.56 434 ASP A N 1
ATOM 3471 C CA . ASP A 1 434 ? -17.018 11.269 13.222 1.00 86.56 434 ASP A CA 1
ATOM 3472 C C . ASP A 1 434 ? -15.574 10.810 13.010 1.00 86.56 434 ASP A C 1
ATOM 3474 O O . ASP A 1 434 ? -14.888 10.436 13.957 1.00 86.56 434 ASP A O 1
ATOM 3478 N N . ILE A 1 435 ? -15.050 10.973 11.793 1.00 89.25 435 ILE A N 1
ATOM 3479 C CA . ILE A 1 435 ? -13.652 10.663 11.473 1.00 89.25 435 ILE A CA 1
ATOM 3480 C C . ILE A 1 435 ? -12.680 11.671 12.106 1.00 89.25 435 ILE A C 1
ATOM 3482 O O . ILE A 1 435 ? -11.557 11.314 12.470 1.00 89.25 435 ILE A O 1
ATOM 3486 N N . LYS A 1 436 ? -13.100 12.933 12.254 1.00 91.12 436 LYS A N 1
ATOM 3487 C CA . LYS A 1 436 ? -12.284 14.011 12.837 1.00 91.12 436 LYS A CA 1
ATOM 3488 C C . LYS A 1 436 ? -12.276 14.029 14.362 1.00 91.12 436 LYS A C 1
ATOM 3490 O O . LYS A 1 436 ? -11.490 14.787 14.941 1.00 91.12 436 LYS A O 1
ATOM 3495 N N . ARG A 1 437 ? -13.124 13.231 15.021 1.00 85.88 437 ARG A N 1
ATOM 3496 C CA . ARG A 1 437 ? -13.117 13.102 16.482 1.00 85.88 437 ARG A CA 1
ATOM 3497 C C . ARG A 1 437 ? -11.711 12.728 16.945 1.00 85.88 437 ARG A C 1
ATOM 3499 O O . ARG A 1 437 ? -11.004 11.969 16.279 1.00 85.88 437 ARG A O 1
ATOM 3506 N N . LYS A 1 438 ? -11.301 13.263 18.101 1.00 83.50 438 LYS A N 1
ATOM 3507 C CA . LYS A 1 438 ? -10.005 12.932 18.727 1.00 83.50 438 LYS A CA 1
ATOM 3508 C C . LYS A 1 438 ? -9.856 11.426 18.974 1.00 83.50 438 LYS A C 1
ATOM 3510 O O . LYS A 1 438 ? -8.734 10.944 19.041 1.00 83.50 438 LYS A O 1
ATOM 3515 N N . GLU A 1 439 ? -10.990 10.735 19.058 1.00 76.50 439 GLU A N 1
ATOM 3516 C CA . GLU A 1 439 ? -11.124 9.296 19.270 1.00 76.50 439 GLU A CA 1
ATOM 3517 C C . GLU A 1 439 ? -10.857 8.430 18.051 1.00 76.50 439 GLU A C 1
ATOM 3519 O O . GLU A 1 439 ? -10.498 7.266 18.191 1.00 76.50 439 GLU A O 1
ATOM 3524 N N . ALA A 1 440 ? -11.055 8.994 16.864 1.00 85.50 440 ALA A N 1
ATOM 3525 C CA . ALA A 1 440 ? -10.883 8.283 15.616 1.00 85.50 440 ALA A CA 1
ATOM 3526 C C . ALA A 1 440 ? -9.505 8.606 15.029 1.00 85.50 440 ALA A C 1
ATOM 3528 O O . ALA A 1 440 ? -8.463 8.198 15.538 1.00 85.50 440 ALA A O 1
ATOM 3529 N N . LEU A 1 441 ? -9.476 9.397 13.958 1.00 88.44 441 LEU A N 1
ATOM 3530 C CA . LEU A 1 441 ? -8.239 9.780 13.283 1.00 88.44 441 LEU A CA 1
ATOM 3531 C C . LEU A 1 441 ? -7.710 11.145 13.752 1.00 88.44 441 LEU A C 1
ATOM 3533 O O . LEU A 1 441 ? -6.564 11.501 13.445 1.00 88.44 441 LEU A O 1
ATOM 3537 N N . GLY A 1 442 ? -8.499 11.877 14.545 1.00 89.25 442 GLY A N 1
ATOM 3538 C CA . GLY A 1 442 ? -8.183 13.203 15.063 1.00 89.25 442 GLY A CA 1
ATOM 3539 C C . GLY A 1 442 ? -8.448 14.336 14.064 1.00 89.25 442 GLY A C 1
ATOM 3540 O O . GLY A 1 442 ? -8.789 14.096 12.903 1.00 89.25 442 GLY A O 1
ATOM 3541 N N . PRO A 1 443 ? -8.239 15.603 14.470 1.00 90.25 443 PRO A N 1
ATOM 3542 C CA . PRO A 1 443 ? -8.537 16.769 13.629 1.00 90.25 443 PRO A CA 1
ATOM 3543 C C . PRO A 1 443 ? -7.724 16.790 12.324 1.00 90.25 443 PRO A C 1
ATOM 3545 O O . PRO A 1 443 ? -8.172 17.330 11.314 1.00 90.25 443 PRO A O 1
ATOM 3548 N N . ASN A 1 444 ? -6.558 16.138 12.329 1.00 91.88 444 ASN A N 1
ATOM 3549 C CA . ASN A 1 444 ? -5.649 16.041 11.190 1.00 91.88 444 ASN A CA 1
ATOM 3550 C C . ASN A 1 444 ? -5.885 14.784 10.333 1.00 91.88 444 ASN A C 1
ATOM 3552 O O . ASN A 1 444 ? -5.002 14.404 9.567 1.00 91.88 444 ASN A O 1
ATOM 3556 N N . ALA A 1 445 ? -7.054 14.137 10.430 1.00 91.56 445 ALA A N 1
ATOM 3557 C CA . ALA A 1 445 ? -7.387 12.943 9.649 1.00 91.56 445 ALA A CA 1
ATOM 3558 C C . ALA A 1 445 ? -7.136 13.135 8.144 1.00 91.56 445 ALA A C 1
ATOM 3560 O O . ALA A 1 445 ? -6.490 12.307 7.517 1.00 91.56 445 ALA A O 1
ATOM 3561 N N . THR A 1 446 ? -7.560 14.261 7.561 1.00 92.94 446 THR A N 1
ATOM 3562 C CA . THR A 1 446 ? -7.311 14.557 6.139 1.00 92.94 446 THR A CA 1
ATOM 3563 C C . THR A 1 446 ? -5.817 14.577 5.806 1.00 92.94 446 THR A C 1
ATOM 3565 O O . THR A 1 446 ? -5.397 13.978 4.819 1.00 92.94 446 THR A O 1
ATOM 3568 N N . LEU A 1 447 ? -5.002 15.212 6.655 1.00 92.88 447 LEU A N 1
ATOM 3569 C CA . LEU A 1 447 ? -3.557 15.327 6.449 1.00 92.88 447 LEU A CA 1
ATOM 3570 C C . LEU A 1 447 ? -2.845 13.979 6.608 1.00 92.88 447 LEU A C 1
ATOM 3572 O O . LEU A 1 447 ? -1.900 13.709 5.878 1.00 92.88 447 LEU A O 1
ATOM 3576 N N . LYS A 1 448 ? -3.319 13.093 7.488 1.00 92.69 448 LYS A N 1
ATOM 3577 C CA . LYS A 1 448 ? -2.726 11.759 7.690 1.00 92.69 448 LYS A CA 1
ATOM 3578 C C . LYS A 1 448 ? -2.759 10.863 6.449 1.00 92.69 448 LYS A C 1
ATOM 3580 O O . LYS A 1 448 ? -1.892 10.010 6.302 1.00 92.69 448 LYS A O 1
ATOM 3585 N N . PHE A 1 449 ? -3.717 11.072 5.547 1.00 93.19 449 PHE A N 1
ATOM 3586 C CA . PHE A 1 449 ? -3.847 10.269 4.324 1.00 93.19 449 PHE A CA 1
ATOM 3587 C C . PHE A 1 449 ? -3.638 11.070 3.035 1.00 93.19 449 PHE A C 1
ATOM 3589 O O . PHE A 1 449 ? -3.727 10.503 1.946 1.00 93.19 449 PHE A O 1
ATOM 3596 N N . ILE A 1 450 ? -3.348 12.375 3.115 1.00 93.06 450 ILE A N 1
ATOM 3597 C CA . ILE A 1 450 ? -3.096 13.175 1.908 1.00 93.06 450 ILE A CA 1
ATOM 3598 C C . ILE A 1 450 ? -1.882 12.654 1.137 1.00 93.06 450 ILE A C 1
ATOM 3600 O O . ILE A 1 450 ? -1.899 12.682 -0.085 1.00 93.06 450 ILE A O 1
ATOM 3604 N N . ALA A 1 451 ? -0.871 12.122 1.829 1.00 92.00 451 ALA A N 1
ATOM 3605 C CA . ALA A 1 451 ? 0.319 11.569 1.191 1.00 92.00 451 ALA A CA 1
ATOM 3606 C C . ALA A 1 451 ? 0.015 10.274 0.423 1.00 92.00 451 ALA A C 1
ATOM 3608 O O . ALA A 1 451 ? 0.459 10.115 -0.708 1.00 92.00 451 ALA A O 1
ATOM 3609 N N . VAL A 1 452 ? -0.830 9.401 0.980 1.00 89.31 452 VAL A N 1
ATOM 3610 C CA . VAL A 1 452 ? -1.316 8.181 0.307 1.00 89.31 452 VAL A CA 1
ATOM 3611 C C . VAL A 1 452 ? -2.114 8.537 -0.946 1.00 89.31 452 VAL A C 1
ATOM 3613 O O . VAL A 1 452 ? -1.910 7.959 -2.011 1.00 89.31 452 VAL A O 1
ATOM 3616 N N . ARG A 1 453 ? -2.975 9.555 -0.842 1.00 90.44 453 ARG A N 1
ATOM 3617 C CA . ARG A 1 453 ? -3.706 10.119 -1.982 1.00 90.44 453 ARG A CA 1
ATOM 3618 C C . ARG A 1 453 ? -2.786 10.787 -3.006 1.00 90.44 453 ARG A C 1
ATOM 3620 O O . ARG A 1 453 ? -3.043 10.703 -4.203 1.00 90.44 453 ARG A O 1
ATOM 3627 N N . GLY A 1 454 ? -1.746 11.473 -2.549 1.00 90.56 454 GLY A N 1
ATOM 3628 C CA . GLY A 1 454 ? -0.729 12.061 -3.410 1.00 90.56 454 GLY A CA 1
ATOM 3629 C C . GLY A 1 454 ? -0.064 10.976 -4.242 1.00 90.56 454 GLY A C 1
ATOM 3630 O O . GLY A 1 454 ? -0.059 11.075 -5.461 1.00 90.56 454 GLY A O 1
ATOM 3631 N N . LEU A 1 455 ? 0.364 9.887 -3.602 1.00 90.81 455 LEU A N 1
ATOM 3632 C CA . LEU A 1 455 ? 0.981 8.755 -4.288 1.00 90.81 455 LEU A CA 1
ATOM 3633 C C . LEU A 1 455 ? 0.025 8.074 -5.288 1.00 90.81 455 LEU A C 1
ATOM 3635 O O . LEU A 1 455 ? 0.473 7.639 -6.342 1.00 90.81 455 LEU A O 1
ATOM 3639 N N . LEU A 1 456 ? -1.287 8.034 -5.003 1.00 86.31 456 LEU A N 1
ATOM 3640 C CA . LEU A 1 456 ? -2.336 7.562 -5.934 1.00 86.31 456 LEU A CA 1
ATOM 3641 C C . LEU A 1 456 ? -2.374 8.390 -7.217 1.00 86.31 456 LEU A C 1
ATOM 3643 O O . LEU A 1 456 ? -2.385 7.849 -8.317 1.00 86.31 456 LEU A O 1
ATOM 3647 N N . LEU A 1 457 ? -2.390 9.713 -7.070 1.00 89.25 457 LEU A N 1
ATOM 3648 C CA . LEU A 1 457 ? -2.433 10.630 -8.207 1.00 89.25 457 LEU A CA 1
ATOM 3649 C C . LEU A 1 457 ? -1.128 10.639 -8.988 1.00 89.25 457 LEU A C 1
ATOM 3651 O O . LEU A 1 457 ? -1.137 10.731 -10.212 1.00 89.25 457 LEU A O 1
ATOM 3655 N N . VAL A 1 458 ? -0.017 10.582 -8.269 1.00 91.25 458 VAL A N 1
ATOM 3656 C CA . VAL A 1 458 ? 1.305 10.724 -8.849 1.00 91.25 458 VAL A CA 1
ATOM 3657 C C . VAL A 1 458 ? 1.710 9.458 -9.596 1.00 91.25 458 VAL A C 1
ATOM 3659 O O . VAL A 1 458 ? 2.175 9.586 -10.719 1.00 91.25 458 VAL A O 1
ATOM 3662 N N . GLY A 1 459 ? 1.435 8.259 -9.070 1.00 87.50 459 GLY A N 1
ATOM 3663 C CA . GLY A 1 459 ? 1.762 7.000 -9.750 1.00 87.50 459 GLY A CA 1
ATOM 3664 C C . GLY A 1 459 ? 1.223 6.933 -11.186 1.00 87.50 459 GLY A C 1
ATOM 3665 O O . GLY A 1 459 ? 1.992 6.843 -12.139 1.00 87.50 459 GLY A O 1
ATOM 3666 N N . ASP A 1 460 ? -0.093 7.058 -11.367 1.00 89.06 460 ASP A N 1
ATOM 3667 C CA . ASP A 1 460 ? -0.698 7.002 -12.707 1.00 89.06 460 ASP A CA 1
ATOM 3668 C C . ASP A 1 460 ? -0.568 8.331 -13.478 1.00 89.06 460 ASP A C 1
ATOM 3670 O O . ASP A 1 460 ? -0.336 8.344 -14.692 1.00 89.06 460 ASP A O 1
ATOM 3674 N N . GLY A 1 461 ? -0.714 9.468 -12.789 1.00 90.25 461 GLY A N 1
ATOM 3675 C CA . GLY A 1 461 ? -0.725 10.791 -13.415 1.00 90.25 461 GLY A CA 1
ATOM 3676 C C . GLY A 1 461 ? 0.639 11.211 -13.957 1.00 90.25 461 GLY A C 1
ATOM 3677 O O . GLY A 1 461 ? 0.713 11.784 -15.045 1.00 90.25 461 GLY A O 1
ATOM 3678 N N . GLN A 1 462 ? 1.723 10.891 -13.248 1.00 94.00 462 GLN A N 1
ATOM 3679 C CA . GLN A 1 462 ? 3.083 11.185 -13.697 1.00 94.00 462 GLN A CA 1
ATOM 3680 C C . GLN A 1 462 ? 3.437 10.378 -14.941 1.00 94.00 462 GLN A C 1
ATOM 3682 O O . GLN A 1 462 ? 3.957 10.949 -15.898 1.00 94.00 462 GLN A O 1
ATOM 3687 N N . LYS A 1 463 ? 3.100 9.082 -14.971 1.00 93.06 463 LYS A N 1
ATOM 3688 C CA . LYS A 1 463 ? 3.314 8.241 -16.151 1.00 93.06 463 LYS A CA 1
ATOM 3689 C C . LYS A 1 463 ? 2.575 8.799 -17.368 1.00 93.06 463 LYS A C 1
ATOM 3691 O O . LYS A 1 463 ? 3.176 8.952 -18.429 1.00 93.06 463 LYS A O 1
ATOM 3696 N N . LEU A 1 464 ? 1.303 9.180 -17.208 1.00 92.00 464 LEU A N 1
ATOM 3697 C CA . LEU A 1 464 ? 0.513 9.780 -18.288 1.00 92.00 464 LEU A CA 1
ATOM 3698 C C . LEU A 1 464 ? 1.097 11.121 -18.764 1.00 92.00 464 LEU A C 1
ATOM 3700 O O . LEU A 1 464 ? 1.149 11.375 -19.966 1.00 92.00 464 LEU A O 1
ATOM 3704 N N . ALA A 1 465 ? 1.558 11.972 -17.844 1.00 94.56 465 ALA A N 1
ATOM 3705 C CA . ALA A 1 465 ? 2.163 13.255 -18.188 1.00 94.56 465 ALA A CA 1
ATOM 3706 C C . ALA A 1 465 ? 3.494 13.076 -18.942 1.00 94.56 465 ALA A C 1
ATOM 3708 O O . ALA A 1 465 ? 3.703 13.707 -19.980 1.00 94.56 465 ALA A O 1
ATOM 3709 N N . LEU A 1 466 ? 4.369 12.189 -18.461 1.00 95.88 466 LEU A N 1
ATOM 3710 C CA . LEU A 1 466 ? 5.674 11.921 -19.070 1.00 95.88 466 LEU A CA 1
ATOM 3711 C C . LEU A 1 466 ? 5.556 11.230 -20.436 1.00 95.88 466 LEU A C 1
ATOM 3713 O O . LEU A 1 466 ? 6.322 11.546 -21.336 1.00 95.88 466 LEU A O 1
ATOM 3717 N N . HIS A 1 467 ? 4.584 10.342 -20.645 1.00 93.94 467 HIS A N 1
ATOM 3718 C CA . HIS A 1 467 ? 4.354 9.740 -21.970 1.00 93.94 467 HIS A CA 1
ATOM 3719 C C . HIS A 1 467 ? 3.529 10.624 -22.914 1.00 93.94 467 HIS A C 1
ATOM 3721 O O . HIS A 1 467 ? 3.530 10.414 -24.129 1.00 93.94 467 HIS A O 1
ATOM 3727 N N . GLY A 1 468 ? 2.815 11.608 -22.367 1.00 94.06 468 GLY A N 1
ATOM 3728 C CA . GLY A 1 468 ? 1.962 12.528 -23.107 1.00 94.06 468 GLY A CA 1
ATOM 3729 C C . GLY A 1 468 ? 2.703 13.736 -23.684 1.00 94.06 468 GLY A C 1
ATOM 3730 O O . GLY A 1 468 ? 3.884 13.692 -24.034 1.00 94.06 468 GLY A O 1
ATOM 3731 N N . SER A 1 469 ? 1.982 14.855 -23.785 1.00 92.88 469 SER A N 1
ATOM 3732 C CA . SER A 1 469 ? 2.514 16.101 -24.345 1.00 92.88 469 SER A CA 1
ATOM 3733 C C . SER A 1 469 ? 3.688 16.656 -23.540 1.00 92.88 469 SER A C 1
ATOM 3735 O O . SER A 1 469 ? 4.631 17.162 -24.139 1.00 92.88 469 SER A O 1
ATOM 3737 N N . LEU A 1 470 ? 3.680 16.537 -22.208 1.00 94.44 470 LEU A N 1
ATOM 3738 C CA . LEU A 1 470 ? 4.742 17.095 -21.371 1.00 94.44 470 LEU A CA 1
ATOM 3739 C C . LEU A 1 470 ? 6.090 16.419 -21.659 1.00 94.44 470 LEU A C 1
ATOM 3741 O O . LEU A 1 470 ? 7.056 17.107 -21.973 1.00 94.44 470 LEU A O 1
ATOM 3745 N N . GLY A 1 471 ? 6.179 15.088 -21.623 1.00 93.88 471 GLY A N 1
ATOM 3746 C CA . GLY A 1 471 ? 7.464 14.446 -21.909 1.00 93.88 471 GLY A CA 1
ATOM 3747 C C . GLY A 1 471 ? 7.857 14.498 -23.384 1.00 93.88 471 GLY A C 1
ATOM 3748 O O . GLY A 1 471 ? 9.003 14.833 -23.678 1.00 93.88 471 GLY A O 1
ATOM 3749 N N . LYS A 1 472 ? 6.925 14.263 -24.321 1.00 94.19 472 LYS A N 1
ATOM 3750 C CA . LYS A 1 472 ? 7.255 14.215 -25.759 1.00 94.19 472 LYS A CA 1
ATOM 3751 C C . LYS A 1 472 ? 7.485 15.593 -26.383 1.00 94.19 472 LYS A C 1
ATOM 3753 O O . LYS A 1 472 ? 8.414 15.753 -27.170 1.00 94.19 472 LYS A O 1
ATOM 3758 N N . GLN A 1 473 ? 6.661 16.593 -26.053 1.00 95.19 473 GLN A N 1
ATOM 3759 C CA . GLN A 1 473 ? 6.741 17.922 -26.680 1.00 95.19 473 GLN A CA 1
ATOM 3760 C C . GLN A 1 473 ? 7.657 18.887 -25.928 1.00 95.19 473 GLN A C 1
ATOM 3762 O O . GLN A 1 473 ? 8.330 19.678 -26.580 1.00 95.19 473 GLN A O 1
ATOM 3767 N N . TRP A 1 474 ? 7.680 18.851 -24.590 1.00 95.75 474 TRP A N 1
ATOM 3768 C CA . TRP A 1 474 ? 8.448 19.829 -23.805 1.00 95.75 474 TRP A CA 1
ATOM 3769 C C . TRP A 1 474 ? 9.835 19.332 -23.423 1.00 95.75 474 TRP A C 1
ATOM 3771 O O . TRP A 1 474 ? 10.788 20.106 -23.438 1.00 95.75 474 TRP A O 1
ATOM 3781 N N . LEU A 1 475 ? 9.947 18.056 -23.052 1.00 94.81 475 LEU A N 1
ATOM 3782 C CA . LEU A 1 475 ? 11.204 17.476 -22.576 1.00 94.81 475 LEU A CA 1
ATOM 3783 C C . LEU A 1 475 ? 11.925 16.641 -23.643 1.00 94.81 475 LEU A C 1
ATOM 3785 O O . LEU A 1 475 ? 13.070 16.257 -23.422 1.00 94.81 475 LEU A O 1
ATOM 3789 N N . HIS A 1 476 ? 11.270 16.379 -24.780 1.00 95.06 476 HIS A N 1
ATOM 3790 C CA . HIS A 1 476 ? 11.766 15.524 -25.863 1.00 95.06 476 HIS A CA 1
ATOM 3791 C C . HIS A 1 476 ? 12.276 14.161 -25.368 1.00 95.06 476 HIS A C 1
ATOM 3793 O O . HIS A 1 476 ? 13.297 13.661 -25.839 1.00 95.06 476 HIS A O 1
ATOM 3799 N N . LEU A 1 477 ? 11.573 13.575 -24.394 1.00 95.06 477 LEU A N 1
ATOM 3800 C CA . LEU A 1 477 ? 11.926 12.275 -23.833 1.00 95.06 477 LEU A CA 1
ATOM 3801 C C . LEU A 1 477 ? 11.459 11.154 -24.758 1.00 95.06 477 LEU A C 1
ATOM 3803 O O . LEU A 1 477 ? 10.305 11.144 -25.197 1.00 95.06 477 LEU A O 1
ATOM 3807 N N . SER A 1 478 ? 12.333 10.180 -24.999 1.00 93.88 478 SER A N 1
ATOM 3808 C CA . SER A 1 478 ? 11.923 8.899 -25.571 1.00 93.88 478 SER A CA 1
ATOM 3809 C C . SER A 1 478 ? 11.117 8.082 -24.557 1.00 93.88 478 SER A C 1
ATOM 3811 O O . SER A 1 478 ? 11.212 8.308 -23.348 1.00 93.88 478 SER A O 1
ATOM 3813 N N . ASP A 1 479 ? 10.339 7.100 -25.021 1.00 93.62 479 ASP A N 1
ATOM 3814 C CA . ASP A 1 479 ? 9.514 6.274 -24.128 1.00 93.62 479 ASP A CA 1
ATOM 3815 C C . ASP A 1 479 ? 10.334 5.608 -22.989 1.00 93.62 479 ASP A C 1
ATOM 3817 O O . ASP A 1 479 ? 9.909 5.702 -21.836 1.00 93.62 479 ASP A O 1
ATOM 3821 N N . PRO A 1 480 ? 11.528 5.012 -23.227 1.00 94.06 480 PRO A N 1
ATOM 3822 C CA . PRO A 1 480 ? 12.349 4.455 -22.147 1.00 94.06 480 PRO A CA 1
ATOM 3823 C C . PRO A 1 480 ? 12.900 5.526 -21.196 1.00 94.06 480 PRO A C 1
ATOM 3825 O O . PRO A 1 480 ? 13.062 5.274 -20.004 1.00 94.06 480 PRO A O 1
ATOM 3828 N N . GLN A 1 481 ? 13.197 6.732 -21.698 1.00 95.12 481 GLN A N 1
ATOM 3829 C CA . GLN A 1 481 ? 13.646 7.840 -20.850 1.00 95.12 481 GLN A CA 1
ATOM 3830 C C . GLN A 1 481 ? 12.507 8.329 -19.953 1.00 95.12 481 GLN A C 1
ATOM 3832 O O . GLN A 1 481 ? 12.737 8.590 -18.776 1.00 95.12 481 GLN A O 1
ATOM 3837 N N . ALA A 1 482 ? 11.285 8.418 -20.484 1.00 96.62 482 ALA A N 1
ATOM 3838 C CA . ALA A 1 482 ? 10.092 8.747 -19.714 1.00 96.62 482 ALA A CA 1
ATOM 3839 C C . ALA A 1 482 ? 9.817 7.694 -18.627 1.00 96.62 482 ALA A C 1
ATOM 3841 O O . ALA A 1 482 ? 9.576 8.062 -17.477 1.00 96.62 482 ALA A O 1
ATOM 3842 N N . ASP A 1 483 ? 9.934 6.403 -18.960 1.00 96.44 483 ASP A N 1
ATOM 3843 C CA . ASP A 1 483 ? 9.794 5.298 -18.003 1.00 96.44 483 ASP A CA 1
ATOM 3844 C C . ASP A 1 483 ? 10.841 5.374 -16.876 1.00 96.44 483 ASP A C 1
ATOM 3846 O O . ASP A 1 483 ? 10.507 5.172 -15.704 1.00 96.44 483 ASP A O 1
ATOM 3850 N N . LEU A 1 484 ? 12.089 5.728 -17.211 1.00 95.94 484 LEU A N 1
ATOM 3851 C CA . LEU A 1 484 ? 13.170 5.910 -16.239 1.00 95.94 484 LEU A CA 1
ATOM 3852 C C . LEU A 1 48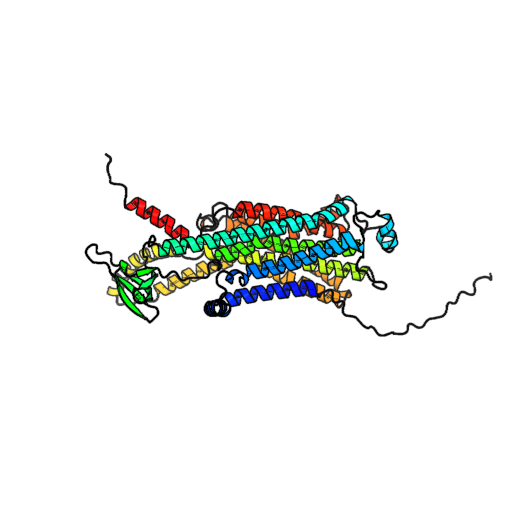4 ? 12.936 7.126 -15.336 1.00 95.94 484 LEU A C 1
ATOM 3854 O O . LEU A 1 484 ? 13.047 7.018 -14.116 1.00 95.94 484 LEU A O 1
ATOM 3858 N N . VAL A 1 485 ? 12.587 8.278 -15.921 1.00 97.19 485 VAL A N 1
ATOM 3859 C CA . VAL A 1 485 ? 12.258 9.502 -15.173 1.00 97.19 485 VAL A CA 1
ATOM 3860 C C . VAL A 1 485 ? 11.102 9.241 -14.210 1.00 97.19 485 VAL A C 1
ATOM 3862 O O . VAL A 1 485 ? 11.163 9.690 -13.067 1.00 97.19 485 VAL A O 1
ATOM 3865 N N . HIS A 1 486 ? 10.087 8.483 -14.633 1.00 97.00 486 HIS A N 1
ATOM 3866 C CA . HIS A 1 486 ? 8.971 8.098 -13.775 1.00 97.00 486 HIS A CA 1
ATOM 3867 C C . HIS A 1 486 ? 9.438 7.307 -12.545 1.00 97.00 486 HIS A C 1
ATOM 3869 O O . HIS A 1 486 ? 9.125 7.697 -11.424 1.00 97.00 486 HIS A O 1
ATOM 3875 N N . SER A 1 487 ? 10.224 6.238 -12.724 1.00 97.00 487 SER A N 1
ATOM 3876 C CA . SER A 1 487 ? 10.715 5.444 -11.586 1.00 97.00 487 SER A CA 1
ATOM 3877 C C . SER A 1 487 ? 11.617 6.237 -10.647 1.00 97.00 487 SER A C 1
ATOM 3879 O O . SER A 1 487 ? 11.480 6.114 -9.432 1.00 97.00 487 SER A O 1
ATOM 3881 N N . ILE A 1 488 ? 12.491 7.086 -11.196 1.00 97.19 488 ILE A N 1
ATOM 3882 C CA . ILE A 1 488 ? 13.353 7.969 -10.405 1.00 97.19 488 ILE A CA 1
ATOM 3883 C C . ILE A 1 488 ? 12.494 8.890 -9.540 1.00 97.19 488 ILE A C 1
ATOM 3885 O O . ILE A 1 488 ? 12.664 8.917 -8.323 1.00 97.19 488 ILE A O 1
ATOM 3889 N N . LEU A 1 489 ? 11.564 9.636 -10.144 1.00 97.19 489 LEU A N 1
ATOM 3890 C CA . LEU A 1 489 ? 10.733 10.592 -9.411 1.00 97.19 489 LEU A CA 1
ATOM 3891 C C . LEU A 1 489 ? 9.886 9.899 -8.341 1.00 97.19 489 LEU A C 1
ATOM 3893 O O . LEU A 1 489 ? 9.814 10.408 -7.222 1.00 97.19 489 LEU A O 1
ATOM 3897 N N . LEU A 1 490 ? 9.371 8.702 -8.629 1.00 96.94 490 LEU A N 1
ATOM 3898 C CA . LEU A 1 490 ? 8.614 7.898 -7.672 1.00 96.94 490 LEU A CA 1
ATOM 3899 C C . LEU A 1 490 ? 9.424 7.571 -6.404 1.00 96.94 490 LEU A C 1
ATOM 3901 O O . LEU A 1 490 ? 8.871 7.589 -5.303 1.00 96.94 490 LEU A O 1
ATOM 3905 N N . LEU A 1 491 ? 10.739 7.341 -6.512 1.00 97.88 491 LEU A N 1
ATOM 3906 C CA . LEU A 1 491 ? 11.615 7.127 -5.349 1.00 97.88 491 LEU A CA 1
ATOM 3907 C C . LEU A 1 491 ? 11.779 8.391 -4.494 1.00 97.88 491 LEU A C 1
ATOM 3909 O O . LEU A 1 491 ? 11.710 8.317 -3.262 1.00 97.88 491 LEU A O 1
ATOM 3913 N N . PHE A 1 492 ? 11.941 9.557 -5.126 1.00 97.75 492 PHE A N 1
ATOM 3914 C CA . PHE A 1 492 ? 11.989 10.844 -4.421 1.00 97.75 492 PHE A CA 1
ATOM 3915 C C . PHE A 1 492 ? 10.650 11.176 -3.755 1.00 97.75 492 PHE A C 1
ATOM 3917 O O . PHE A 1 492 ? 10.609 11.624 -2.609 1.00 97.75 492 PHE A O 1
ATOM 3924 N N . GLU A 1 493 ? 9.541 10.919 -4.437 1.00 96.69 493 GLU A N 1
ATOM 3925 C CA . GLU A 1 493 ? 8.196 11.141 -3.913 1.00 96.69 493 GLU A CA 1
ATOM 3926 C C . GLU A 1 493 ? 7.892 10.205 -2.744 1.00 96.69 493 GLU A C 1
ATOM 3928 O O . GLU A 1 493 ? 7.315 10.643 -1.750 1.00 96.69 493 GLU A O 1
ATOM 3933 N N . CYS A 1 494 ? 8.356 8.953 -2.790 1.00 97.69 494 CYS A N 1
ATOM 3934 C CA . CYS A 1 494 ? 8.266 8.049 -1.648 1.00 97.69 494 CYS A CA 1
ATOM 3935 C C . CYS A 1 494 ? 8.993 8.605 -0.420 1.00 97.69 494 CYS A C 1
ATOM 3937 O O . CYS A 1 494 ? 8.450 8.520 0.678 1.00 97.69 494 CYS A O 1
ATOM 3939 N N . LEU A 1 495 ? 10.175 9.216 -0.577 1.00 97.81 495 LEU A N 1
ATOM 3940 C CA . LEU A 1 495 ? 10.868 9.871 0.541 1.00 97.81 495 LEU A CA 1
ATOM 3941 C C . LEU A 1 495 ? 10.024 11.008 1.140 1.00 97.81 495 LEU A C 1
ATOM 3943 O O . LEU A 1 495 ? 9.906 11.109 2.362 1.00 97.81 495 LEU A O 1
ATOM 3947 N N . LEU A 1 496 ? 9.398 11.835 0.295 1.00 97.25 496 LEU A N 1
ATOM 3948 C CA . LEU A 1 496 ? 8.500 12.903 0.748 1.00 97.25 496 LEU A CA 1
ATOM 3949 C C . LEU A 1 496 ? 7.277 12.342 1.486 1.00 97.25 496 LEU A C 1
ATOM 3951 O O . LEU A 1 496 ? 6.896 12.863 2.534 1.00 97.25 496 LEU A O 1
ATOM 3955 N N . VAL A 1 497 ? 6.690 11.255 0.979 1.00 96.75 497 VAL A N 1
ATOM 3956 C CA . VAL A 1 497 ? 5.562 10.560 1.615 1.00 96.75 497 VAL A CA 1
ATOM 3957 C C . VAL A 1 497 ? 5.967 9.969 2.967 1.00 96.75 497 VAL A C 1
ATOM 3959 O O . VAL A 1 497 ? 5.210 10.096 3.926 1.00 96.75 497 VAL A O 1
ATOM 3962 N N . VAL A 1 498 ? 7.156 9.369 3.084 1.00 97.50 498 VAL A N 1
ATOM 3963 C CA . VAL A 1 498 ? 7.671 8.832 4.355 1.00 97.50 498 VAL A CA 1
ATOM 3964 C C . VAL A 1 498 ? 7.895 9.951 5.368 1.00 97.50 498 VAL A C 1
ATOM 3966 O O . VAL A 1 498 ? 7.410 9.850 6.494 1.00 97.50 498 VAL A O 1
ATOM 3969 N N . ALA A 1 499 ? 8.556 11.042 4.971 1.00 97.38 499 ALA A N 1
ATOM 3970 C CA . ALA A 1 499 ? 8.760 12.203 5.836 1.00 97.38 499 ALA A CA 1
ATOM 3971 C C . ALA A 1 499 ? 7.421 12.787 6.323 1.00 97.38 499 ALA A C 1
ATOM 3973 O O . ALA A 1 499 ? 7.249 13.070 7.513 1.00 97.38 499 ALA A O 1
ATOM 3974 N N . TRP A 1 500 ? 6.440 12.893 5.423 1.00 96.81 500 TRP A N 1
ATOM 3975 C CA . TRP A 1 500 ? 5.092 13.340 5.756 1.00 96.81 500 TRP A CA 1
ATOM 3976 C C . TRP A 1 500 ? 4.378 12.385 6.719 1.00 96.81 500 TRP A C 1
ATOM 3978 O O . TRP A 1 500 ? 3.787 12.831 7.705 1.00 96.81 500 TRP A O 1
ATOM 3988 N N . ASN A 1 501 ? 4.448 11.074 6.470 1.00 95.50 501 ASN A N 1
ATOM 3989 C CA . ASN A 1 501 ? 3.856 10.062 7.340 1.00 95.50 501 ASN A CA 1
ATOM 3990 C C . ASN A 1 501 ? 4.461 10.129 8.743 1.00 95.50 501 ASN A C 1
ATOM 3992 O O . ASN A 1 501 ? 3.716 10.205 9.717 1.00 95.50 501 ASN A O 1
ATOM 3996 N N . VAL A 1 502 ? 5.788 10.213 8.852 1.00 95.62 502 VAL A N 1
ATOM 3997 C CA . VAL A 1 502 ? 6.485 10.357 10.137 1.00 95.62 502 VAL A CA 1
ATOM 3998 C C . VAL A 1 502 ? 5.968 11.572 10.899 1.00 95.62 502 VAL A C 1
ATOM 4000 O O . VAL A 1 502 ? 5.655 11.459 12.082 1.00 95.62 502 VAL A O 1
ATOM 4003 N N . GLN A 1 503 ? 5.818 12.718 10.232 1.00 95.56 503 GLN A N 1
ATOM 4004 C CA . GLN A 1 503 ? 5.304 13.931 10.862 1.00 95.56 503 GLN A CA 1
ATOM 4005 C C . GLN A 1 503 ? 3.844 13.769 11.311 1.00 95.56 503 GLN A C 1
ATOM 4007 O O . GLN A 1 503 ? 3.520 14.062 12.464 1.00 95.56 503 GLN A O 1
ATOM 4012 N N . MET A 1 504 ? 2.960 13.281 10.439 1.00 94.50 504 MET A N 1
ATOM 4013 C CA . MET A 1 504 ? 1.515 13.222 10.702 1.00 94.50 504 MET A CA 1
ATOM 4014 C C . MET A 1 504 ? 1.102 12.103 11.663 1.00 94.50 504 MET A C 1
ATOM 4016 O O . MET A 1 504 ? 0.130 12.256 12.408 1.00 94.50 504 MET A O 1
ATOM 4020 N N . TRP A 1 505 ? 1.847 10.999 11.681 1.00 92.00 505 TRP A N 1
ATOM 4021 C CA . TRP A 1 505 ? 1.630 9.854 12.567 1.00 92.00 505 TRP A CA 1
ATOM 4022 C C . TRP A 1 505 ? 2.537 9.880 13.808 1.00 92.00 505 TRP A C 1
ATOM 4024 O O . TRP A 1 505 ? 2.511 8.954 14.616 1.00 92.00 505 TRP A O 1
ATOM 4034 N N . SER A 1 506 ? 3.312 10.954 14.011 1.00 88.62 506 SER A N 1
ATOM 4035 C CA . SER A 1 506 ? 4.111 11.143 15.231 1.00 88.62 506 SER A CA 1
ATOM 4036 C C . SER A 1 506 ? 3.258 11.332 16.491 1.00 88.62 506 SER A C 1
ATOM 4038 O O . SER A 1 506 ? 3.714 10.967 17.576 1.00 88.62 506 SER A O 1
ATOM 4040 N N . GLY A 1 507 ? 2.038 11.865 16.364 1.00 80.25 507 GLY A N 1
ATOM 4041 C CA . GLY A 1 507 ? 1.100 12.025 17.478 1.00 80.25 507 GLY A CA 1
ATOM 4042 C C . GLY A 1 507 ? 0.526 10.691 17.965 1.00 80.25 507 GLY A C 1
ATOM 4043 O O . GLY A 1 507 ? 0.438 9.734 17.197 1.00 80.25 507 GLY A O 1
ATOM 4044 N N . ARG A 1 508 ? 0.100 10.619 19.238 1.00 67.50 508 ARG A N 1
ATOM 4045 C CA . ARG A 1 508 ? -0.622 9.439 19.747 1.00 67.50 508 ARG A CA 1
ATOM 4046 C C . ARG A 1 508 ? -1.901 9.245 18.934 1.00 67.50 508 ARG A C 1
ATOM 4048 O O . ARG A 1 508 ? -2.780 10.105 18.941 1.00 67.50 508 ARG A O 1
ATOM 4055 N N . VAL A 1 509 ? -1.997 8.115 18.243 1.00 64.25 509 VAL A N 1
ATOM 4056 C CA . VAL A 1 509 ? -3.283 7.554 17.828 1.00 64.25 509 VAL A CA 1
ATOM 4057 C C . VAL A 1 509 ? -3.812 6.873 19.080 1.00 64.25 509 VAL A C 1
ATOM 4059 O O . VAL A 1 509 ? -3.344 5.788 19.412 1.00 64.25 509 VAL A O 1
ATOM 4062 N N . MET A 1 510 ? -4.651 7.572 19.846 1.00 57.38 510 MET A N 1
ATOM 4063 C CA . MET A 1 510 ? -5.237 6.969 21.039 1.00 57.38 510 MET A CA 1
ATOM 4064 C C . MET A 1 510 ? -6.195 5.866 20.602 1.00 57.38 510 MET A C 1
ATOM 4066 O O . MET A 1 510 ? -7.014 6.068 19.705 1.00 57.38 510 MET A O 1
ATOM 4070 N N . GLY A 1 511 ? -6.052 4.692 21.209 1.00 61.06 511 GLY A N 1
ATOM 4071 C CA . GLY A 1 511 ? -6.943 3.573 20.942 1.00 61.06 511 GLY A CA 1
ATOM 4072 C C . GLY A 1 511 ? -8.349 3.865 21.467 1.00 61.06 511 GLY A C 1
ATOM 4073 O O . GLY A 1 511 ? -8.525 4.576 22.459 1.00 61.06 511 GLY A O 1
ATOM 4074 N N . ARG A 1 512 ? -9.364 3.254 20.845 1.00 56.59 512 ARG A N 1
ATOM 4075 C CA . ARG A 1 512 ? -10.790 3.398 21.206 1.00 56.59 512 ARG A CA 1
ATOM 4076 C C . ARG A 1 512 ? -11.068 3.205 22.708 1.00 56.59 512 ARG A C 1
ATOM 4078 O O . ARG A 1 512 ? -11.968 3.829 23.264 1.00 56.59 512 ARG A O 1
ATOM 4085 N N . LYS A 1 513 ? -10.291 2.345 23.377 1.00 60.19 513 LYS A N 1
ATOM 4086 C CA . LYS A 1 513 ? -10.425 2.029 24.810 1.00 60.19 513 LYS A CA 1
ATOM 4087 C C . LYS A 1 513 ? -9.888 3.127 25.735 1.00 60.19 513 LYS A C 1
ATOM 4089 O O . LYS A 1 513 ? -10.429 3.314 26.821 1.00 60.19 513 LYS A O 1
ATOM 4094 N N . GLU A 1 514 ? -8.866 3.870 25.313 1.00 57.91 514 GLU A N 1
ATOM 4095 C CA . GLU A 1 514 ? -8.225 4.898 26.144 1.00 57.91 514 GLU A CA 1
ATOM 4096 C C . GLU A 1 514 ? -9.109 6.142 26.300 1.00 57.91 514 GLU A C 1
ATOM 4098 O O . GLU A 1 514 ? -9.178 6.722 27.383 1.00 57.91 514 GLU A O 1
ATOM 4103 N N . LEU A 1 515 ? -9.850 6.530 25.257 1.00 55.66 515 LEU A N 1
ATOM 4104 C CA . LEU A 1 515 ? -10.723 7.707 25.335 1.00 55.66 515 LEU A CA 1
ATOM 4105 C C . LEU A 1 515 ? -11.990 7.492 26.152 1.00 55.66 515 LEU A C 1
ATOM 4107 O O . LEU A 1 515 ? -12.389 8.411 26.865 1.00 55.66 515 LEU A O 1
ATOM 4111 N N . ARG A 1 516 ? -12.569 6.281 26.145 1.00 58.75 516 ARG A N 1
ATOM 4112 C CA . ARG A 1 516 ? -13.700 5.966 27.038 1.00 58.75 516 ARG A CA 1
ATOM 4113 C C . ARG A 1 516 ? -13.358 6.227 28.508 1.00 58.75 516 ARG A C 1
ATOM 4115 O O . ARG A 1 516 ? -14.237 6.615 29.273 1.00 58.75 516 ARG A O 1
ATOM 4122 N N . ARG A 1 517 ? -12.088 6.066 28.902 1.00 56.91 517 ARG A N 1
ATOM 4123 C CA . ARG A 1 517 ? -11.623 6.417 30.254 1.00 56.91 517 ARG A CA 1
ATOM 4124 C C . ARG A 1 517 ? -11.518 7.922 30.471 1.00 56.91 517 ARG A C 1
ATOM 4126 O O . ARG A 1 517 ? -11.938 8.394 31.524 1.00 56.91 517 ARG A O 1
ATOM 4133 N N . GLY A 1 518 ? -10.978 8.667 29.506 1.00 55.66 518 GLY A N 1
ATOM 4134 C CA . GLY A 1 518 ? -10.796 10.120 29.611 1.00 55.66 518 GLY A CA 1
ATOM 4135 C C . GLY A 1 518 ? -12.107 10.892 29.796 1.00 55.66 518 GLY A C 1
ATOM 4136 O O . GLY A 1 518 ? -12.199 11.742 30.679 1.00 55.66 518 GLY A O 1
ATOM 4137 N N . ASP A 1 519 ? -13.142 10.557 29.022 1.00 56.53 519 ASP A N 1
ATOM 4138 C CA . ASP A 1 519 ? -14.429 11.261 29.102 1.00 56.53 519 ASP A CA 1
ATOM 4139 C C . ASP A 1 519 ? -15.205 10.910 30.381 1.00 56.53 519 ASP A C 1
ATOM 4141 O O . ASP A 1 519 ? -15.762 11.791 31.036 1.00 56.53 519 ASP A O 1
ATOM 4145 N N . ARG A 1 5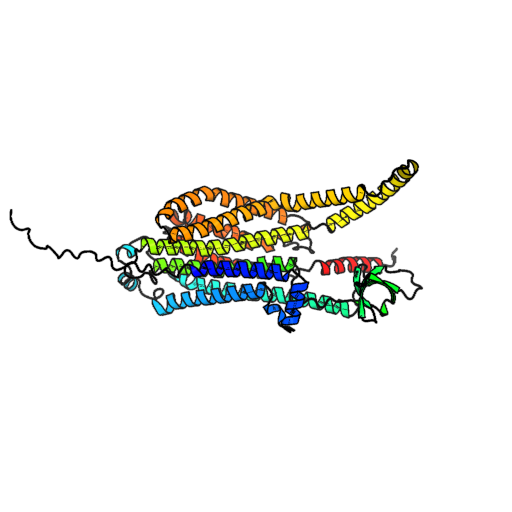20 ? -15.172 9.647 30.830 1.00 54.44 520 ARG A N 1
ATOM 4146 C CA . ARG A 1 520 ? -15.840 9.247 32.082 1.00 54.44 520 ARG A CA 1
ATOM 4147 C C . ARG A 1 520 ? -15.150 9.790 33.326 1.00 54.44 520 ARG A C 1
ATOM 4149 O O . ARG A 1 520 ? -15.836 10.248 34.235 1.00 54.44 520 ARG A O 1
ATOM 4156 N N . THR A 1 521 ? -13.817 9.790 33.368 1.00 55.38 521 THR A N 1
ATOM 4157 C CA . THR A 1 521 ? -13.074 10.403 34.485 1.00 55.38 521 THR A CA 1
ATOM 4158 C C . THR A 1 521 ? -13.286 11.914 34.542 1.00 55.38 521 THR A C 1
ATOM 4160 O O . THR A 1 521 ? -13.439 12.452 35.634 1.00 55.38 521 THR A O 1
ATOM 4163 N N . GLY A 1 522 ? -13.402 12.595 33.396 1.00 55.56 522 GLY A N 1
ATOM 4164 C CA . GLY A 1 522 ? -13.761 14.015 33.343 1.00 55.56 522 GLY A CA 1
ATOM 4165 C C . GLY A 1 522 ? -15.186 14.312 33.830 1.00 55.56 522 GLY A C 1
ATOM 4166 O O . GLY A 1 522 ? -15.401 15.311 34.519 1.00 55.56 522 GLY A O 1
ATOM 4167 N N . VAL A 1 523 ? -16.156 13.443 33.520 1.00 56.06 523 VAL A N 1
ATOM 4168 C CA . VAL A 1 523 ? -17.549 13.571 33.992 1.00 56.06 523 VAL A CA 1
ATOM 4169 C C . VAL A 1 523 ? -17.666 13.281 35.493 1.00 56.06 523 VAL A C 1
ATOM 4171 O O . VAL A 1 523 ? -18.306 14.056 36.200 1.00 56.06 523 VAL A O 1
ATOM 4174 N N . LEU A 1 524 ? -16.995 12.241 36.002 1.00 50.25 524 LEU A N 1
ATOM 4175 C CA . LEU A 1 524 ? -16.950 11.934 37.439 1.00 50.25 524 LEU A CA 1
ATOM 4176 C C . LEU A 1 524 ? -16.190 12.999 38.243 1.00 50.25 524 LEU A C 1
ATOM 4178 O O . LEU A 1 524 ? -16.638 13.388 39.317 1.00 50.25 524 LEU A O 1
ATOM 4182 N N . ALA A 1 525 ? -15.087 13.539 37.719 1.00 52.44 525 ALA A N 1
ATOM 4183 C CA . ALA A 1 525 ? -14.364 14.627 38.380 1.00 52.44 525 ALA A CA 1
ATOM 4184 C C . ALA A 1 525 ? -15.207 15.912 38.476 1.00 52.44 525 ALA A C 1
ATOM 4186 O O . ALA A 1 525 ? -15.114 16.627 39.471 1.00 52.44 525 ALA A O 1
ATOM 4187 N N . ARG A 1 526 ? -16.076 16.185 37.489 1.00 53.44 526 ARG A N 1
ATOM 4188 C CA . ARG A 1 526 ? -17.037 17.301 37.560 1.00 53.44 526 ARG A CA 1
ATOM 4189 C C . ARG A 1 526 ? -18.231 17.026 38.471 1.00 53.44 526 ARG A C 1
ATOM 4191 O O . ARG A 1 526 ? -18.772 17.977 39.020 1.00 53.44 526 ARG A O 1
ATOM 4198 N N . SER A 1 527 ? -18.653 15.773 38.651 1.00 47.47 527 SER A N 1
ATOM 4199 C CA . SER A 1 527 ? -19.791 15.459 39.527 1.00 47.47 527 SER A CA 1
ATOM 4200 C C . SER A 1 527 ? -19.419 15.363 41.009 1.00 47.47 527 SER A C 1
ATOM 4202 O O . SER A 1 527 ? -20.305 15.446 41.853 1.00 47.47 527 SER A O 1
ATOM 4204 N N . VAL A 1 528 ? -18.137 15.174 41.339 1.00 53.72 528 VAL A N 1
ATOM 4205 C CA . VAL A 1 528 ? -17.673 14.940 42.722 1.00 53.72 528 VAL A CA 1
ATOM 4206 C C . VAL A 1 528 ? -17.029 16.184 43.361 1.00 53.72 528 VAL A C 1
ATOM 4208 O O . VAL A 1 528 ? -16.777 16.189 44.562 1.00 53.72 528 VAL A O 1
ATOM 4211 N N . GLY A 1 529 ? -16.805 17.274 42.617 1.00 46.16 529 GLY A N 1
ATOM 4212 C CA . GLY A 1 529 ? -15.952 18.367 43.096 1.00 46.16 529 GLY A CA 1
ATOM 4213 C C . GLY A 1 529 ? -16.304 19.780 42.644 1.00 46.16 529 GLY A C 1
ATOM 4214 O O . GLY A 1 529 ? -15.407 20.487 42.212 1.00 46.16 529 GLY A O 1
ATOM 4215 N N . GLU A 1 530 ? -17.549 20.227 42.808 1.00 39.50 530 GLU A N 1
ATOM 4216 C CA . GLU A 1 530 ? -17.820 21.644 43.103 1.00 39.50 530 GLU A CA 1
ATOM 4217 C C . GLU A 1 530 ? -18.903 21.726 44.192 1.00 39.50 530 GLU A C 1
ATOM 4219 O O . GLU A 1 530 ? -20.090 21.562 43.899 1.00 39.50 530 GLU A O 1
ATOM 4224 N N . PRO A 1 531 ? -18.546 21.950 45.473 1.00 45.66 531 PRO A N 1
ATOM 4225 C CA . PRO A 1 531 ? -19.523 22.463 46.417 1.00 45.66 531 PRO A CA 1
ATOM 4226 C C . PRO A 1 531 ? -20.019 23.814 45.892 1.00 45.66 531 PRO A C 1
ATOM 4228 O O . PRO A 1 531 ? -19.224 24.723 45.658 1.00 45.66 531 PRO A O 1
ATOM 4231 N N . LEU A 1 532 ? -21.337 23.929 45.721 1.00 43.53 532 LEU A N 1
ATOM 4232 C CA . LEU A 1 532 ? -22.084 25.179 45.563 1.00 43.53 532 LEU A CA 1
ATOM 4233 C C . LEU A 1 532 ? -21.749 26.133 46.727 1.00 43.53 532 LEU A C 1
ATOM 4235 O O . LEU A 1 532 ? -22.466 26.200 47.721 1.00 43.53 532 LEU A O 1
ATOM 4239 N N . LEU A 1 533 ? -20.630 26.846 46.627 1.00 45.75 533 LEU A N 1
ATOM 4240 C CA . LEU A 1 533 ? -20.193 27.879 47.563 1.00 45.75 533 LEU A CA 1
ATOM 4241 C C . LEU A 1 533 ? -19.752 29.131 46.793 1.00 45.75 533 LEU A C 1
ATOM 4243 O O . LEU A 1 533 ? -18.585 29.503 46.781 1.00 45.75 533 LEU A O 1
ATOM 4247 N N . SER A 1 534 ? -20.734 29.782 46.171 1.00 39.09 534 SER A N 1
ATOM 4248 C CA . SER A 1 534 ? -20.850 31.241 45.978 1.00 39.09 534 SER A CA 1
ATOM 4249 C C . SER A 1 534 ? -22.267 31.492 45.434 1.00 39.09 534 SER A C 1
ATOM 4251 O O . SER A 1 534 ? -22.638 30.872 44.439 1.00 39.09 534 SER A O 1
ATOM 4253 N N . ALA A 1 535 ? -23.184 32.149 46.151 1.00 38.69 535 ALA A N 1
ATOM 4254 C CA . ALA A 1 535 ? -23.196 33.586 46.465 1.00 38.69 535 ALA A CA 1
ATOM 4255 C C . ALA A 1 535 ? -23.198 34.446 45.197 1.00 38.69 535 ALA A C 1
ATOM 4257 O O . ALA A 1 535 ? -22.160 34.444 44.499 1.00 38.69 535 ALA A O 1
#

Organism: NCBI:txid311494